Protein AF-A0A6J5AUD6-F1 (afdb_monomer)

InterPro domains:
  IPR003615 HNH nuclease [PF13391] (37-82)
  IPR003615 HNH nuclease [cd00085] (8-80)

Mean predicted aligned error: 17.61 Å

pLDDT: mean 85.88, std 14.13, range [27.94, 98.44]

Organism: NCBI:txid1287735

Nearest PDB structures (foldseek):
  8fmh-assembly2_E  TM=7.220E-01  e=5.000E-07  Pseudomonas syringae
  6kcn-assembly1_A  TM=3.190E-01  e=1.446E+00  Plasmodium falciparum NF54
  6m0t-assembly1_A  TM=2.653E-01  e=9.084E-01  Plasmodium falciparum 3D7
  5zh3-assembly1_A  TM=2.683E-01  e=1.533E+00  Plasmodium falciparum NF54
  5yzx-assembly1_C  TM=2.526E-01  e=2.172E+00  Escherichia coli K-12

Foldseek 3Di:
DDQDPVLVVVQCQLLVCAALQPRDHQWDQDPVRDIDRQKDKDFLCDLDCPFQVVPDPDDNVRRSDNLRIHIHGPVVNVVCRVCSVVSHSVNVSVSRVVSSVVCVVLQAWFDWDADQFPFWFFAPPVLLQVQLVVVVHHAPCVQPDPLAFQQLSVPSNVNSRVSSVVSSNPRIDRAGELVSHDQHFVQAQGKYWYAFAKKFWPQDDLCCNDNPNSDPQDDPVDPNHFTWIWDDRVQAIEIEGGDRSRGNHNVSVCQNVPPVRMHTKTAMWGFHDGDPVRRYTYTYGRIIHHGDDPVNVVVVPPDPDDDDPPPPDPCDPLNVVCVVFFDVVVLVVPVDADPPADQAWPPPRDGCLPAQKWKFFDWPPDPDTTTHGSVCCVVTAPDAAAVGMWMFGQDPVHTGTGTRDDDDDPPPDD

Secondary structure (DSSP, 8-state):
-PPPHHHHHHHHHHTTTB-TTT--BSEEE-TTS-EEE-EEEEESS-SSTTSTT--SS--HHHHTSGGGEEEEEHHHHHHHHHTTTTS-HHHHHHHHHHHHHHHHHHS---EEE---EEEEEEE-HHHHHHHHHHTT-----TT--TTS-GGGGTTHHHHHHHHHHHHHHH--EEEEEGGG--S-GGGTT-EEEEEEEEEEEES--SGGGSTT--------S-TTTS-EEEEEETTEEEEEE--GGGB-SHHHHHHHS-TTSEEEEEEEEEEEEEETTTTEEEEEEEEEEEEPPHHHHHHHS---S-----------HHHHHHHTT--HHHHHHH--B-SSPPSB-TTT--BSTT-SEEEEEEBTT-S-EEEEEHHHHHHHB--SBTTTEEEEEE-SSSEEEEESPPPPPTT---

Sequence (414 aa):
MPISEKTYKIIWGQFAARCAHCREEVIHETAGGTTSLIGEVAHIVGERADAARGVSHLSIEERNDPDNLMLLCRKHHKIIDDAEHEYTIDLLHRKKQEHLDWIEKNLGRPQPWKSNLSQLTYINVPRLCEQAELHGFKVDLSRYKENKTLHSLGWDLNHLMNAFQSVLAHLELMTIPVSLLKMHEGHIGALLSFDRLRFRTKNVPMDAIGSDAYRQQVFSGDLRKDSHIYATLGDFKLVVFIDPQWITTSTAFTLFRPSSGQSTFSGVVRITNVDYESRIMTATGVVLGLPRSAWDDALNEPATSPRAVEEASVHSDADQTLDALVDMDEARSRLVYFLPPPDHCDLCRRLLYRDKYMIDGGVKSASYWACMCSKCFHTRGRGIGWGTGQLYLRDEQGWLQVAGFNPRFPGEDV

Radius of gyration: 30.67 Å; Cα contacts (8 Å, |Δi|>4): 712; chains: 1; bounding box: 60×72×97 Å

Solvent-accessible surface area (backbone atoms only — not comparable to full-atom values): 23370 Å² total; per-residue (Å²): 129,80,76,47,72,68,56,51,52,49,46,43,58,69,42,70,44,22,13,41,84,79,63,48,71,21,66,44,70,44,99,85,71,50,78,41,78,52,49,43,81,39,52,51,40,20,84,42,64,89,37,50,61,15,79,60,90,67,50,70,66,58,31,60,32,70,88,28,44,46,38,25,30,59,72,54,46,52,52,45,52,76,36,40,88,78,51,34,59,69,55,47,55,48,38,47,49,58,35,47,54,48,48,57,66,66,63,35,66,62,40,81,41,68,71,57,59,68,41,76,32,31,45,32,60,72,56,43,48,53,56,34,45,78,72,75,42,83,75,74,53,88,70,63,53,91,88,51,33,41,46,77,45,58,76,44,35,58,57,48,49,51,43,51,51,58,45,40,75,73,46,71,42,68,16,27,46,57,93,50,61,70,99,52,67,89,44,51,70,37,38,37,28,44,73,69,42,62,28,36,57,41,64,65,70,72,69,57,75,46,97,81,37,68,63,84,80,77,77,78,87,46,79,92,62,33,27,28,36,35,32,78,54,92,89,32,32,45,35,32,43,48,63,74,50,28,30,36,42,78,70,36,50,43,58,58,59,32,96,83,52,54,34,64,34,18,40,38,29,32,29,69,43,63,40,80,89,80,33,36,33,36,26,39,60,27,35,35,15,35,52,55,49,77,61,58,51,59,72,66,42,82,75,85,76,92,72,92,70,85,71,80,72,83,70,48,77,42,48,62,65,49,58,80,55,57,38,65,69,61,22,69,74,65,70,46,62,57,79,82,72,67,62,43,17,71,85,77,65,45,70,38,87,83,40,67,45,41,31,48,27,31,35,59,100,52,95,54,72,40,47,26,38,43,65,54,33,70,77,40,42,62,50,75,27,61,100,38,12,33,35,20,38,61,57,98,91,43,35,37,41,25,31,31,64,73,82,86,62,98,85,73,90,124

Structure (mmCIF, N/CA/C/O backbone):
data_AF-A0A6J5AUD6-F1
#
_entry.id   AF-A0A6J5AUD6-F1
#
loop_
_atom_site.group_PDB
_atom_site.id
_atom_site.type_symbol
_atom_site.label_atom_id
_atom_site.label_alt_id
_atom_site.label_comp_id
_atom_site.label_asym_id
_atom_site.label_entity_id
_atom_site.label_seq_id
_atom_site.pdbx_PDB_ins_code
_atom_site.Cartn_x
_atom_site.Cartn_y
_atom_site.Cartn_z
_atom_site.occupancy
_atom_site.B_iso_or_equiv
_atom_site.auth_seq_id
_atom_site.auth_comp_id
_atom_site.auth_asym_id
_atom_site.auth_atom_id
_atom_site.pdbx_PDB_model_num
ATOM 1 N N . MET A 1 1 ? -5.489 -5.559 39.516 1.00 59.28 1 MET A N 1
ATOM 2 C CA . MET A 1 1 ? -4.243 -4.930 39.025 1.00 59.28 1 MET A CA 1
ATOM 3 C C . MET A 1 1 ? -4.679 -4.061 37.862 1.00 59.28 1 MET A C 1
ATOM 5 O O . MET A 1 1 ? -5.376 -4.598 37.012 1.00 59.28 1 MET A O 1
ATOM 9 N N . PRO A 1 2 ? -4.369 -2.756 37.831 1.00 75.94 2 PRO A N 1
ATOM 10 C CA . PRO A 1 2 ? -4.903 -1.888 36.787 1.00 75.94 2 PRO A CA 1
ATOM 11 C C . PRO A 1 2 ? -4.483 -2.388 35.399 1.00 75.94 2 PRO A C 1
ATOM 13 O O . PRO A 1 2 ? -3.381 -2.921 35.241 1.00 75.94 2 PRO A O 1
ATOM 16 N N . ILE A 1 3 ? -5.358 -2.202 34.407 1.00 86.44 3 ILE A N 1
ATOM 17 C CA . ILE A 1 3 ? -5.069 -2.516 33.003 1.00 86.44 3 ILE A CA 1
ATOM 18 C C . ILE A 1 3 ? -3.745 -1.846 32.623 1.00 86.44 3 ILE A C 1
ATOM 20 O O . ILE A 1 3 ? -3.560 -0.647 32.837 1.00 86.44 3 ILE A O 1
ATOM 24 N N . SER A 1 4 ? -2.810 -2.625 32.077 1.00 87.88 4 SER A N 1
ATOM 25 C CA . SER A 1 4 ? -1.496 -2.098 31.712 1.00 87.88 4 SER A CA 1
ATOM 26 C C . SER A 1 4 ? -1.610 -1.028 30.620 1.00 87.88 4 SER A C 1
ATOM 28 O O . SER A 1 4 ? -2.481 -1.100 29.752 1.00 87.88 4 SER A O 1
ATOM 30 N N . GLU A 1 5 ? -0.682 -0.071 30.595 1.00 89.94 5 GLU A N 1
ATOM 31 C CA . GLU A 1 5 ? -0.641 0.958 29.545 1.00 89.94 5 GLU A CA 1
ATOM 32 C C . GLU A 1 5 ? -0.523 0.341 28.135 1.00 89.94 5 GLU A C 1
ATOM 34 O O . GLU A 1 5 ? -1.116 0.831 27.174 1.00 89.94 5 GLU A O 1
ATOM 39 N N . LYS A 1 6 ? 0.195 -0.786 28.016 1.00 83.81 6 LYS A N 1
ATOM 40 C CA . LYS A 1 6 ? 0.300 -1.561 26.772 1.00 83.81 6 LYS A CA 1
ATOM 41 C C . LYS A 1 6 ? -1.067 -2.093 26.334 1.00 83.81 6 LYS A C 1
ATOM 43 O O . LYS A 1 6 ? -1.451 -1.893 25.187 1.00 83.81 6 LYS A O 1
ATOM 48 N N . THR A 1 7 ? -1.800 -2.741 27.238 1.00 84.12 7 THR A N 1
ATOM 49 C CA . THR A 1 7 ? -3.150 -3.265 26.971 1.00 84.12 7 THR A CA 1
ATOM 50 C C . THR A 1 7 ? -4.112 -2.139 26.599 1.00 84.12 7 THR A C 1
ATOM 52 O O . THR A 1 7 ? -4.882 -2.271 25.652 1.00 84.12 7 THR A O 1
ATOM 55 N N . TYR A 1 8 ? -4.018 -0.999 27.286 1.00 91.31 8 TYR A N 1
ATOM 56 C CA . TYR A 1 8 ? -4.820 0.183 26.992 1.00 91.31 8 TYR A CA 1
ATOM 57 C C . TYR A 1 8 ? -4.605 0.666 25.549 1.00 91.31 8 TYR A C 1
ATOM 59 O O . TYR A 1 8 ? -5.567 0.813 24.798 1.00 91.31 8 TYR A O 1
ATOM 67 N N . LYS A 1 9 ? -3.344 0.826 25.123 1.00 85.00 9 LYS A N 1
ATOM 68 C CA . LYS A 1 9 ? -2.994 1.201 23.741 1.00 85.00 9 LYS A CA 1
ATOM 69 C C . LYS A 1 9 ? -3.517 0.192 22.715 1.00 85.00 9 LYS A C 1
ATOM 71 O O . LYS A 1 9 ? -4.089 0.605 21.710 1.00 85.00 9 LYS A O 1
ATOM 76 N N . ILE A 1 10 ? -3.385 -1.109 22.997 1.00 80.56 10 ILE A N 1
ATOM 77 C CA . ILE A 1 10 ? -3.896 -2.181 22.128 1.00 80.56 10 ILE A CA 1
ATOM 78 C C . ILE A 1 10 ? -5.404 -2.037 21.919 1.00 80.56 10 ILE A C 1
ATOM 80 O O . ILE A 1 10 ? -5.848 -2.009 20.776 1.00 80.56 10 ILE A O 1
ATOM 84 N N . ILE A 1 11 ? -6.190 -1.899 22.991 1.00 92.31 11 ILE A N 1
ATOM 85 C CA . ILE A 1 11 ? -7.651 -1.789 22.877 1.00 92.31 11 ILE A CA 1
ATOM 86 C C . ILE A 1 11 ? -8.055 -0.517 22.128 1.00 92.31 11 ILE A C 1
ATOM 88 O O . ILE A 1 11 ? -8.920 -0.562 21.255 1.00 92.31 11 ILE A O 1
ATOM 92 N N . TRP A 1 12 ? -7.410 0.616 22.402 1.00 93.69 12 TRP A N 1
ATOM 93 C CA . TRP A 1 12 ? -7.704 1.857 21.683 1.00 93.69 12 TRP A CA 1
ATOM 94 C C . TRP A 1 12 ? -7.424 1.757 20.179 1.00 93.69 12 TRP A C 1
ATOM 96 O O . TRP A 1 12 ? -8.261 2.185 19.378 1.00 93.69 12 TRP A O 1
ATOM 106 N N . GLY A 1 13 ? -6.296 1.150 19.799 1.00 82.12 13 GLY A N 1
ATOM 107 C CA . GLY A 1 13 ? -5.948 0.899 18.401 1.00 82.12 13 GLY A CA 1
ATOM 108 C C . GLY A 1 13 ? -6.884 -0.115 17.740 1.00 82.12 13 GLY A C 1
ATOM 109 O O . GLY A 1 13 ? -7.435 0.151 16.677 1.00 82.12 13 GLY A O 1
ATOM 110 N N . GLN A 1 14 ? -7.142 -1.248 18.396 1.00 84.19 14 GLN A N 1
ATOM 111 C CA . GLN A 1 14 ? -7.973 -2.333 17.867 1.00 84.19 14 GLN A CA 1
ATOM 112 C C . GLN A 1 14 ? -9.417 -1.887 17.590 1.00 84.19 14 GLN A C 1
ATOM 114 O O . GLN A 1 14 ? -10.036 -2.345 16.632 1.00 84.19 14 GLN A O 1
ATOM 119 N N . PHE A 1 15 ? -9.950 -0.969 18.400 1.00 92.31 15 PHE A N 1
ATOM 120 C CA . PHE A 1 15 ? -11.310 -0.448 18.258 1.00 92.31 15 PHE A CA 1
ATOM 121 C C . PHE A 1 15 ? -11.381 0.843 17.427 1.00 92.31 15 PHE A C 1
ATOM 123 O O . PHE A 1 15 ? -12.442 1.475 17.388 1.00 92.31 15 PHE A O 1
ATOM 130 N N . ALA A 1 16 ? -10.288 1.229 16.754 1.00 90.06 16 ALA A N 1
ATOM 131 C CA . ALA A 1 16 ? -10.190 2.420 15.909 1.00 90.06 16 ALA A CA 1
ATOM 132 C C . ALA A 1 16 ? -10.675 3.699 16.615 1.00 90.06 16 ALA A C 1
ATOM 134 O O . ALA A 1 16 ? -11.346 4.533 16.003 1.00 90.06 16 ALA A O 1
ATOM 135 N N . ALA A 1 17 ? -10.408 3.808 17.923 1.00 93.81 17 ALA A N 1
ATOM 136 C CA . ALA A 1 17 ? -10.899 4.881 18.784 1.00 93.81 17 ALA A CA 1
ATOM 137 C C . ALA A 1 17 ? -12.414 5.161 18.646 1.00 93.81 17 ALA A C 1
ATOM 139 O O . ALA A 1 17 ? -12.863 6.311 18.699 1.00 93.81 17 ALA A O 1
ATOM 140 N N . ARG A 1 18 ? -13.218 4.104 18.474 1.00 94.69 18 ARG A N 1
ATOM 141 C CA . ARG A 1 18 ? -14.681 4.165 18.381 1.00 94.69 18 ARG A CA 1
ATOM 142 C C . ARG A 1 18 ? -15.338 3.270 19.415 1.00 94.69 18 ARG A C 1
ATOM 144 O O . ARG A 1 18 ? -14.868 2.173 19.705 1.00 94.69 18 ARG A O 1
ATOM 151 N N . CYS A 1 19 ? -16.474 3.724 19.931 1.00 97.25 19 CYS A N 1
ATOM 152 C CA . CYS A 1 19 ? -17.293 2.934 20.841 1.00 97.25 19 CYS A CA 1
ATOM 153 C C . CYS A 1 19 ? -17.785 1.658 20.144 1.00 97.25 19 CYS A C 1
ATOM 155 O O . CYS A 1 19 ? -18.451 1.740 19.113 1.00 97.25 19 CYS A O 1
ATOM 157 N N . ALA A 1 20 ? -17.552 0.493 20.745 1.00 97.44 20 ALA A N 1
ATOM 158 C CA . ALA A 1 20 ? -17.989 -0.794 20.206 1.00 97.44 20 ALA A CA 1
ATOM 159 C C . ALA A 1 20 ? -19.518 -0.928 20.081 1.00 97.44 20 ALA A C 1
ATOM 161 O O . ALA A 1 20 ? -20.020 -1.776 19.350 1.00 97.44 20 ALA A O 1
ATOM 162 N N . HIS A 1 21 ? -20.272 -0.098 20.809 1.00 96.50 21 HIS A N 1
ATOM 163 C CA . HIS A 1 21 ? -21.730 -0.123 20.799 1.00 96.50 21 HIS A CA 1
ATOM 164 C C . HIS A 1 21 ? -22.341 0.809 19.741 1.00 96.50 21 HIS A C 1
ATOM 166 O O . HIS A 1 21 ? -23.170 0.371 18.946 1.00 96.50 21 HIS A O 1
ATOM 172 N N . CYS A 1 22 ? -21.963 2.095 19.729 1.00 95.94 22 CYS A N 1
ATOM 173 C CA . CYS A 1 22 ? -22.547 3.101 18.825 1.00 95.94 22 CYS A CA 1
ATOM 174 C C . CYS A 1 22 ? -21.655 3.511 17.652 1.00 95.94 22 CYS A C 1
ATOM 176 O O . CYS A 1 22 ? -22.120 4.238 16.780 1.00 95.94 22 CYS A O 1
ATOM 178 N N . ARG A 1 23 ? -20.394 3.063 17.610 1.00 94.81 23 ARG A N 1
ATOM 179 C CA . ARG A 1 23 ? -19.388 3.382 16.576 1.00 94.81 23 ARG A CA 1
ATOM 180 C C . ARG A 1 23 ? -18.994 4.861 16.469 1.00 94.81 23 ARG A C 1
ATOM 182 O O . ARG A 1 23 ? -18.214 5.227 15.585 1.00 94.81 23 ARG A O 1
ATOM 189 N N . GLU A 1 24 ? -19.490 5.704 17.369 1.00 93.62 24 GLU A N 1
ATOM 190 C CA . GLU A 1 24 ? -19.066 7.099 17.496 1.00 93.62 24 GLU A CA 1
ATOM 191 C C . GLU A 1 24 ? -17.603 7.179 17.938 1.00 93.62 24 GLU A C 1
ATOM 193 O O . GLU A 1 24 ? -17.115 6.313 18.672 1.00 93.62 24 GLU A O 1
ATOM 198 N N . GLU A 1 25 ? -16.911 8.216 17.469 1.00 91.44 25 GLU A N 1
ATOM 199 C CA . GLU A 1 25 ? -15.535 8.516 17.865 1.00 91.44 25 GLU A CA 1
ATOM 200 C C . GLU A 1 25 ? -15.478 8.856 19.349 1.00 91.44 25 GLU A C 1
ATOM 202 O O . GLU A 1 25 ? -16.330 9.570 19.879 1.00 91.44 25 GLU A O 1
ATOM 207 N N . VAL A 1 26 ? -14.458 8.331 20.021 1.00 95.88 26 VAL A N 1
ATOM 208 C CA . VAL A 1 26 ? -14.225 8.581 21.446 1.00 95.88 26 VAL A CA 1
ATOM 209 C C . VAL A 1 26 ? -12.981 9.432 21.711 1.00 95.88 26 VAL A C 1
ATOM 211 O O . VAL A 1 26 ? -12.562 9.592 22.859 1.00 95.88 26 VAL A O 1
ATOM 214 N N . ILE A 1 27 ? -12.426 10.018 20.650 1.00 91.88 27 ILE A N 1
ATOM 215 C CA . ILE A 1 27 ? -11.460 11.115 20.695 1.00 91.88 27 ILE A CA 1
ATOM 216 C C . ILE A 1 27 ? -12.186 12.346 20.170 1.00 91.88 27 ILE A C 1
ATOM 218 O O . ILE A 1 27 ? -12.688 12.336 19.051 1.00 91.88 27 ILE A O 1
ATOM 222 N N . HIS A 1 28 ? -12.257 13.393 20.982 1.00 86.00 28 HIS A N 1
ATOM 223 C CA . HIS A 1 28 ? -12.882 14.651 20.602 1.00 86.00 28 HIS A CA 1
ATOM 224 C C . HIS A 1 28 ? -11.867 15.785 20.696 1.00 86.00 28 HIS A C 1
ATOM 226 O O . HIS A 1 28 ? -11.266 15.993 21.748 1.00 86.00 28 HIS A O 1
ATOM 232 N N . GLU A 1 29 ? -11.693 16.535 19.614 1.00 83.31 29 GLU A N 1
ATOM 233 C CA . GLU A 1 29 ? -10.892 17.756 19.612 1.00 83.31 29 GLU A CA 1
ATOM 234 C C . GLU A 1 29 ? -11.819 18.952 19.851 1.00 83.31 29 GLU A C 1
ATOM 236 O O . GLU A 1 29 ? -12.782 19.170 19.113 1.00 83.31 29 GLU A O 1
ATOM 241 N N . THR A 1 30 ? -11.565 19.717 20.914 1.00 81.75 30 THR A N 1
ATOM 242 C CA . THR A 1 30 ? -12.345 20.928 21.185 1.00 81.75 30 THR A CA 1
ATOM 243 C C . THR A 1 30 ? -12.015 22.012 20.161 1.00 81.75 30 THR A C 1
ATOM 245 O O . THR A 1 30 ? -10.939 22.019 19.566 1.00 81.75 30 THR A O 1
ATOM 248 N N . ALA A 1 31 ? -12.891 23.009 20.012 1.00 78.44 31 ALA A N 1
ATOM 249 C CA . ALA A 1 31 ? -12.634 24.159 19.136 1.00 78.44 31 ALA A CA 1
ATOM 250 C C . ALA A 1 31 ? -11.332 24.923 19.476 1.00 78.44 31 ALA A C 1
ATOM 252 O O . ALA A 1 31 ? -10.797 25.631 18.629 1.00 78.44 31 ALA A O 1
ATOM 253 N N . GLY A 1 32 ? -10.819 24.777 20.704 1.00 79.94 32 GLY A N 1
ATOM 254 C CA . GLY A 1 32 ? -9.538 25.335 21.145 1.00 79.94 32 GLY A CA 1
ATOM 255 C C . GLY A 1 32 ? -8.325 24.423 20.919 1.00 79.94 32 GLY A C 1
ATOM 256 O O . GLY A 1 32 ? -7.260 24.724 21.448 1.00 79.94 32 GLY A O 1
ATOM 257 N N . GLY A 1 33 ? -8.473 23.301 20.206 1.00 78.25 33 GLY A N 1
ATOM 258 C CA . GLY A 1 33 ? -7.387 22.356 19.907 1.00 78.25 33 GLY A CA 1
ATOM 259 C C . GLY A 1 33 ? -7.004 21.427 21.064 1.00 78.25 33 GLY A C 1
ATOM 260 O O . GLY A 1 33 ? -5.957 20.787 21.029 1.00 78.25 33 GLY A O 1
ATOM 261 N N . THR A 1 34 ? -7.815 21.346 22.126 1.00 84.69 34 THR A N 1
ATOM 262 C CA . THR A 1 34 ? -7.565 20.394 23.221 1.00 84.69 34 THR A CA 1
ATOM 263 C C . THR A 1 34 ? -8.153 19.035 22.862 1.00 84.69 34 THR A C 1
ATOM 265 O O . THR A 1 34 ? -9.351 18.931 22.607 1.00 84.69 34 THR A O 1
ATOM 268 N N . THR A 1 35 ? -7.332 17.985 22.884 1.00 86.56 35 THR A N 1
ATOM 269 C CA . THR A 1 35 ? -7.796 16.607 22.674 1.00 86.56 35 THR A CA 1
ATOM 270 C C . THR A 1 35 ? -8.378 16.038 23.967 1.00 86.56 35 THR A C 1
ATOM 272 O O . THR A 1 35 ? -7.732 16.058 25.013 1.00 86.56 35 THR A O 1
ATOM 275 N N . SER A 1 36 ? -9.599 15.514 23.899 1.00 88.25 36 SER A N 1
ATOM 276 C CA . SER A 1 36 ? -10.302 14.864 25.002 1.00 88.25 36 SER A CA 1
ATOM 277 C C . SER A 1 36 ? -10.569 13.397 24.674 1.00 88.25 36 SER A C 1
ATOM 279 O O . SER A 1 36 ? -11.153 13.077 23.639 1.00 88.25 36 SER A O 1
ATOM 281 N N . LEU A 1 37 ? -10.160 12.506 25.578 1.00 92.25 37 LEU A N 1
ATOM 282 C CA . LEU A 1 37 ? -10.472 11.081 25.513 1.00 92.25 37 LEU A CA 1
ATOM 283 C C . LEU A 1 37 ? -11.767 10.829 26.294 1.00 92.25 37 LEU A C 1
ATOM 285 O O . LEU A 1 37 ? -11.802 10.899 27.525 1.00 92.25 37 LEU A O 1
ATOM 289 N N . ILE A 1 38 ? -12.849 10.558 25.567 1.00 93.94 38 ILE A N 1
ATOM 290 C CA . ILE A 1 38 ? -14.189 10.296 26.123 1.00 93.94 38 ILE A CA 1
ATOM 291 C C . ILE A 1 38 ? -14.568 8.807 26.053 1.00 93.94 38 ILE A C 1
ATOM 293 O O . ILE A 1 38 ? -15.730 8.439 26.248 1.00 93.94 38 ILE A O 1
ATOM 297 N N . GLY A 1 39 ? -13.581 7.963 25.755 1.00 95.19 39 GLY A N 1
ATOM 298 C CA . GLY A 1 39 ? -13.678 6.509 25.737 1.00 95.19 39 GLY A CA 1
ATOM 299 C C . GLY A 1 39 ? -13.122 5.889 27.010 1.00 95.19 39 GLY A C 1
ATOM 300 O O . GLY A 1 39 ? -12.226 6.447 27.639 1.00 95.19 39 GLY A O 1
ATOM 301 N N . GLU A 1 40 ? -13.647 4.725 27.360 1.00 95.69 40 GLU A N 1
ATOM 302 C CA . GLU A 1 40 ? -13.270 3.936 28.526 1.00 95.69 40 GLU A CA 1
ATOM 303 C C . GLU A 1 40 ? -13.060 2.484 28.090 1.00 95.69 40 GLU A C 1
ATOM 305 O O . GLU A 1 40 ? -13.838 1.934 27.301 1.00 95.69 40 GLU A O 1
ATOM 310 N N . VAL A 1 41 ? -11.974 1.880 28.575 1.00 96.44 41 VAL A N 1
ATOM 311 C CA . VAL A 1 41 ? -11.724 0.448 28.401 1.00 96.44 41 VAL A CA 1
ATOM 312 C C . VAL A 1 41 ? -12.524 -0.279 29.471 1.00 96.44 41 VAL A C 1
ATOM 314 O O . VAL A 1 41 ? -12.234 -0.138 30.656 1.00 96.44 41 VAL A O 1
ATOM 317 N N . ALA A 1 42 ? -13.531 -1.024 29.033 1.00 95.44 42 ALA A N 1
ATOM 318 C CA . ALA A 1 42 ? -14.450 -1.752 29.888 1.00 95.44 42 ALA A CA 1
ATOM 319 C C . ALA A 1 42 ? -14.101 -3.237 29.922 1.00 95.44 42 ALA A C 1
ATOM 321 O O . ALA A 1 42 ? -13.746 -3.828 28.896 1.00 95.44 42 ALA A O 1
ATOM 322 N N . HIS A 1 43 ? -14.286 -3.845 31.088 1.00 96.00 43 HIS A N 1
ATOM 323 C CA . HIS A 1 43 ? -14.269 -5.290 31.256 1.00 96.00 43 HIS A CA 1
ATOM 324 C C . HIS A 1 43 ? -15.597 -5.909 30.809 1.00 96.00 43 HIS A C 1
ATOM 326 O O . HIS A 1 43 ? -16.670 -5.448 31.196 1.00 96.00 43 HIS A O 1
ATOM 332 N N . ILE A 1 44 ? -15.531 -6.993 30.036 1.00 95.75 44 ILE A N 1
ATOM 333 C CA . ILE A 1 44 ? -16.691 -7.837 29.731 1.00 95.75 44 ILE A CA 1
ATOM 334 C C . ILE A 1 44 ? -17.076 -8.616 30.997 1.00 95.75 44 ILE A C 1
ATOM 336 O O . ILE A 1 44 ? -18.204 -8.501 31.474 1.00 95.75 44 ILE A O 1
ATOM 340 N N . VAL A 1 45 ? -16.118 -9.336 31.585 1.00 95.69 45 VAL A N 1
ATOM 341 C CA . VAL A 1 45 ? -16.183 -9.904 32.941 1.00 95.69 45 VAL A CA 1
ATOM 342 C C . VAL A 1 45 ? -15.455 -8.964 33.898 1.00 95.69 45 VAL A C 1
ATOM 344 O O . VAL A 1 45 ? -14.234 -8.828 33.791 1.00 95.69 45 VAL A O 1
ATOM 347 N N . GLY A 1 46 ? -16.182 -8.325 34.819 1.00 93.25 46 GLY A N 1
ATOM 348 C CA . GLY A 1 46 ? -15.651 -7.296 35.718 1.00 93.25 46 GLY A CA 1
ATOM 349 C C . GLY A 1 46 ? -14.404 -7.720 36.502 1.00 93.25 46 GLY A C 1
ATOM 350 O O . GLY A 1 46 ? -14.262 -8.877 36.895 1.00 93.25 46 GLY A O 1
ATOM 351 N N . GLU A 1 47 ? -13.493 -6.777 36.766 1.00 91.62 47 GLU A N 1
ATOM 352 C CA . GLU A 1 47 ? -12.207 -7.054 37.433 1.00 91.62 47 GLU A CA 1
ATOM 353 C C . GLU A 1 47 ? -12.379 -7.692 38.826 1.00 91.62 47 GLU A C 1
ATOM 355 O O . GLU A 1 47 ? -11.612 -8.573 39.214 1.00 91.62 47 GLU A O 1
ATOM 360 N N . ARG A 1 48 ? -13.403 -7.269 39.575 1.00 90.44 48 ARG A N 1
ATOM 361 C CA . ARG A 1 48 ? -13.681 -7.713 40.948 1.00 90.44 48 ARG A CA 1
ATOM 362 C C . ARG A 1 48 ? -14.950 -8.554 41.018 1.00 90.44 48 ARG A C 1
ATOM 364 O O . ARG A 1 48 ? -15.820 -8.425 40.168 1.00 90.44 48 ARG A O 1
ATOM 371 N N . ALA A 1 49 ? -15.085 -9.374 42.059 1.00 88.19 49 ALA A N 1
ATOM 372 C CA . ALA A 1 49 ? -16.273 -10.208 42.268 1.00 88.19 49 ALA A CA 1
ATOM 373 C C . ALA A 1 49 ? -17.568 -9.402 42.498 1.00 88.19 49 ALA A C 1
ATOM 375 O O . ALA A 1 49 ? -18.645 -9.895 42.188 1.00 88.19 49 ALA A O 1
ATOM 376 N N . ASP A 1 50 ? -17.451 -8.180 43.026 1.00 90.56 50 ASP A N 1
ATOM 377 C CA . ASP A 1 50 ? -18.547 -7.237 43.282 1.00 90.56 50 ASP A CA 1
ATOM 378 C C . ASP A 1 50 ? -18.813 -6.266 42.115 1.00 90.56 50 ASP A C 1
ATOM 380 O O . ASP A 1 50 ? -19.689 -5.411 42.220 1.00 90.56 50 ASP A O 1
ATOM 384 N N . ALA A 1 51 ? -18.064 -6.380 41.013 1.00 91.00 51 ALA A N 1
ATOM 385 C CA . ALA A 1 51 ? -18.296 -5.614 39.791 1.00 91.00 51 ALA A CA 1
ATOM 386 C C . ALA A 1 51 ? -19.309 -6.317 38.868 1.00 91.00 51 ALA A C 1
ATOM 388 O O . ALA A 1 51 ? -19.585 -7.508 39.026 1.00 91.00 51 ALA A O 1
ATOM 389 N N . ALA A 1 52 ? -19.810 -5.597 37.859 1.00 89.81 52 ALA A N 1
ATOM 390 C CA . ALA A 1 52 ? -20.720 -6.152 36.859 1.00 89.81 52 ALA A CA 1
ATOM 391 C C . ALA A 1 52 ? -20.094 -7.374 36.160 1.00 89.81 52 ALA A C 1
ATOM 393 O O . ALA A 1 52 ? -18.968 -7.310 35.655 1.00 89.81 52 ALA A O 1
ATOM 394 N N . ARG A 1 53 ? -20.815 -8.500 36.142 1.00 94.00 53 ARG A N 1
ATOM 395 C CA . ARG A 1 53 ? -20.369 -9.811 35.631 1.00 94.00 53 ARG A CA 1
ATOM 396 C C . ARG A 1 53 ? -19.117 -10.331 36.342 1.00 94.00 53 ARG A C 1
ATOM 398 O O . ARG A 1 53 ? -18.358 -11.109 35.776 1.00 94.00 53 ARG A O 1
ATOM 405 N N . GLY A 1 54 ? -18.873 -9.895 37.576 1.00 90.62 54 GLY A N 1
ATOM 406 C CA . GLY A 1 54 ? -17.656 -10.179 38.335 1.00 90.62 54 GLY A CA 1
ATOM 407 C C . GLY A 1 54 ? -17.558 -11.597 38.905 1.00 90.62 54 GLY A C 1
ATOM 408 O O . GLY A 1 54 ? -16.454 -12.069 39.207 1.00 90.62 54 GLY A O 1
ATOM 409 N N . VAL A 1 55 ? -18.688 -12.294 39.052 1.00 90.94 55 VAL A N 1
ATOM 410 C CA . VAL A 1 55 ? -18.746 -13.686 39.524 1.00 90.94 55 VAL A CA 1
ATOM 411 C C . VAL A 1 55 ? -18.358 -14.618 38.375 1.00 90.94 55 VAL A C 1
ATOM 413 O O . VAL A 1 55 ? -19.180 -14.985 37.541 1.00 90.94 55 VAL A O 1
ATOM 416 N N . SER A 1 56 ? -17.076 -14.975 38.313 1.00 90.88 56 SER A N 1
ATOM 417 C CA . SER A 1 56 ? -16.489 -15.760 37.224 1.00 90.88 56 SER A CA 1
ATOM 418 C C . SER A 1 56 ? -15.251 -16.523 37.694 1.00 90.88 56 SER A C 1
ATOM 420 O O . SER A 1 56 ? -14.545 -16.070 38.598 1.00 90.88 56 SER A O 1
ATOM 422 N N . HIS A 1 57 ? -14.973 -17.657 37.048 1.00 91.31 57 HIS A N 1
ATOM 423 C CA . HIS A 1 57 ? -13.775 -18.468 37.278 1.00 91.31 57 HIS A CA 1
ATOM 424 C C . HIS A 1 57 ? -12.492 -17.843 36.714 1.00 91.31 57 HIS A C 1
ATOM 426 O O . HIS A 1 57 ? -11.411 -18.327 37.039 1.00 91.31 57 HIS A O 1
ATOM 432 N N . LEU A 1 58 ? -12.604 -16.785 35.900 1.00 90.69 58 LEU A N 1
ATOM 433 C CA . LEU A 1 58 ? -11.447 -16.104 35.324 1.00 90.69 58 LEU A CA 1
ATOM 434 C C . LEU A 1 58 ? -10.559 -15.506 36.420 1.00 90.69 58 LEU A C 1
ATOM 436 O O . LEU A 1 58 ? -11.040 -14.797 37.316 1.00 90.69 58 LEU A O 1
ATOM 440 N N . SER A 1 59 ? -9.261 -15.760 36.294 1.00 91.25 59 SER A N 1
ATOM 441 C CA . SER A 1 59 ? -8.187 -15.133 37.063 1.00 91.25 59 SER A CA 1
ATOM 442 C C . SER A 1 59 ? -8.111 -13.623 36.809 1.00 91.25 59 SER A C 1
ATOM 444 O O . SER A 1 59 ? -8.723 -13.087 35.882 1.00 91.25 59 SER A O 1
ATOM 446 N N . ILE A 1 60 ? -7.352 -12.903 37.638 1.00 89.25 60 ILE A N 1
ATOM 447 C CA . ILE A 1 60 ? -7.175 -11.455 37.460 1.00 89.25 60 ILE A CA 1
ATOM 448 C C . ILE A 1 60 ? -6.393 -11.136 36.179 1.00 89.25 60 ILE A C 1
ATOM 450 O O . ILE A 1 60 ? -6.626 -10.102 35.553 1.00 89.25 60 ILE A O 1
ATOM 454 N N . GLU A 1 61 ? -5.491 -12.029 35.776 1.00 85.75 61 GLU A N 1
ATOM 455 C CA . GLU A 1 61 ? -4.749 -11.954 34.524 1.00 85.75 61 GLU A CA 1
ATOM 456 C C . GLU A 1 61 ? -5.693 -12.112 33.329 1.00 85.75 61 GLU A C 1
ATOM 458 O O . GLU A 1 61 ? -5.694 -11.256 32.451 1.00 85.75 61 GLU A O 1
ATOM 463 N N . GLU A 1 62 ? -6.559 -13.130 33.338 1.00 87.81 62 GLU A N 1
ATOM 464 C CA . GLU A 1 62 ? -7.543 -13.366 32.270 1.00 87.81 62 GLU A CA 1
ATOM 465 C C . GLU A 1 62 ? -8.592 -12.251 32.184 1.00 87.81 62 GLU A C 1
ATOM 467 O O . GLU A 1 62 ? -9.013 -11.870 31.095 1.00 87.81 62 GLU A O 1
ATOM 472 N N . ARG A 1 63 ? -8.993 -11.666 33.320 1.00 91.12 63 ARG A N 1
ATOM 473 C CA . ARG A 1 63 ? -9.899 -10.508 33.320 1.00 91.12 63 ARG A CA 1
ATOM 474 C C . ARG A 1 63 ? -9.252 -9.281 32.678 1.00 91.12 63 ARG A C 1
ATOM 476 O O . ARG A 1 63 ? -9.947 -8.499 32.040 1.00 91.12 63 ARG A O 1
ATOM 483 N N . ASN A 1 64 ? -7.943 -9.107 32.825 1.00 88.38 64 ASN A N 1
ATOM 484 C CA . ASN A 1 64 ? -7.204 -7.989 32.235 1.00 88.38 64 ASN A CA 1
ATOM 485 C C . ASN A 1 64 ? -6.649 -8.283 30.834 1.00 88.38 64 ASN A C 1
ATOM 487 O O . ASN A 1 64 ? -5.975 -7.425 30.252 1.00 88.38 64 ASN A O 1
ATOM 491 N N . ASP A 1 65 ? -6.923 -9.469 30.294 1.00 87.31 65 ASP A N 1
ATOM 492 C CA . ASP A 1 65 ? -6.537 -9.838 28.943 1.00 87.31 65 ASP A CA 1
ATOM 493 C C . ASP A 1 65 ? -7.335 -9.022 27.907 1.00 87.31 65 ASP A C 1
ATOM 495 O O . ASP A 1 65 ? -8.538 -8.804 28.099 1.00 87.31 65 ASP A O 1
ATOM 499 N N . PRO A 1 66 ? -6.711 -8.562 26.802 1.00 85.44 66 PRO A N 1
ATOM 500 C CA . PRO A 1 66 ? -7.415 -7.897 25.712 1.00 85.44 66 PRO A CA 1
ATOM 501 C C . PRO A 1 66 ? -8.692 -8.604 25.252 1.00 85.44 66 PRO A C 1
ATOM 503 O O . PRO A 1 66 ? -9.637 -7.916 24.865 1.00 85.44 66 PRO A O 1
ATOM 506 N N . ASP A 1 67 ? -8.771 -9.935 25.314 1.00 88.38 67 ASP A N 1
ATOM 507 C CA . ASP A 1 67 ? -9.944 -10.715 24.912 1.00 88.38 67 ASP A CA 1
ATOM 508 C C . ASP A 1 67 ? -11.172 -10.439 25.791 1.00 88.38 67 ASP A C 1
ATOM 510 O O . ASP A 1 67 ? -12.291 -10.378 25.266 1.00 88.38 67 ASP A O 1
ATOM 514 N N . ASN A 1 68 ? -10.969 -10.125 27.072 1.00 94.62 68 ASN A N 1
ATOM 515 C CA . ASN A 1 68 ? -12.019 -9.733 28.015 1.00 94.62 68 ASN A CA 1
ATOM 516 C C . ASN A 1 68 ? -12.291 -8.214 28.041 1.00 94.62 68 ASN A C 1
ATOM 518 O O . ASN A 1 68 ? -13.132 -7.748 28.808 1.00 94.62 68 ASN A O 1
ATOM 522 N N . LEU A 1 69 ? -11.607 -7.416 27.218 1.00 96.00 69 LEU A N 1
ATOM 523 C CA . LEU A 1 69 ? -11.744 -5.957 27.211 1.00 96.00 69 LEU A CA 1
ATOM 524 C C . LEU A 1 69 ? -12.419 -5.436 25.938 1.00 96.00 69 LEU A C 1
ATOM 526 O O . LEU A 1 69 ? -12.320 -6.030 24.859 1.00 96.00 69 LEU A O 1
ATOM 530 N N . MET A 1 70 ? -13.090 -4.290 26.047 1.00 97.56 70 MET A N 1
ATOM 531 C CA . MET A 1 70 ? -13.669 -3.570 24.910 1.00 97.56 70 MET A CA 1
ATOM 532 C C . MET A 1 70 ? -13.652 -2.052 25.116 1.00 97.56 70 MET A C 1
ATOM 534 O O . MET A 1 70 ? -13.645 -1.575 26.247 1.00 97.56 70 MET A O 1
ATOM 538 N N . LEU A 1 71 ? -13.668 -1.281 24.025 1.00 98.19 71 LEU A N 1
ATOM 539 C CA . LEU A 1 71 ? -13.723 0.182 24.089 1.00 98.19 71 LEU A CA 1
ATOM 540 C C . LEU A 1 71 ? -15.168 0.688 23.997 1.00 98.19 71 LEU A C 1
ATOM 542 O O . LEU A 1 71 ? -15.882 0.385 23.038 1.00 98.19 71 LEU A O 1
ATOM 546 N N . LEU A 1 72 ? -15.595 1.506 24.956 1.00 98.12 72 LEU A N 1
ATOM 547 C CA . LEU A 1 72 ? -16.930 2.108 24.999 1.00 98.12 72 LEU A CA 1
ATOM 548 C C . LEU A 1 72 ? -16.840 3.617 25.232 1.00 98.12 72 LEU A C 1
ATOM 550 O O . LEU A 1 72 ? -15.893 4.102 25.835 1.00 98.12 72 LEU A O 1
ATOM 554 N N . CYS A 1 73 ? -17.830 4.386 24.775 1.00 97.62 73 CYS A N 1
ATOM 555 C CA . CYS A 1 73 ? -17.984 5.763 25.251 1.00 97.62 73 CYS A CA 1
ATOM 556 C C . CYS A 1 73 ? -18.585 5.760 26.664 1.00 97.62 73 CYS A C 1
ATOM 558 O O . CYS A 1 73 ? -19.346 4.848 26.999 1.00 97.62 73 CYS A O 1
ATOM 560 N N . ARG A 1 74 ? -18.338 6.816 27.451 1.00 95.38 74 ARG A N 1
ATOM 561 C CA . ARG A 1 74 ? -18.849 6.951 28.836 1.00 95.38 74 ARG A CA 1
ATOM 562 C C . ARG A 1 74 ? -20.336 6.618 28.990 1.00 95.38 74 ARG A C 1
ATOM 564 O O . ARG A 1 74 ? -20.747 5.960 29.940 1.00 95.38 74 ARG A O 1
ATOM 571 N N . LYS A 1 75 ? -21.159 7.050 28.023 1.00 97.06 75 LYS A N 1
ATOM 572 C CA . LYS A 1 75 ? -22.602 6.765 28.002 1.00 97.06 75 LYS A CA 1
ATOM 573 C C . LYS A 1 75 ? -22.879 5.260 27.978 1.00 97.06 75 LYS A C 1
ATOM 575 O O . LYS A 1 75 ? -23.667 4.778 28.782 1.00 97.06 75 LYS A O 1
ATOM 580 N N . HIS A 1 76 ? -22.267 4.531 27.046 1.00 97.88 76 HIS A N 1
ATOM 581 C CA . HIS A 1 76 ? -22.524 3.098 26.897 1.00 97.88 76 HIS A CA 1
ATOM 582 C C . HIS A 1 76 ? -21.814 2.267 27.960 1.00 97.88 76 HIS A C 1
ATOM 584 O O . HIS A 1 76 ? -22.384 1.266 28.369 1.00 97.88 76 HIS A O 1
ATOM 590 N N . HIS A 1 77 ? -20.646 2.699 28.446 1.00 97.00 77 HIS A N 1
ATOM 591 C CA . HIS A 1 77 ? -19.998 2.080 29.604 1.00 97.00 77 HIS A CA 1
ATOM 592 C C . HIS A 1 77 ? -20.954 2.055 30.801 1.00 97.00 77 HIS A C 1
ATOM 594 O O . HIS A 1 77 ? -21.267 0.991 31.325 1.00 97.00 77 HIS A O 1
ATOM 600 N N . LYS A 1 78 ? -21.523 3.216 31.156 1.00 96.00 78 LYS A N 1
ATOM 601 C CA . LYS A 1 78 ? -22.482 3.316 32.259 1.00 96.00 78 LYS A CA 1
ATOM 602 C C . LYS A 1 78 ? -23.747 2.476 32.043 1.00 96.00 78 LYS A C 1
ATOM 604 O O . LYS A 1 78 ? -24.172 1.788 32.960 1.00 96.00 78 LYS A O 1
ATOM 609 N N . ILE A 1 79 ? -24.339 2.520 30.846 1.00 97.19 79 ILE A N 1
ATOM 610 C CA . ILE A 1 79 ? -25.545 1.729 30.532 1.00 97.19 79 ILE A CA 1
ATOM 611 C C . ILE A 1 79 ? -25.275 0.225 30.689 1.00 97.19 79 ILE A C 1
ATOM 613 O O . ILE A 1 79 ? -26.106 -0.488 31.239 1.00 97.19 79 ILE A O 1
ATOM 617 N N . ILE A 1 80 ? -24.125 -0.253 30.209 1.00 96.88 80 ILE A N 1
ATOM 618 C CA . ILE A 1 80 ? -23.761 -1.677 30.221 1.00 96.88 80 ILE A CA 1
ATOM 619 C C . ILE A 1 80 ? -23.464 -2.186 31.637 1.00 96.88 80 ILE A C 1
ATOM 621 O O . ILE A 1 80 ? -23.782 -3.337 31.953 1.00 96.88 80 ILE A O 1
ATOM 625 N N . ASP A 1 81 ? -22.866 -1.349 32.482 1.00 93.19 81 ASP A N 1
ATOM 626 C CA . ASP A 1 81 ? -22.619 -1.680 33.887 1.00 93.19 81 ASP A CA 1
ATOM 627 C C . ASP A 1 81 ? -23.906 -1.683 34.713 1.00 93.19 81 ASP A C 1
ATOM 629 O O . ASP A 1 81 ? -24.123 -2.606 35.493 1.00 93.19 81 ASP A O 1
ATOM 633 N N . ASP A 1 82 ? -24.787 -0.696 34.511 1.00 95.19 82 ASP A N 1
ATOM 634 C CA . ASP A 1 82 ? -26.046 -0.588 35.260 1.00 95.19 82 ASP A CA 1
ATOM 635 C C . ASP A 1 82 ? -27.063 -1.685 34.855 1.00 95.19 82 ASP A C 1
ATOM 637 O O . ASP A 1 82 ? -27.938 -2.039 35.646 1.00 95.19 82 ASP A O 1
ATOM 641 N N . ALA A 1 83 ? -26.961 -2.238 33.638 1.00 94.50 83 ALA A N 1
ATOM 642 C CA . ALA A 1 83 ? -27.884 -3.236 33.083 1.00 94.50 83 ALA A CA 1
ATOM 643 C C . ALA A 1 83 ? -27.228 -4.619 32.882 1.00 94.50 83 ALA A C 1
ATOM 645 O O . ALA A 1 83 ? -27.311 -5.223 31.809 1.00 94.50 83 ALA A O 1
ATOM 646 N N . GLU A 1 84 ? -26.587 -5.144 33.931 1.00 92.38 84 GLU A N 1
ATOM 647 C CA . GLU A 1 84 ? -25.819 -6.399 33.901 1.00 92.38 84 GLU A CA 1
ATOM 648 C C . GLU A 1 84 ? -26.579 -7.596 33.301 1.00 92.38 84 GLU A C 1
ATOM 650 O O . GLU A 1 84 ? -26.025 -8.365 32.516 1.00 92.38 84 GLU A O 1
ATOM 655 N N . HIS A 1 85 ? -27.862 -7.740 33.641 1.00 92.06 85 HIS A N 1
ATOM 656 C CA . HIS A 1 85 ? -28.697 -8.852 33.179 1.00 92.06 85 HIS A CA 1
ATOM 657 C C . HIS A 1 85 ? -29.084 -8.756 31.696 1.00 92.06 85 HIS A C 1
ATOM 659 O O . HIS A 1 85 ? -29.344 -9.781 31.067 1.00 92.06 85 HIS A O 1
ATOM 665 N N . GLU A 1 86 ? -29.119 -7.548 31.130 1.00 96.00 86 GLU A N 1
ATOM 666 C CA . GLU A 1 86 ? -29.383 -7.334 29.702 1.00 96.00 86 GLU A CA 1
ATOM 667 C C . GLU A 1 86 ? -28.101 -7.498 28.882 1.00 96.00 86 GLU A C 1
ATOM 669 O O . GLU A 1 86 ? -28.095 -8.126 27.820 1.00 96.00 86 GLU A O 1
ATOM 674 N N . TYR A 1 87 ? -26.992 -6.970 29.401 1.00 96.44 87 TYR A N 1
ATOM 675 C CA . TYR A 1 87 ? -25.674 -7.046 28.785 1.00 96.44 87 TYR A CA 1
ATOM 676 C C . TYR A 1 87 ? -24.875 -8.215 29.338 1.00 96.44 87 TYR A C 1
ATOM 678 O O . TYR A 1 87 ? -23.896 -8.033 30.059 1.00 96.44 87 TYR A O 1
ATOM 686 N N . THR A 1 88 ? -25.301 -9.419 28.962 1.00 96.56 88 THR A N 1
ATOM 687 C CA . THR A 1 88 ? -24.614 -10.672 29.290 1.00 96.56 88 THR A CA 1
ATOM 688 C C . THR A 1 88 ? -23.212 -10.740 28.675 1.00 96.56 88 THR A C 1
ATOM 690 O O . THR A 1 88 ? -22.918 -10.077 27.676 1.00 96.56 88 THR A O 1
ATOM 693 N N . ILE A 1 89 ? -22.349 -11.586 29.248 1.00 95.75 89 ILE A N 1
ATOM 694 C CA . ILE A 1 89 ? -20.984 -11.844 28.755 1.00 95.75 89 ILE A CA 1
ATOM 695 C C . ILE A 1 89 ? -21.004 -12.201 27.257 1.00 95.75 89 ILE A C 1
ATOM 697 O O . ILE A 1 89 ? -20.312 -11.568 26.459 1.00 95.75 89 ILE A O 1
ATOM 701 N N . ASP A 1 90 ? -21.875 -13.130 26.855 1.00 96.12 90 ASP A N 1
ATOM 702 C CA . ASP A 1 90 ? -22.016 -13.561 25.458 1.00 96.12 90 ASP A CA 1
ATOM 703 C C . ASP A 1 90 ? -22.431 -12.415 24.525 1.00 96.12 90 ASP A C 1
ATOM 705 O O . ASP A 1 90 ? -21.910 -12.277 23.414 1.00 96.12 90 ASP A O 1
ATOM 709 N N . LEU A 1 91 ? -23.356 -11.553 24.970 1.00 96.94 91 LEU A N 1
ATOM 710 C CA . LEU A 1 91 ? -23.784 -10.397 24.185 1.00 96.94 91 LEU A CA 1
ATOM 711 C C . LEU A 1 91 ? -22.638 -9.402 23.979 1.00 96.94 91 LEU A C 1
ATOM 713 O O . LEU A 1 91 ? -22.496 -8.855 22.883 1.00 96.94 91 LEU A O 1
ATOM 717 N N . LEU A 1 92 ? -21.834 -9.154 25.011 1.00 97.56 92 LEU A N 1
ATOM 718 C CA . LEU A 1 92 ? -20.707 -8.228 24.937 1.00 97.56 92 LEU A CA 1
ATOM 719 C C . LEU A 1 92 ? -19.584 -8.768 24.048 1.00 97.56 92 LEU A C 1
ATOM 721 O O . LEU A 1 92 ? -19.081 -8.018 23.209 1.00 97.56 92 LEU A O 1
ATOM 725 N N . HIS A 1 93 ? -19.268 -10.065 24.127 1.00 94.94 93 HIS A N 1
ATOM 726 C CA . HIS A 1 93 ? -18.352 -10.704 23.177 1.00 94.94 93 HIS A CA 1
ATOM 727 C C . HIS A 1 93 ? -18.859 -10.592 21.739 1.00 94.94 93 HIS A C 1
ATOM 729 O O . HIS A 1 93 ? -18.101 -10.218 20.842 1.00 94.94 93 HIS A O 1
ATOM 735 N N . ARG A 1 94 ? -20.158 -10.823 21.512 1.00 96.38 94 ARG A N 1
ATOM 736 C CA . ARG A 1 94 ? -20.759 -10.654 20.186 1.00 96.38 94 ARG A CA 1
ATOM 737 C C . ARG A 1 94 ? -20.672 -9.210 19.691 1.00 96.38 94 ARG A C 1
ATOM 739 O O . ARG A 1 94 ? -20.259 -8.993 18.558 1.00 96.38 94 ARG A O 1
ATOM 746 N N . LYS A 1 95 ? -21.000 -8.216 20.523 1.00 96.69 95 LYS A N 1
ATOM 747 C CA . LYS A 1 95 ? -20.886 -6.789 20.160 1.00 96.69 95 LYS A CA 1
ATOM 748 C C . LYS A 1 95 ? -19.449 -6.384 19.849 1.00 96.69 95 LYS A C 1
ATOM 750 O O . LYS A 1 95 ? -19.221 -5.647 18.892 1.00 96.69 95 LYS A O 1
ATOM 755 N N . LYS A 1 96 ? -18.487 -6.877 20.631 1.00 96.19 96 LYS A N 1
ATOM 756 C CA . LYS A 1 96 ? -17.060 -6.711 20.351 1.00 96.19 96 LYS A CA 1
ATOM 757 C C . LYS A 1 96 ? -16.725 -7.261 18.967 1.00 96.19 96 LYS A C 1
ATOM 759 O O . LYS A 1 96 ? -16.208 -6.509 18.149 1.00 96.19 96 LYS A O 1
ATOM 764 N N . GLN A 1 97 ? -17.087 -8.509 18.673 1.00 93.19 97 GLN A N 1
ATOM 765 C CA . GLN A 1 97 ? -16.796 -9.116 17.373 1.00 93.19 97 GLN A CA 1
ATOM 766 C C . GLN A 1 97 ? -17.477 -8.372 16.214 1.00 93.19 97 GLN A C 1
ATOM 768 O O . GLN A 1 97 ? -16.823 -8.035 15.234 1.00 93.19 97 GLN A O 1
ATOM 773 N N . GLU A 1 98 ? -18.761 -8.024 16.345 1.00 95.44 98 GLU A N 1
ATOM 774 C CA . GLU A 1 98 ? -19.506 -7.252 15.340 1.00 95.44 98 GLU A CA 1
ATOM 775 C C . GLU A 1 98 ? -18.850 -5.890 15.040 1.00 95.44 98 GLU A C 1
ATOM 777 O O . GLU A 1 98 ? -18.893 -5.411 13.902 1.00 95.44 98 GLU A O 1
ATOM 782 N N . HIS A 1 99 ? -18.252 -5.247 16.048 1.00 94.88 99 HIS A N 1
ATOM 783 C CA . HIS A 1 99 ? -17.509 -3.998 15.877 1.00 94.88 99 HIS A CA 1
ATOM 784 C C . HIS A 1 99 ? -16.170 -4.210 15.176 1.00 94.88 99 HIS A C 1
ATOM 786 O O . HIS A 1 99 ? -15.854 -3.460 14.256 1.00 94.88 99 HIS A O 1
ATOM 792 N N . LEU A 1 100 ? -15.409 -5.234 15.565 1.00 88.06 100 LEU A N 1
ATOM 793 C CA . LEU A 1 100 ? -14.125 -5.555 14.935 1.00 88.06 100 LEU A CA 1
ATOM 794 C C . LEU A 1 100 ? -14.304 -5.950 13.463 1.00 88.06 100 LEU A C 1
ATOM 796 O O . LEU A 1 100 ? -13.612 -5.411 12.601 1.00 88.06 100 LEU A O 1
ATOM 800 N N . ASP A 1 101 ? -15.310 -6.769 13.151 1.00 85.88 101 ASP A N 1
ATOM 801 C CA . ASP A 1 101 ? -15.676 -7.115 11.773 1.00 85.88 101 ASP A CA 1
ATOM 802 C C . ASP A 1 101 ? -16.105 -5.877 10.975 1.00 85.88 101 ASP A C 1
ATOM 804 O O . ASP A 1 101 ? -15.841 -5.752 9.774 1.00 85.88 101 ASP A O 1
ATOM 808 N N . TRP A 1 102 ? -16.821 -4.950 11.619 1.00 89.56 102 TRP A N 1
ATOM 809 C CA . TRP A 1 102 ? -17.196 -3.686 10.997 1.00 89.56 102 TRP A CA 1
ATOM 810 C C . TRP A 1 102 ? -15.962 -2.826 10.720 1.00 89.56 102 TRP A C 1
ATOM 812 O O . TRP A 1 102 ? -15.865 -2.285 9.620 1.00 89.56 102 TRP A O 1
ATOM 822 N N . ILE A 1 103 ? -15.011 -2.729 11.653 1.00 85.31 103 ILE A N 1
ATOM 823 C CA . ILE A 1 103 ? -13.735 -2.040 11.434 1.00 85.31 103 ILE A CA 1
ATOM 824 C C . ILE A 1 103 ? -13.024 -2.661 10.236 1.00 85.31 103 ILE A C 1
ATOM 826 O O . ILE A 1 103 ? -12.739 -1.949 9.279 1.00 85.31 103 ILE A O 1
ATOM 830 N N . GLU A 1 104 ? -12.825 -3.977 10.228 1.00 76.94 104 GLU A N 1
ATOM 831 C CA . GLU A 1 104 ? -12.133 -4.680 9.146 1.00 76.94 104 GLU A CA 1
ATOM 832 C C . GLU A 1 104 ? -12.792 -4.425 7.781 1.00 76.94 104 GLU A C 1
ATOM 834 O O . GLU A 1 104 ? -12.123 -4.079 6.806 1.00 76.94 104 GLU A O 1
ATOM 839 N N . LYS A 1 105 ? -14.129 -4.488 7.708 1.00 72.62 105 LYS A N 1
ATOM 840 C CA . LYS A 1 105 ? -14.881 -4.154 6.485 1.00 72.62 105 LYS A CA 1
ATOM 841 C C . LYS A 1 105 ? -14.687 -2.701 6.044 1.00 72.62 105 LYS A C 1
ATOM 843 O O . LYS A 1 105 ? -14.733 -2.425 4.847 1.00 72.62 105 LYS A O 1
ATOM 848 N N . ASN A 1 106 ? -14.501 -1.778 6.985 1.00 71.88 106 ASN A N 1
ATOM 849 C CA . ASN A 1 106 ? -14.402 -0.338 6.732 1.00 71.88 106 ASN A CA 1
ATOM 850 C C . ASN A 1 106 ? -12.966 0.192 6.627 1.00 71.88 106 ASN A C 1
ATOM 852 O O . ASN A 1 106 ? -12.795 1.355 6.244 1.00 71.88 106 ASN A O 1
ATOM 856 N N . LEU A 1 107 ? -11.965 -0.641 6.916 1.00 69.56 107 LEU A N 1
ATOM 857 C CA . LEU A 1 107 ? -10.537 -0.384 6.733 1.00 69.56 107 LEU A CA 1
ATOM 858 C C . LEU A 1 107 ? -10.079 -0.621 5.280 1.00 69.56 107 LEU A C 1
ATOM 860 O O . LEU A 1 107 ? -8.924 -0.923 5.040 1.00 69.56 107 LEU A O 1
ATOM 864 N N . GLY A 1 108 ? -10.953 -0.460 4.282 1.00 61.75 108 GLY A N 1
ATOM 865 C CA . GLY A 1 108 ? -10.581 -0.606 2.871 1.00 61.75 108 GLY A CA 1
ATOM 866 C C . GLY A 1 108 ? -10.060 -2.011 2.550 1.00 61.75 108 GLY A C 1
ATOM 867 O O . GLY A 1 108 ? -8.875 -2.303 2.684 1.00 61.75 108 GLY A O 1
ATOM 868 N N . ARG A 1 109 ? -10.941 -2.902 2.082 1.00 68.38 109 ARG A N 1
ATOM 869 C CA . ARG A 1 109 ? -10.503 -4.237 1.651 1.00 68.38 109 ARG A CA 1
ATOM 870 C C . ARG A 1 109 ? -9.435 -4.111 0.564 1.00 68.38 109 ARG A C 1
ATOM 872 O O . ARG A 1 109 ? -9.674 -3.365 -0.391 1.00 68.38 109 ARG A O 1
ATOM 879 N N . PRO A 1 110 ? -8.313 -4.847 0.668 1.00 79.25 110 PRO A N 1
ATOM 880 C CA . PRO A 1 110 ? -7.376 -4.948 -0.431 1.00 79.25 110 PRO A CA 1
ATOM 881 C C . PRO A 1 110 ? -8.117 -5.353 -1.707 1.00 79.25 110 PRO A C 1
ATOM 883 O O . PRO A 1 110 ? -8.916 -6.290 -1.708 1.00 79.25 110 PRO A O 1
ATOM 886 N N . GLN A 1 111 ? -7.873 -4.616 -2.777 1.00 81.62 111 GLN A N 1
ATOM 887 C CA . GLN A 1 111 ? -8.376 -4.863 -4.114 1.00 81.62 111 GLN A CA 1
ATOM 888 C C . GLN A 1 111 ? -7.215 -5.282 -5.016 1.00 81.62 111 GLN A C 1
ATOM 890 O O . GLN A 1 111 ? -6.085 -4.816 -4.813 1.00 81.62 111 GLN A O 1
ATOM 895 N N . PRO A 1 112 ? -7.476 -6.133 -6.017 1.00 85.25 112 PRO A N 1
ATOM 896 C CA . PRO A 1 112 ? -6.489 -6.446 -7.033 1.00 85.25 112 PRO A CA 1
ATOM 897 C C . PRO A 1 112 ? -6.002 -5.179 -7.742 1.00 85.25 112 PRO A C 1
ATOM 899 O O . PRO A 1 112 ? -6.791 -4.407 -8.285 1.00 85.25 112 PRO A O 1
ATOM 902 N N . TRP A 1 113 ? -4.692 -4.976 -7.752 1.00 92.12 113 TRP A N 1
ATOM 903 C CA . TRP A 1 113 ? -4.013 -3.949 -8.522 1.00 92.12 113 TRP A CA 1
ATOM 904 C C . TRP A 1 113 ? -3.298 -4.594 -9.698 1.00 92.12 113 TRP A C 1
ATOM 906 O O . TRP A 1 113 ? -2.523 -5.540 -9.531 1.00 92.12 113 TRP A O 1
ATOM 916 N N . LYS A 1 114 ? -3.540 -4.028 -10.879 1.00 85.62 114 LYS A N 1
ATOM 917 C CA . LYS A 1 114 ? -2.810 -4.320 -12.109 1.00 85.62 114 LYS A CA 1
ATOM 918 C C . LYS A 1 114 ? -2.001 -3.098 -12.493 1.00 85.62 114 LYS A C 1
ATOM 920 O O . LYS A 1 114 ? -2.484 -1.970 -12.381 1.00 85.62 114 LYS A O 1
ATOM 925 N N . SER A 1 115 ? -0.781 -3.328 -12.964 1.00 84.50 115 SER A N 1
ATOM 926 C CA . SER A 1 115 ? 0.091 -2.236 -13.375 1.00 84.50 115 SER A CA 1
ATOM 927 C C . SER A 1 115 ? -0.524 -1.436 -14.521 1.00 84.50 115 SER A C 1
ATOM 929 O O . SER A 1 115 ? -0.850 -1.975 -15.577 1.00 84.50 115 SER A O 1
ATOM 931 N N . ASN A 1 116 ? -0.626 -0.126 -14.321 1.00 83.94 116 ASN A N 1
ATOM 932 C CA . ASN A 1 116 ? -1.008 0.856 -15.332 1.00 83.94 116 ASN A CA 1
ATOM 933 C C . ASN A 1 116 ? 0.148 1.823 -15.642 1.00 83.94 116 ASN A C 1
ATOM 935 O O . ASN A 1 116 ? -0.071 2.957 -16.070 1.00 83.94 116 ASN A O 1
ATOM 939 N N . LEU A 1 117 ? 1.383 1.387 -15.386 1.00 89.81 117 LEU A N 1
ATOM 940 C CA . LEU A 1 117 ? 2.582 2.198 -15.553 1.00 89.81 117 LEU A CA 1
ATOM 941 C C . LEU A 1 117 ? 3.049 2.126 -17.011 1.00 89.81 117 LEU A C 1
ATOM 943 O O . LEU A 1 117 ? 3.325 1.038 -17.515 1.00 89.81 117 LEU A O 1
ATOM 947 N N . SER A 1 118 ? 3.133 3.271 -17.689 1.00 85.50 118 SER A N 1
ATOM 948 C CA . SER A 1 118 ? 3.719 3.377 -19.037 1.00 85.50 118 SER A CA 1
ATOM 949 C C . SER A 1 118 ? 5.240 3.445 -18.972 1.00 85.50 118 SER A C 1
ATOM 951 O O . SER A 1 118 ? 5.940 2.809 -19.756 1.00 85.50 118 SER A O 1
ATOM 953 N N . GLN A 1 119 ? 5.757 4.168 -17.981 1.00 89.50 119 GLN A N 1
ATOM 954 C CA . GLN A 1 119 ? 7.182 4.302 -17.728 1.00 89.50 119 GLN A CA 1
ATOM 955 C C . GLN A 1 119 ? 7.472 4.021 -16.262 1.00 89.50 119 GLN A C 1
ATOM 957 O O . GLN A 1 119 ? 6.913 4.656 -15.374 1.00 89.50 119 GLN A O 1
ATOM 962 N N . LEU A 1 120 ? 8.398 3.106 -16.009 1.00 94.31 120 LEU A N 1
ATOM 963 C CA . LEU A 1 120 ? 8.884 2.802 -14.670 1.00 94.31 120 LEU A CA 1
ATOM 964 C C . LEU A 1 120 ? 10.000 3.781 -14.293 1.00 94.31 120 LEU A C 1
ATOM 966 O O . LEU A 1 120 ? 11.025 3.876 -14.972 1.00 94.31 120 LEU A O 1
ATOM 970 N N . THR A 1 121 ? 9.792 4.526 -13.212 1.00 95.44 121 THR A N 1
ATOM 971 C CA . THR A 1 121 ? 10.680 5.619 -12.781 1.00 95.44 121 THR A CA 1
ATOM 972 C C . THR A 1 121 ? 11.426 5.277 -11.494 1.00 95.44 121 THR A C 1
ATOM 974 O O . THR A 1 121 ? 12.495 5.829 -11.237 1.00 95.44 121 THR A O 1
ATOM 977 N N . TYR A 1 122 ? 10.884 4.352 -10.699 1.00 96.88 122 TYR A N 1
ATOM 978 C CA . TYR A 1 122 ? 11.483 3.846 -9.470 1.00 96.88 122 TYR A CA 1
ATOM 979 C C . TYR A 1 122 ? 11.126 2.374 -9.265 1.00 96.88 122 TYR A C 1
ATOM 981 O O . TYR A 1 122 ? 9.952 2.005 -9.347 1.00 96.88 122 TYR A O 1
ATOM 989 N N . ILE A 1 123 ? 12.125 1.542 -8.969 1.00 96.38 123 ILE A N 1
ATOM 990 C CA . ILE A 1 123 ? 11.958 0.101 -8.749 1.00 96.38 123 ILE A CA 1
ATOM 991 C C . ILE A 1 123 ? 12.823 -0.325 -7.580 1.00 96.38 123 ILE A C 1
ATOM 993 O O . ILE A 1 123 ? 14.040 -0.460 -7.704 1.00 96.38 123 ILE A O 1
ATOM 997 N N . ASN A 1 124 ? 12.187 -0.588 -6.447 1.00 95.38 124 ASN A N 1
ATOM 998 C CA . ASN A 1 124 ? 12.873 -1.202 -5.327 1.00 95.38 124 ASN A CA 1
ATOM 999 C C . ASN A 1 124 ? 13.056 -2.692 -5.633 1.00 95.38 124 ASN A C 1
ATOM 1001 O O . ASN A 1 124 ? 12.159 -3.493 -5.372 1.00 95.38 124 ASN A O 1
ATOM 1005 N N . VAL A 1 125 ? 14.194 -3.039 -6.243 1.00 93.69 125 VAL A N 1
ATOM 1006 C CA . VAL A 1 125 ? 14.472 -4.382 -6.778 1.00 93.69 125 VAL A CA 1
ATOM 1007 C C . VAL A 1 125 ? 14.219 -5.474 -5.731 1.00 93.69 125 VAL A C 1
ATOM 1009 O O . VAL A 1 125 ? 13.411 -6.353 -6.025 1.00 93.69 125 VAL A O 1
ATOM 1012 N N . PRO A 1 126 ? 14.770 -5.412 -4.498 1.00 92.75 126 PRO A N 1
ATOM 1013 C CA . PRO A 1 126 ? 14.487 -6.422 -3.479 1.00 92.75 126 PRO A CA 1
ATOM 1014 C C . PRO A 1 126 ? 12.995 -6.574 -3.168 1.00 92.75 126 PRO A C 1
ATOM 1016 O O . PRO A 1 126 ? 12.489 -7.689 -3.076 1.00 92.75 126 PRO A O 1
ATOM 1019 N N . ARG A 1 127 ? 12.265 -5.458 -3.037 1.00 93.44 127 ARG A N 1
ATOM 1020 C CA . ARG A 1 127 ? 10.839 -5.481 -2.676 1.00 93.44 127 ARG A CA 1
ATOM 1021 C C . ARG A 1 127 ? 9.956 -5.980 -3.807 1.00 93.44 127 ARG A C 1
ATOM 1023 O O . ARG A 1 127 ? 8.994 -6.697 -3.549 1.00 93.44 127 ARG A O 1
ATOM 1030 N N . LEU A 1 128 ? 10.249 -5.602 -5.048 1.00 94.00 128 LEU A N 1
ATOM 1031 C CA . LEU A 1 128 ? 9.466 -6.067 -6.185 1.00 94.00 128 LEU A CA 1
ATOM 1032 C C . LEU A 1 128 ? 9.770 -7.534 -6.509 1.00 94.00 128 LEU A C 1
ATOM 1034 O O . LEU A 1 128 ? 8.843 -8.264 -6.841 1.00 94.00 128 LEU A O 1
ATOM 1038 N N . CYS A 1 129 ? 11.016 -7.989 -6.342 1.00 93.19 129 CYS A N 1
ATOM 1039 C CA . CYS A 1 129 ? 11.358 -9.410 -6.432 1.00 93.19 129 CYS A CA 1
ATOM 1040 C C . CYS A 1 129 ? 10.648 -10.233 -5.354 1.00 93.19 129 CYS A C 1
ATOM 1042 O O . CYS A 1 129 ? 10.042 -11.242 -5.690 1.00 93.19 129 CYS A O 1
ATOM 1044 N N . GLU A 1 130 ? 10.621 -9.762 -4.101 1.00 91.50 130 GLU A N 1
ATOM 1045 C CA . GLU A 1 130 ? 9.835 -10.388 -3.025 1.00 91.50 130 GLU A CA 1
ATOM 1046 C C . GLU A 1 130 ? 8.364 -10.565 -3.447 1.00 91.50 130 GLU A C 1
ATOM 1048 O O . GLU A 1 130 ? 7.803 -11.649 -3.304 1.00 91.50 130 GLU A O 1
ATOM 1053 N N . GLN A 1 131 ? 7.738 -9.528 -4.020 1.00 89.00 131 GLN A N 1
ATOM 1054 C CA . GLN A 1 131 ? 6.358 -9.642 -4.510 1.00 89.00 131 GLN A CA 1
ATOM 1055 C C . GLN A 1 131 ? 6.227 -10.586 -5.712 1.00 89.00 131 GLN A C 1
ATOM 1057 O O . GLN A 1 131 ? 5.266 -11.341 -5.793 1.00 89.00 131 GLN A O 1
ATOM 1062 N N . ALA A 1 132 ? 7.173 -10.564 -6.646 1.00 86.38 132 ALA A N 1
ATOM 1063 C CA . ALA A 1 132 ? 7.158 -11.443 -7.808 1.00 86.38 132 ALA A CA 1
ATOM 1064 C C . ALA A 1 132 ? 7.229 -12.922 -7.388 1.00 86.38 132 ALA A C 1
ATOM 1066 O O . ALA A 1 132 ? 6.410 -13.732 -7.824 1.00 86.38 132 ALA A O 1
ATOM 1067 N N . GLU A 1 133 ? 8.160 -13.258 -6.495 1.00 87.00 133 GLU A N 1
ATOM 1068 C CA . GLU A 1 133 ? 8.416 -14.628 -6.047 1.00 87.00 133 GLU A CA 1
ATOM 1069 C C . GLU A 1 133 ? 7.260 -15.208 -5.233 1.00 87.00 133 GLU A C 1
ATOM 1071 O O . GLU A 1 133 ? 6.870 -16.353 -5.469 1.00 87.00 133 GLU A O 1
ATOM 1076 N N . LEU A 1 134 ? 6.646 -14.410 -4.348 1.00 79.94 134 LEU A N 1
ATOM 1077 C CA . LEU A 1 134 ? 5.435 -14.809 -3.615 1.00 79.94 134 LEU A CA 1
ATOM 1078 C C . LEU A 1 134 ? 4.277 -15.188 -4.550 1.00 79.94 134 LEU A C 1
ATOM 1080 O O . LEU A 1 134 ? 3.429 -16.000 -4.188 1.00 79.94 134 LEU A O 1
ATOM 1084 N N . HIS A 1 135 ? 4.262 -14.631 -5.760 1.00 81.88 135 HIS A N 1
ATOM 1085 C CA . HIS A 1 135 ? 3.268 -14.902 -6.795 1.00 81.88 135 HIS A CA 1
ATOM 1086 C C . HIS A 1 135 ? 3.774 -15.876 -7.877 1.00 81.88 135 HIS A C 1
ATOM 1088 O O . HIS A 1 135 ? 3.147 -16.027 -8.924 1.00 81.88 135 HIS A O 1
ATOM 1094 N N . GLY A 1 136 ? 4.896 -16.565 -7.635 1.00 80.06 136 GLY A N 1
ATOM 1095 C CA . GLY A 1 136 ? 5.431 -17.603 -8.519 1.00 80.06 136 GLY A CA 1
ATOM 1096 C C . GLY A 1 136 ? 6.179 -17.086 -9.752 1.00 80.06 136 GLY A C 1
ATOM 1097 O O . GLY A 1 136 ? 6.509 -17.875 -10.641 1.00 80.06 136 GLY A O 1
ATOM 1098 N N . PHE A 1 137 ? 6.476 -15.788 -9.819 1.00 82.19 137 PHE A N 1
ATOM 1099 C CA . PHE A 1 137 ? 7.293 -15.197 -10.873 1.00 82.19 137 PHE A CA 1
ATOM 1100 C C . PHE A 1 137 ? 8.767 -15.183 -10.464 1.00 82.19 137 PHE A C 1
ATOM 1102 O O . PHE A 1 137 ? 9.112 -14.875 -9.328 1.00 82.19 137 PHE A O 1
ATOM 1109 N N . LYS A 1 138 ? 9.655 -15.478 -11.415 1.00 83.81 138 LYS A N 1
ATOM 1110 C CA . LYS A 1 138 ? 11.103 -15.307 -11.248 1.00 83.81 138 LYS A CA 1
ATOM 1111 C C . LYS A 1 138 ? 11.565 -14.116 -12.069 1.00 83.81 138 LYS A C 1
ATOM 1113 O O . LYS A 1 138 ? 11.233 -14.026 -13.250 1.00 83.81 138 LYS A O 1
ATOM 1118 N N . VAL A 1 139 ? 12.343 -13.237 -11.451 1.00 86.81 139 VAL A N 1
ATOM 1119 C CA . VAL A 1 139 ? 12.988 -12.111 -12.131 1.00 86.81 139 VAL A CA 1
ATOM 1120 C C . VAL A 1 139 ? 14.427 -12.505 -12.448 1.00 86.81 139 VAL A C 1
ATOM 1122 O O . VAL A 1 139 ? 15.164 -12.924 -11.559 1.00 86.81 139 VAL A O 1
ATOM 1125 N N . ASP A 1 140 ? 14.835 -12.390 -13.712 1.00 83.75 140 ASP A N 1
ATOM 1126 C CA . ASP A 1 140 ? 16.241 -12.569 -14.081 1.00 83.75 140 ASP A CA 1
ATOM 1127 C C . ASP A 1 140 ? 17.046 -11.333 -13.658 1.00 83.75 140 ASP A C 1
ATOM 1129 O O . ASP A 1 140 ? 16.948 -10.264 -14.261 1.00 83.75 140 ASP A O 1
ATOM 1133 N N . LEU A 1 141 ? 17.840 -11.495 -12.600 1.00 87.38 141 LEU A N 1
ATOM 1134 C CA . LEU A 1 141 ? 18.729 -10.466 -12.063 1.00 87.38 141 LEU A CA 1
ATOM 1135 C C . LEU A 1 141 ? 20.190 -10.654 -12.497 1.00 87.38 141 LEU A C 1
ATOM 1137 O O . LEU A 1 141 ? 21.062 -9.976 -11.967 1.00 87.38 141 LEU A O 1
ATOM 1141 N N . SER A 1 142 ? 20.493 -11.525 -13.468 1.00 84.88 142 SER A N 1
ATOM 1142 C CA . SER A 1 142 ? 21.875 -11.811 -13.906 1.00 84.88 142 SER A CA 1
ATOM 1143 C C . SER A 1 142 ? 22.656 -10.577 -14.379 1.00 84.88 142 SER A C 1
ATOM 1145 O O . SER A 1 142 ? 23.888 -10.556 -14.344 1.00 84.88 142 SER A O 1
ATOM 1147 N N . ARG A 1 143 ? 21.942 -9.534 -14.818 1.00 80.62 143 ARG A N 1
ATOM 1148 C CA . ARG A 1 143 ? 22.497 -8.243 -15.258 1.00 80.62 143 ARG A CA 1
ATOM 1149 C C . ARG A 1 143 ? 22.498 -7.173 -14.165 1.00 80.62 143 ARG A C 1
ATOM 1151 O O . ARG A 1 143 ? 23.141 -6.137 -14.332 1.00 80.62 143 ARG A O 1
ATOM 1158 N N . TYR A 1 144 ? 21.800 -7.405 -13.054 1.00 85.56 144 TYR A N 1
ATOM 1159 C CA . TYR A 1 144 ? 21.798 -6.501 -11.913 1.00 85.56 144 TYR A CA 1
ATOM 1160 C C . TYR A 1 144 ? 23.089 -6.665 -11.100 1.00 85.56 144 TYR A C 1
ATOM 1162 O O . TYR A 1 144 ? 23.604 -7.766 -10.921 1.00 85.56 144 TYR A O 1
ATOM 1170 N N . LYS A 1 145 ? 23.631 -5.545 -10.618 1.00 80.94 145 LYS A N 1
ATOM 1171 C CA . LYS A 1 145 ? 24.852 -5.496 -9.808 1.00 80.94 145 LYS A CA 1
ATOM 1172 C C . LYS A 1 145 ? 24.526 -4.742 -8.529 1.00 80.94 145 LYS A C 1
ATOM 1174 O O . LYS A 1 145 ? 24.238 -3.552 -8.594 1.00 80.94 145 LYS A O 1
ATOM 1179 N N . GLU A 1 146 ? 24.574 -5.424 -7.387 1.00 74.31 146 GLU A N 1
ATOM 1180 C CA . GLU A 1 146 ? 24.158 -4.867 -6.087 1.00 74.31 146 GLU A CA 1
ATOM 1181 C C . GLU A 1 146 ? 24.924 -3.599 -5.690 1.00 74.31 146 GLU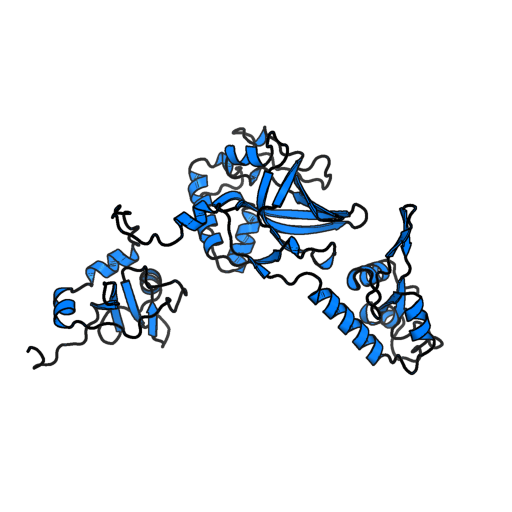 A C 1
ATOM 1183 O O . GLU A 1 146 ? 24.384 -2.723 -5.030 1.00 74.31 146 GLU A O 1
ATOM 1188 N N . ASN A 1 147 ? 26.172 -3.459 -6.136 1.00 77.62 147 ASN A N 1
ATOM 1189 C CA . ASN A 1 147 ? 27.016 -2.295 -5.866 1.00 77.62 147 ASN A CA 1
ATOM 1190 C C . ASN A 1 147 ? 26.824 -1.138 -6.863 1.00 77.62 147 ASN A C 1
ATOM 1192 O O . ASN A 1 147 ? 27.701 -0.282 -6.993 1.00 77.62 147 ASN A O 1
ATOM 1196 N N . LYS A 1 148 ? 25.718 -1.130 -7.610 1.00 81.12 148 LYS A N 1
ATOM 1197 C CA . LYS A 1 148 ? 25.388 -0.094 -8.588 1.00 81.12 148 LYS A CA 1
ATOM 1198 C C . LYS A 1 148 ? 23.973 0.425 -8.380 1.00 81.12 148 LYS A C 1
ATOM 1200 O O . LYS A 1 148 ? 23.042 -0.326 -8.105 1.00 81.12 148 LYS A O 1
ATOM 1205 N N . THR A 1 149 ? 23.806 1.726 -8.597 1.00 86.38 149 THR A N 1
ATOM 1206 C CA . THR A 1 149 ? 22.484 2.345 -8.753 1.00 86.38 149 THR A CA 1
ATOM 1207 C C . THR A 1 149 ? 21.864 1.900 -10.081 1.00 86.38 149 THR A C 1
ATOM 1209 O O . THR A 1 149 ? 22.595 1.645 -11.043 1.00 86.38 149 THR A O 1
ATOM 1212 N N . LEU A 1 150 ? 20.532 1.856 -10.181 1.00 89.38 150 LEU A N 1
ATOM 1213 C CA . LEU A 1 150 ? 19.854 1.415 -11.407 1.00 89.38 150 LEU A CA 1
ATOM 1214 C C . LEU A 1 150 ? 20.245 2.252 -12.631 1.00 89.38 150 LEU A C 1
ATOM 1216 O O . LEU A 1 150 ? 20.616 1.695 -13.662 1.00 89.38 150 LEU A O 1
ATOM 1220 N N . HIS A 1 151 ? 20.261 3.579 -12.508 1.00 87.12 151 HIS A N 1
ATOM 1221 C CA . HIS A 1 151 ? 20.640 4.459 -13.619 1.00 87.12 151 HIS A CA 1
ATOM 1222 C C . HIS A 1 151 ? 22.096 4.299 -14.082 1.00 87.12 151 HIS A C 1
ATOM 1224 O O . HIS A 1 151 ? 22.400 4.613 -15.232 1.00 87.12 151 HIS A O 1
ATOM 1230 N N . SER A 1 152 ? 22.994 3.789 -13.230 1.00 86.25 152 SER A N 1
ATOM 1231 C CA . SER A 1 152 ? 24.403 3.544 -13.583 1.00 86.25 152 SER A CA 1
ATOM 1232 C C . SER A 1 152 ? 24.641 2.214 -14.316 1.00 86.25 152 SER A C 1
ATOM 1234 O O . SER A 1 152 ? 25.772 1.914 -14.715 1.00 86.25 152 SER A O 1
ATOM 1236 N N . LEU A 1 153 ? 23.595 1.399 -14.510 1.00 86.12 153 LEU A N 1
ATOM 1237 C CA . LEU A 1 153 ? 23.686 0.123 -15.228 1.00 86.12 153 LEU A CA 1
ATOM 1238 C C . LEU A 1 153 ? 23.836 0.301 -16.750 1.00 86.12 153 LEU A C 1
ATOM 1240 O O . LEU A 1 153 ? 24.231 -0.639 -17.436 1.00 86.12 153 LEU A O 1
ATOM 1244 N N . GLY A 1 154 ? 23.574 1.492 -17.298 1.00 84.56 154 GLY A N 1
ATOM 1245 C CA . GLY A 1 154 ? 23.688 1.743 -18.738 1.00 84.56 154 GLY A CA 1
ATOM 1246 C C . GLY A 1 154 ? 22.763 0.823 -19.541 1.00 84.56 154 GLY A C 1
ATOM 1247 O O . GLY A 1 154 ? 21.576 0.737 -19.244 1.00 84.56 154 GLY A O 1
ATOM 1248 N N . TRP A 1 155 ? 23.295 0.105 -20.534 1.00 84.62 155 TRP A N 1
ATOM 1249 C CA . TRP A 1 155 ? 22.508 -0.825 -21.360 1.00 84.62 155 TRP A CA 1
ATOM 1250 C C . TRP A 1 155 ? 21.916 -2.002 -20.572 1.00 84.62 155 TRP A C 1
ATOM 1252 O O . TRP A 1 155 ? 20.829 -2.467 -20.912 1.00 84.62 155 TRP A O 1
ATOM 1262 N N . ASP A 1 156 ? 22.578 -2.442 -19.493 1.00 87.00 156 ASP A N 1
ATOM 1263 C CA . ASP A 1 156 ? 22.077 -3.524 -18.632 1.00 87.00 156 ASP A CA 1
ATOM 1264 C C . ASP A 1 156 ? 20.751 -3.134 -17.947 1.00 87.00 156 ASP A C 1
ATOM 1266 O O . ASP A 1 156 ? 19.927 -4.004 -17.650 1.00 87.00 156 ASP A O 1
ATOM 1270 N N . LEU A 1 157 ? 20.493 -1.829 -17.765 1.00 88.75 157 LEU A N 1
ATOM 1271 C CA . LEU A 1 157 ? 19.223 -1.333 -17.236 1.00 88.75 157 LEU A CA 1
ATOM 1272 C C . LEU A 1 157 ? 18.047 -1.767 -18.112 1.00 88.75 157 LEU A C 1
ATOM 1274 O O . LEU A 1 157 ? 17.019 -2.156 -17.574 1.00 88.75 157 LEU A O 1
ATOM 1278 N N . ASN A 1 158 ? 18.185 -1.748 -19.441 1.00 86.25 158 ASN A N 1
ATOM 1279 C CA . ASN A 1 158 ? 17.089 -2.093 -20.354 1.00 86.25 158 ASN A CA 1
ATOM 1280 C C . ASN A 1 158 ? 16.624 -3.543 -20.164 1.00 86.25 158 ASN A C 1
ATOM 1282 O O . ASN A 1 158 ? 15.426 -3.820 -20.206 1.00 86.25 158 ASN A O 1
ATOM 1286 N N . HIS A 1 159 ? 17.558 -4.462 -19.906 1.00 86.62 159 HIS A N 1
ATOM 1287 C CA . HIS A 1 159 ? 17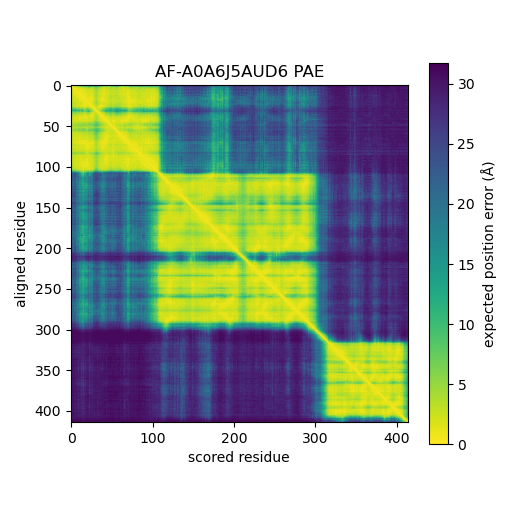.240 -5.865 -19.640 1.00 86.62 159 HIS A CA 1
ATOM 1288 C C . HIS A 1 159 ? 16.484 -6.031 -18.324 1.00 86.62 159 HIS A C 1
ATOM 1290 O O . HIS A 1 159 ? 15.431 -6.669 -18.296 1.00 86.62 159 HIS A O 1
ATOM 1296 N N . LEU A 1 160 ? 16.983 -5.402 -17.255 1.00 88.56 160 LEU A N 1
ATOM 1297 C CA . LEU A 1 160 ? 16.310 -5.393 -15.958 1.00 88.56 160 LEU A CA 1
ATOM 1298 C C . LEU A 1 160 ? 14.915 -4.764 -16.069 1.00 88.56 160 LEU A C 1
ATOM 1300 O O . LEU A 1 160 ? 13.945 -5.249 -15.489 1.00 88.56 160 LEU A O 1
ATOM 1304 N N . MET A 1 161 ? 14.813 -3.700 -16.863 1.00 88.81 161 MET A N 1
ATOM 1305 C CA . MET A 1 161 ? 13.575 -2.976 -17.068 1.00 88.81 161 MET A CA 1
ATOM 1306 C C . MET A 1 161 ? 12.517 -3.817 -17.764 1.00 88.81 161 MET A C 1
ATOM 1308 O O . MET A 1 161 ? 11.388 -3.902 -17.280 1.00 88.81 161 MET A O 1
ATOM 1312 N N . ASN A 1 162 ? 12.906 -4.495 -18.840 1.00 84.00 162 ASN A N 1
ATOM 1313 C CA . ASN A 1 162 ? 12.046 -5.424 -19.556 1.00 84.00 162 ASN A CA 1
ATOM 1314 C C . ASN A 1 162 ? 11.611 -6.604 -18.662 1.00 84.00 162 ASN A C 1
ATOM 1316 O O . ASN A 1 162 ? 10.440 -6.982 -18.657 1.00 84.00 162 ASN A O 1
ATOM 1320 N N . ALA A 1 163 ? 12.520 -7.146 -17.842 1.00 86.56 163 ALA A N 1
ATOM 1321 C CA . ALA A 1 163 ? 12.194 -8.223 -16.906 1.00 86.56 163 ALA A CA 1
ATOM 1322 C C . ALA A 1 163 ? 11.089 -7.808 -15.918 1.00 86.56 163 ALA A C 1
ATOM 1324 O O . ALA A 1 163 ? 10.098 -8.524 -15.759 1.00 86.56 163 ALA A O 1
ATOM 1325 N N . PHE A 1 164 ? 11.202 -6.623 -15.309 1.00 90.56 164 PHE A N 1
ATOM 1326 C CA . PHE A 1 164 ? 10.172 -6.119 -14.399 1.00 90.56 164 PHE A CA 1
ATOM 1327 C C . PHE A 1 164 ? 8.878 -5.712 -15.102 1.00 90.56 164 PHE A C 1
ATOM 1329 O O . PHE A 1 164 ? 7.807 -5.951 -14.549 1.00 90.56 164 PHE A O 1
ATOM 1336 N N . GLN A 1 165 ? 8.934 -5.148 -16.311 1.00 86.31 165 GLN A N 1
ATOM 1337 C CA . GLN A 1 165 ? 7.725 -4.876 -17.099 1.00 86.31 165 GLN A CA 1
ATOM 1338 C C . GLN A 1 165 ? 6.962 -6.166 -17.415 1.00 86.31 165 GLN A C 1
ATOM 1340 O O . GLN A 1 165 ? 5.745 -6.213 -17.245 1.00 86.31 165 GLN A O 1
ATOM 1345 N N . SER A 1 166 ? 7.675 -7.227 -17.799 1.00 83.50 166 SER A N 1
ATOM 1346 C CA . SER A 1 166 ? 7.093 -8.547 -18.055 1.00 83.50 166 SER A CA 1
ATOM 1347 C C . SER A 1 166 ? 6.424 -9.132 -16.809 1.00 83.50 166 SER A C 1
ATOM 1349 O O . SER A 1 166 ? 5.296 -9.620 -16.882 1.00 83.50 166 SER A O 1
ATOM 1351 N N . VAL A 1 167 ? 7.069 -9.022 -15.644 1.00 85.06 167 VAL A N 1
ATOM 1352 C CA . VAL A 1 167 ? 6.478 -9.447 -14.365 1.00 85.06 167 VAL A CA 1
ATOM 1353 C C . VAL A 1 167 ? 5.231 -8.624 -14.049 1.00 85.06 167 VAL A C 1
ATOM 1355 O O . VAL A 1 167 ? 4.169 -9.192 -13.823 1.00 85.06 167 VAL A O 1
ATOM 1358 N N . LEU A 1 168 ? 5.316 -7.293 -14.098 1.00 87.00 168 LEU A N 1
ATOM 1359 C CA . LEU A 1 168 ? 4.206 -6.390 -13.775 1.00 87.00 168 LEU A CA 1
ATOM 1360 C C . LEU A 1 168 ? 3.008 -6.513 -14.725 1.00 87.00 168 LEU A C 1
ATOM 1362 O O . LEU A 1 168 ? 1.897 -6.165 -14.333 1.00 87.00 168 LEU A O 1
ATOM 1366 N N . ALA A 1 169 ? 3.209 -7.007 -15.949 1.00 79.25 169 ALA A N 1
ATOM 1367 C CA . ALA A 1 169 ? 2.122 -7.295 -16.884 1.00 79.25 169 ALA A CA 1
ATOM 1368 C C . ALA A 1 169 ? 1.244 -8.481 -16.441 1.00 79.25 169 ALA A C 1
ATOM 1370 O O . ALA A 1 169 ? 0.090 -8.573 -16.857 1.00 79.25 169 ALA A O 1
ATOM 1371 N N . HIS A 1 170 ? 1.776 -9.374 -15.602 1.00 78.12 170 HIS A N 1
ATOM 1372 C CA . HIS A 1 170 ? 1.093 -10.589 -15.143 1.00 78.12 170 HIS A CA 1
ATOM 1373 C C . HIS A 1 170 ? 0.871 -10.623 -13.625 1.00 78.12 170 HIS A C 1
ATOM 1375 O O . HIS A 1 170 ? 0.083 -11.431 -13.137 1.00 78.12 170 HIS A O 1
ATOM 1381 N N . LEU A 1 171 ? 1.571 -9.769 -12.879 1.00 81.00 171 LEU A N 1
ATOM 1382 C CA . LEU A 1 171 ? 1.478 -9.681 -11.433 1.00 81.00 171 LEU A CA 1
ATOM 1383 C C . LEU A 1 171 ? 0.201 -8.936 -11.029 1.00 81.00 171 LEU A C 1
ATOM 1385 O O . LEU A 1 171 ? -0.011 -7.786 -11.411 1.00 81.00 171 LEU A O 1
ATOM 1389 N N . GLU A 1 172 ? -0.618 -9.589 -10.211 1.00 85.12 172 GLU A N 1
ATOM 1390 C CA . GLU A 1 172 ? -1.801 -8.999 -9.592 1.00 85.12 172 GLU A CA 1
ATOM 1391 C C . GLU A 1 172 ? -1.573 -8.910 -8.081 1.00 85.12 172 GLU A C 1
ATOM 1393 O O . GLU A 1 172 ? -1.446 -9.928 -7.399 1.00 85.12 172 GLU A O 1
ATOM 1398 N N . LEU A 1 173 ? -1.466 -7.683 -7.563 1.00 87.62 173 LEU A N 1
ATOM 1399 C CA . LEU A 1 173 ? -1.168 -7.430 -6.152 1.00 87.62 173 LEU A CA 1
ATOM 1400 C C . LEU A 1 173 ? -2.432 -7.049 -5.396 1.00 87.62 173 LEU A C 1
ATOM 1402 O O . LEU A 1 173 ? -3.172 -6.175 -5.830 1.00 87.62 173 LEU A O 1
ATOM 1406 N N . MET A 1 174 ? -2.647 -7.630 -4.220 1.00 88.06 174 MET A N 1
ATOM 1407 C CA . MET A 1 174 ? -3.715 -7.177 -3.330 1.00 88.06 174 MET A CA 1
ATOM 1408 C C . MET A 1 174 ? -3.270 -5.897 -2.621 1.00 88.06 174 MET A C 1
ATOM 1410 O O . MET A 1 174 ? -2.339 -5.915 -1.818 1.00 88.06 174 MET A O 1
ATOM 1414 N N . THR A 1 175 ? -3.925 -4.777 -2.925 1.00 94.19 175 THR A N 1
ATOM 1415 C CA . THR A 1 175 ? -3.543 -3.448 -2.425 1.00 94.19 175 THR A CA 1
ATOM 1416 C C . THR A 1 175 ? -4.744 -2.681 -1.899 1.00 94.19 175 THR A C 1
ATOM 1418 O O . THR A 1 175 ? -5.850 -2.836 -2.397 1.00 94.19 175 THR A O 1
ATOM 1421 N N . ILE A 1 176 ? -4.540 -1.797 -0.936 1.00 93.62 176 ILE A N 1
ATOM 1422 C CA . ILE A 1 176 ? -5.540 -0.807 -0.549 1.00 93.62 176 ILE A CA 1
ATOM 1423 C C . ILE A 1 176 ? -5.426 0.353 -1.548 1.00 93.62 176 ILE A C 1
ATOM 1425 O O . ILE A 1 176 ? -4.341 0.920 -1.668 1.00 93.62 176 ILE A O 1
ATOM 1429 N N . PRO A 1 177 ? -6.478 0.729 -2.292 1.00 93.81 177 PRO A N 1
ATOM 1430 C CA . PRO A 1 177 ? -6.444 1.944 -3.097 1.00 93.81 177 PRO A CA 1
ATOM 1431 C C . PRO A 1 177 ? -6.355 3.174 -2.193 1.00 93.81 177 PRO A C 1
ATOM 1433 O O . PRO A 1 177 ? -7.069 3.264 -1.195 1.00 93.81 177 PRO A O 1
ATOM 1436 N N . VAL A 1 178 ? -5.540 4.163 -2.561 1.00 94.44 178 VAL A N 1
ATOM 1437 C CA . VAL A 1 178 ? -5.370 5.394 -1.770 1.00 94.44 178 VAL A CA 1
ATOM 1438 C C . VAL A 1 178 ? -6.681 6.149 -1.536 1.00 94.44 178 VAL A C 1
ATOM 1440 O O . VAL A 1 178 ? -6.834 6.805 -0.514 1.00 94.44 178 VAL A O 1
ATOM 1443 N N . SER A 1 179 ? -7.656 6.014 -2.439 1.00 90.00 179 SER A N 1
ATOM 1444 C CA . SER A 1 179 ? -9.001 6.583 -2.293 1.00 90.00 179 SER A CA 1
ATOM 1445 C C . SER A 1 179 ? -9.826 5.948 -1.168 1.00 90.00 179 SER A C 1
ATOM 1447 O O . SER A 1 179 ? -10.785 6.558 -0.702 1.00 90.00 179 SER A O 1
ATOM 1449 N N . LEU A 1 180 ? -9.470 4.735 -0.736 1.00 88.75 180 LEU A N 1
ATOM 1450 C CA . LEU A 1 180 ? -10.115 3.997 0.353 1.00 88.75 180 LEU A CA 1
ATOM 1451 C C . LEU A 1 180 ? -9.274 3.982 1.636 1.00 88.75 180 LEU A C 1
ATOM 1453 O O . LEU A 1 180 ? -9.724 3.448 2.651 1.00 88.75 180 LEU A O 1
ATOM 1457 N N . LEU A 1 181 ? -8.061 4.538 1.592 1.00 90.75 181 LEU A N 1
ATOM 1458 C CA . LEU A 1 181 ? -7.141 4.550 2.718 1.00 90.75 181 LEU A CA 1
ATOM 1459 C C . LEU A 1 181 ? -7.663 5.466 3.831 1.00 90.75 181 LEU A C 1
ATOM 1461 O O . LEU A 1 181 ? -8.026 6.617 3.591 1.00 90.75 181 LEU A O 1
ATOM 1465 N N . LYS A 1 182 ? -7.631 4.963 5.065 1.00 88.12 182 LYS A N 1
ATOM 1466 C CA . LYS A 1 182 ? -7.882 5.741 6.281 1.00 88.12 182 LYS A CA 1
ATOM 1467 C C . LYS A 1 182 ? -6.636 5.730 7.153 1.00 88.12 182 LYS A C 1
ATOM 1469 O O . LYS A 1 182 ? -5.775 4.867 7.013 1.00 88.12 182 LYS A O 1
ATOM 1474 N N . MET A 1 183 ? -6.520 6.688 8.062 1.00 85.69 183 MET A N 1
ATOM 1475 C CA . MET A 1 183 ? -5.411 6.695 9.004 1.00 85.69 183 MET A CA 1
ATOM 1476 C C . MET A 1 183 ? -5.663 5.669 10.116 1.00 85.69 183 MET A C 1
ATOM 1478 O O . MET A 1 183 ? -6.442 5.924 11.030 1.00 85.69 183 MET A O 1
ATOM 1482 N N . HIS A 1 184 ? -5.044 4.491 10.008 1.00 84.69 184 HIS A N 1
ATOM 1483 C CA . HIS A 1 184 ? -5.210 3.413 10.981 1.00 84.69 184 HIS A CA 1
ATOM 1484 C C . HIS A 1 184 ? -4.001 2.465 11.017 1.00 84.69 184 HIS A C 1
ATOM 1486 O O . HIS A 1 184 ? -3.525 2.022 9.971 1.00 84.69 184 HIS A O 1
ATOM 1492 N N . GLU A 1 185 ? -3.540 2.095 12.214 1.00 81.69 185 GLU A N 1
ATOM 1493 C CA . GLU A 1 185 ? -2.399 1.182 12.437 1.00 81.69 185 GLU A CA 1
ATOM 1494 C C . GLU A 1 185 ? -2.591 -0.204 11.810 1.00 81.69 185 GLU A C 1
ATOM 1496 O O . GLU A 1 185 ? -1.625 -0.835 11.394 1.00 81.69 185 GLU A O 1
ATOM 1501 N N . GLY A 1 186 ? -3.838 -0.653 11.654 1.00 80.50 186 GLY A N 1
ATOM 1502 C CA . GLY A 1 186 ? -4.164 -1.908 10.965 1.00 80.50 186 GLY A CA 1
ATOM 1503 C C . GLY A 1 186 ? -3.720 -1.970 9.494 1.00 80.50 186 GLY A C 1
ATOM 1504 O O . GLY A 1 186 ? -3.753 -3.041 8.901 1.00 80.50 186 GLY A O 1
ATOM 1505 N N . HIS A 1 187 ? -3.294 -0.852 8.895 1.00 87.81 187 HIS A N 1
ATOM 1506 C CA . HIS A 1 187 ? -2.699 -0.844 7.557 1.00 87.81 187 HIS A CA 1
ATOM 1507 C C . HIS A 1 187 ? -1.183 -1.071 7.547 1.00 87.81 187 HIS A C 1
ATOM 1509 O O . HIS A 1 187 ? -0.610 -1.203 6.466 1.00 87.81 187 HIS A O 1
ATOM 1515 N N . ILE A 1 188 ? -0.506 -1.098 8.699 1.00 90.56 188 ILE A N 1
ATOM 1516 C CA . ILE A 1 188 ? 0.941 -1.337 8.753 1.00 90.56 188 ILE A CA 1
ATOM 1517 C C . ILE A 1 188 ? 1.252 -2.698 8.121 1.00 90.56 188 ILE A C 1
ATOM 1519 O O . ILE A 1 188 ? 0.643 -3.714 8.440 1.00 90.56 188 ILE A O 1
ATOM 1523 N N . GLY A 1 189 ? 2.195 -2.707 7.178 1.00 91.44 189 GLY A N 1
ATOM 1524 C CA . GLY A 1 189 ? 2.547 -3.878 6.381 1.00 91.44 189 GLY A CA 1
ATOM 1525 C C . GLY A 1 189 ? 1.701 -4.068 5.121 1.00 91.44 189 GLY A C 1
ATOM 1526 O O . GLY A 1 189 ? 2.141 -4.794 4.230 1.00 91.44 189 GLY A O 1
ATOM 1527 N N . ALA A 1 190 ? 0.554 -3.399 4.975 1.00 93.06 190 ALA A N 1
ATOM 1528 C CA . ALA A 1 190 ? -0.273 -3.499 3.776 1.00 93.06 190 ALA A CA 1
ATOM 1529 C C . ALA A 1 190 ? 0.385 -2.823 2.561 1.00 93.06 190 ALA A C 1
ATOM 1531 O O . ALA A 1 190 ? 1.143 -1.853 2.684 1.00 93.06 190 ALA A O 1
ATOM 1532 N N . LEU A 1 191 ? 0.069 -3.331 1.367 1.00 96.50 191 LEU A N 1
ATOM 1533 C CA . LEU A 1 191 ? 0.366 -2.635 0.120 1.00 96.50 191 LEU A CA 1
ATOM 1534 C C . LEU A 1 191 ? -0.701 -1.573 -0.138 1.00 96.50 191 LEU A C 1
ATOM 1536 O O . LEU A 1 191 ? -1.895 -1.848 -0.047 1.00 96.50 191 LEU A O 1
ATOM 1540 N N . LEU A 1 192 ? -0.262 -0.379 -0.507 1.00 97.06 192 LEU A N 1
ATOM 1541 C CA . LEU A 1 192 ? -1.090 0.747 -0.912 1.00 97.06 192 LEU A CA 1
ATOM 1542 C C . LEU A 1 192 ? -0.848 1.012 -2.397 1.00 97.06 192 LEU A C 1
ATOM 1544 O O . LEU A 1 192 ? 0.305 1.165 -2.804 1.00 97.06 192 LEU A O 1
ATOM 1548 N N . SER A 1 193 ? -1.913 1.104 -3.188 1.00 97.38 193 SER A N 1
ATOM 1549 C CA . SER A 1 193 ? -1.842 1.539 -4.582 1.00 97.38 193 SER A CA 1
ATOM 1550 C C . SER A 1 193 ? -2.382 2.951 -4.751 1.00 97.38 193 SER A C 1
ATOM 1552 O O . SER A 1 193 ? -3.293 3.394 -4.050 1.00 97.38 193 SER A O 1
ATOM 1554 N N . PHE A 1 194 ? -1.822 3.678 -5.706 1.00 96.62 194 PHE A N 1
ATOM 1555 C CA . PHE A 1 194 ? -2.339 4.972 -6.125 1.00 96.62 194 PHE A CA 1
ATOM 1556 C C . PHE A 1 194 ? -2.222 5.122 -7.634 1.00 96.62 194 PHE A C 1
ATOM 1558 O O . PHE A 1 194 ? -1.266 4.644 -8.250 1.00 96.62 194 PHE A O 1
ATOM 1565 N N . ASP A 1 195 ? -3.191 5.826 -8.210 1.00 94.88 195 ASP A N 1
ATOM 1566 C CA . ASP A 1 195 ? -3.179 6.216 -9.610 1.00 94.88 195 ASP A CA 1
ATOM 1567 C C . ASP A 1 195 ? -3.226 7.739 -9.730 1.00 94.88 195 ASP A C 1
ATOM 1569 O O . ASP A 1 195 ? -4.068 8.396 -9.118 1.00 94.88 195 ASP A O 1
ATOM 1573 N N . ARG A 1 196 ? -2.293 8.297 -10.503 1.00 94.38 196 ARG A N 1
ATOM 1574 C CA . ARG A 1 196 ? -2.150 9.732 -10.777 1.00 94.38 196 ARG A CA 1
ATOM 1575 C C . ARG A 1 196 ? -2.149 10.603 -9.521 1.00 94.38 196 ARG A C 1
ATOM 1577 O O . ARG A 1 196 ? -2.714 11.699 -9.506 1.00 94.38 196 ARG A O 1
ATOM 1584 N N . LEU A 1 197 ? -1.473 10.149 -8.472 1.00 96.44 197 LEU A N 1
ATOM 1585 C CA . LEU A 1 197 ? -1.350 10.907 -7.236 1.00 96.44 197 LEU A CA 1
ATOM 1586 C C . LEU A 1 197 ? -0.191 11.903 -7.341 1.00 96.44 197 LEU A C 1
ATOM 1588 O O . LEU A 1 197 ? 0.915 11.564 -7.768 1.00 96.44 197 LEU A O 1
ATOM 1592 N N . ARG A 1 198 ? -0.451 13.156 -6.956 1.00 96.81 198 ARG A N 1
ATOM 1593 C CA . ARG A 1 198 ? 0.571 14.207 -6.924 1.00 96.81 198 ARG A CA 1
ATOM 1594 C C . ARG A 1 198 ? 1.370 14.136 -5.638 1.00 96.81 198 ARG A C 1
ATOM 1596 O O . ARG A 1 198 ? 0.808 14.201 -4.547 1.00 96.81 198 ARG A O 1
ATOM 1603 N N . PHE A 1 199 ? 2.684 14.124 -5.788 1.00 97.88 199 PHE A N 1
ATOM 1604 C CA . PHE A 1 199 ? 3.632 14.157 -4.692 1.00 97.88 199 PHE A CA 1
ATOM 1605 C C . PHE A 1 199 ? 4.530 15.389 -4.771 1.00 97.88 199 PHE A C 1
ATOM 1607 O O . PHE A 1 199 ? 4.916 15.838 -5.851 1.00 97.88 199 PHE A O 1
ATOM 1614 N N . ARG A 1 200 ? 4.898 15.911 -3.602 1.00 96.88 200 ARG A N 1
ATOM 1615 C CA . ARG A 1 200 ? 6.057 16.791 -3.420 1.00 96.88 200 ARG A CA 1
ATOM 1616 C C . ARG A 1 200 ? 7.266 15.943 -3.050 1.00 96.88 200 ARG A C 1
ATOM 1618 O O . ARG A 1 200 ? 7.101 14.918 -2.396 1.00 96.88 200 ARG A O 1
ATOM 1625 N N . THR A 1 201 ? 8.466 16.401 -3.386 1.00 94.31 201 THR A N 1
ATOM 1626 C CA . THR A 1 201 ? 9.704 15.684 -3.048 1.00 94.31 201 THR A CA 1
ATOM 1627 C C . THR A 1 201 ? 10.578 16.478 -2.089 1.00 94.31 201 THR A C 1
ATOM 1629 O O . THR A 1 201 ? 10.647 17.706 -2.170 1.00 94.31 201 THR A O 1
ATOM 1632 N N . LYS A 1 202 ? 11.280 15.774 -1.200 1.00 93.12 202 LYS A N 1
ATOM 1633 C CA . LYS A 1 202 ? 12.282 16.333 -0.293 1.00 93.12 202 LYS A CA 1
ATOM 1634 C C . LYS A 1 202 ? 13.532 15.464 -0.230 1.00 93.12 202 LYS A C 1
ATOM 1636 O O . LYS A 1 202 ? 13.471 14.243 -0.323 1.00 93.12 202 LYS A O 1
ATOM 1641 N N . ASN A 1 203 ? 14.660 16.145 -0.042 1.00 90.88 203 ASN A N 1
ATOM 1642 C CA . ASN A 1 203 ? 15.979 15.591 0.267 1.00 90.88 203 ASN A CA 1
ATOM 1643 C C . ASN A 1 203 ? 16.564 14.582 -0.736 1.00 90.88 203 ASN A C 1
ATOM 1645 O O . ASN A 1 203 ? 17.598 14.006 -0.433 1.00 90.88 203 ASN A O 1
ATOM 1649 N N . VAL A 1 204 ? 15.972 14.402 -1.924 1.00 88.81 204 VAL A N 1
ATOM 1650 C CA . VAL A 1 204 ? 16.547 13.538 -2.968 1.00 88.81 204 VAL A CA 1
ATOM 1651 C C . VAL A 1 204 ? 17.837 14.179 -3.519 1.00 88.81 204 VAL A C 1
ATOM 1653 O O . VAL A 1 204 ? 17.772 15.280 -4.081 1.00 88.81 204 VAL A O 1
ATOM 1656 N N . PRO A 1 205 ? 19.013 13.543 -3.359 1.00 82.06 205 PRO A N 1
ATOM 1657 C CA . PRO A 1 205 ? 20.292 14.054 -3.851 1.00 82.06 205 PRO A CA 1
ATOM 1658 C C . PRO A 1 205 ? 20.388 13.994 -5.384 1.00 82.06 205 PRO A C 1
ATOM 1660 O O . PRO A 1 205 ? 19.990 13.008 -5.995 1.00 82.06 205 PRO A O 1
ATOM 1663 N N . MET A 1 206 ? 20.945 15.039 -6.016 1.00 72.12 206 MET A N 1
ATOM 1664 C CA . MET A 1 206 ? 21.249 15.039 -7.467 1.00 72.12 206 MET A CA 1
ATOM 1665 C C . MET A 1 206 ? 22.682 14.612 -7.773 1.00 72.12 206 MET A C 1
ATOM 1667 O O . MET A 1 206 ? 22.963 14.161 -8.878 1.00 72.12 206 MET A O 1
ATOM 1671 N N . ASP A 1 207 ? 23.586 14.715 -6.799 1.00 64.06 207 ASP A N 1
ATOM 1672 C CA . ASP A 1 207 ? 24.937 14.160 -6.904 1.00 64.06 207 ASP A CA 1
ATOM 1673 C C . ASP A 1 207 ? 24.924 12.623 -6.966 1.00 64.06 207 ASP A C 1
ATOM 1675 O O . ASP A 1 207 ? 25.908 12.027 -7.387 1.00 64.06 207 ASP A O 1
ATOM 1679 N N . ALA A 1 208 ? 23.778 11.996 -6.670 1.00 58.31 208 ALA A N 1
ATOM 1680 C CA . ALA A 1 208 ? 23.502 10.582 -6.913 1.00 58.31 208 ALA A CA 1
ATOM 1681 C C . ALA A 1 208 ? 23.563 10.159 -8.395 1.00 58.31 208 ALA A C 1
ATOM 1683 O O . ALA A 1 208 ? 23.546 8.965 -8.651 1.00 58.31 208 ALA A O 1
ATOM 1684 N N . ILE A 1 209 ? 23.631 11.095 -9.354 1.00 61.97 209 ILE A N 1
ATOM 1685 C CA . ILE A 1 209 ? 23.714 10.815 -10.804 1.00 61.97 209 ILE A CA 1
ATOM 1686 C C . ILE A 1 209 ? 25.169 10.556 -11.265 1.00 61.97 209 ILE A C 1
ATOM 1688 O O . ILE A 1 209 ? 25.399 10.058 -12.367 1.00 61.97 209 ILE A O 1
ATOM 1692 N N . GLY A 1 210 ? 26.170 10.904 -10.447 1.00 60.56 210 GLY A N 1
ATOM 1693 C CA . GLY A 1 210 ? 27.586 10.726 -10.791 1.00 60.56 210 GLY A CA 1
ATOM 1694 C C . GLY A 1 210 ? 28.016 9.254 -10.848 1.00 60.56 210 GLY A C 1
ATOM 1695 O O . GLY A 1 210 ? 27.513 8.423 -10.098 1.00 60.56 210 GLY A O 1
ATOM 1696 N N . SER A 1 211 ? 28.996 8.929 -11.698 1.00 51.31 211 SER A N 1
ATOM 1697 C CA . SER A 1 211 ? 29.514 7.560 -11.897 1.00 51.31 211 SER A CA 1
ATOM 1698 C C . SER A 1 211 ? 30.067 6.890 -10.631 1.00 51.31 211 SER A C 1
ATOM 1700 O O . SER A 1 211 ? 30.070 5.664 -10.559 1.00 51.31 211 SER A O 1
ATOM 1702 N N . ASP A 1 212 ? 30.476 7.680 -9.634 1.00 51.75 212 ASP A N 1
ATOM 1703 C CA . ASP A 1 212 ? 31.021 7.213 -8.348 1.00 51.75 212 ASP A CA 1
ATOM 1704 C C . ASP A 1 212 ? 29.998 7.287 -7.197 1.00 51.75 212 ASP A C 1
ATOM 1706 O O . ASP A 1 212 ? 30.327 7.070 -6.031 1.00 51.75 212 ASP A O 1
ATOM 1710 N N . ALA A 1 213 ? 28.737 7.611 -7.496 1.00 56.19 213 ALA A N 1
ATOM 1711 C CA . ALA A 1 213 ? 27.720 7.938 -6.503 1.00 56.19 213 ALA A CA 1
ATOM 1712 C C . ALA A 1 213 ? 26.938 6.722 -5.979 1.00 56.19 213 ALA A C 1
ATOM 1714 O O . ALA A 1 213 ? 25.752 6.834 -5.658 1.00 56.19 213 ALA A O 1
ATOM 1715 N N . TYR A 1 214 ? 27.592 5.564 -5.831 1.00 54.88 214 TYR A N 1
ATOM 1716 C CA . TYR A 1 214 ? 27.061 4.505 -4.969 1.00 54.88 214 TYR A CA 1
ATOM 1717 C C . TYR A 1 214 ? 27.196 4.958 -3.509 1.00 54.88 214 TYR A C 1
ATOM 1719 O O . TYR A 1 214 ? 28.102 4.568 -2.776 1.00 54.88 214 TYR A O 1
ATOM 1727 N N . ARG A 1 215 ? 26.306 5.858 -3.087 1.00 59.88 215 ARG A N 1
ATOM 1728 C CA . ARG A 1 215 ? 26.061 6.105 -1.672 1.00 59.88 215 ARG A CA 1
ATOM 1729 C C . ARG A 1 215 ? 24.990 5.130 -1.230 1.00 59.88 215 ARG A C 1
ATOM 1731 O O . ARG A 1 215 ? 23.869 5.189 -1.725 1.00 59.88 215 ARG A O 1
ATOM 1738 N N . GLN A 1 216 ? 25.315 4.291 -0.254 1.00 62.69 216 GLN A N 1
ATOM 1739 C CA . GLN A 1 216 ? 24.280 3.663 0.554 1.00 62.69 216 GLN A CA 1
ATOM 1740 C C . GLN A 1 216 ? 23.533 4.790 1.269 1.00 62.69 216 GLN A C 1
ATOM 1742 O O . GLN A 1 216 ? 24.060 5.405 2.197 1.00 62.69 216 GLN A O 1
ATOM 1747 N N . GLN A 1 217 ? 22.339 5.127 0.780 1.00 71.38 217 GLN A N 1
ATOM 1748 C CA . GLN A 1 217 ? 21.461 6.058 1.470 1.00 71.38 217 GLN A CA 1
ATOM 1749 C C . GLN A 1 217 ? 21.163 5.467 2.849 1.00 71.38 217 GLN A C 1
ATOM 1751 O O . GLN A 1 217 ? 20.558 4.404 2.968 1.00 71.38 217 GLN A O 1
ATOM 1756 N N . VAL A 1 218 ? 21.583 6.164 3.902 1.00 78.56 218 VAL A N 1
ATOM 1757 C CA . VAL A 1 218 ? 21.244 5.779 5.271 1.00 78.56 218 VAL A CA 1
ATOM 1758 C C . VAL A 1 218 ? 19.973 6.522 5.647 1.00 78.56 218 VAL A C 1
ATOM 1760 O O . VAL A 1 218 ? 19.974 7.749 5.760 1.00 78.56 218 VAL A O 1
ATOM 1763 N N . PHE A 1 219 ? 18.876 5.785 5.790 1.00 84.94 219 PHE A N 1
ATOM 1764 C CA . PHE A 1 219 ? 17.642 6.318 6.358 1.00 84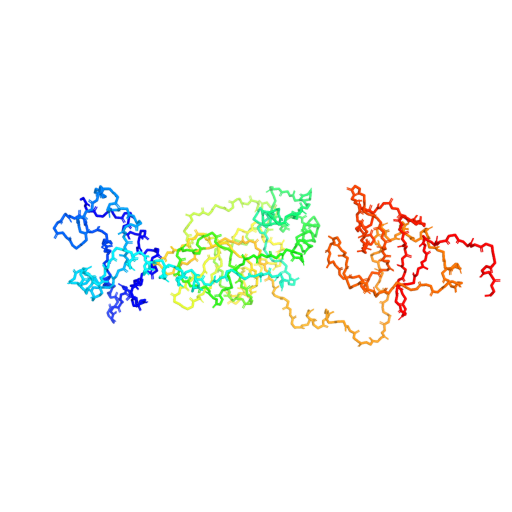.94 219 PHE A CA 1
ATOM 1765 C C . PHE A 1 219 ? 17.780 6.407 7.874 1.00 84.94 219 PHE A C 1
ATOM 1767 O O . PHE A 1 219 ? 18.193 5.450 8.527 1.00 84.94 219 PHE A O 1
ATOM 1774 N N . SER A 1 220 ? 17.446 7.568 8.423 1.00 87.00 220 SER A N 1
ATOM 1775 C CA . SER A 1 220 ? 17.525 7.857 9.857 1.00 87.00 220 SER A CA 1
ATOM 1776 C C . SER A 1 220 ? 16.156 7.894 10.539 1.00 87.00 220 SER A C 1
ATOM 1778 O O . SER A 1 220 ? 16.085 7.934 11.764 1.00 87.00 220 SER A O 1
ATOM 1780 N N . GLY A 1 221 ? 15.075 7.921 9.756 1.00 83.50 221 GLY A N 1
ATOM 1781 C CA . GLY A 1 221 ? 13.719 8.231 10.205 1.00 83.50 221 GLY A CA 1
ATOM 1782 C C . GLY A 1 221 ? 13.444 9.736 10.326 1.00 83.50 221 GLY A C 1
ATOM 1783 O O . GLY A 1 221 ? 12.296 10.131 10.519 1.00 83.50 221 GLY A O 1
ATOM 1784 N N . ASP A 1 222 ? 14.456 10.602 10.187 1.00 89.12 222 ASP A N 1
ATOM 1785 C CA . ASP A 1 222 ? 14.299 12.056 10.267 1.00 89.12 222 ASP A CA 1
ATOM 1786 C C . ASP A 1 222 ? 13.884 12.634 8.906 1.00 89.12 222 ASP A C 1
ATOM 1788 O O . ASP A 1 222 ? 14.698 12.776 7.989 1.00 89.12 222 ASP A O 1
ATOM 1792 N N . LEU A 1 223 ? 12.622 13.058 8.784 1.00 92.69 223 LEU A N 1
ATOM 1793 C CA . LEU A 1 223 ? 12.071 13.661 7.56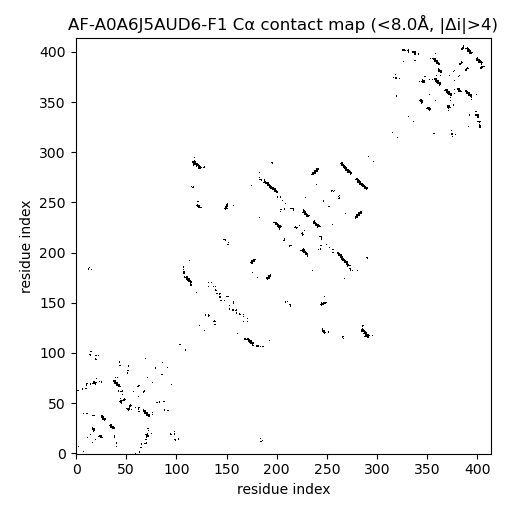0 1.00 92.69 223 LEU A CA 1
ATOM 1794 C C . LEU A 1 223 ? 12.782 14.954 7.124 1.00 92.69 223 LEU A C 1
ATOM 1796 O O . LEU A 1 223 ? 12.606 15.413 5.995 1.00 92.69 223 LEU A O 1
ATOM 1800 N N . ARG A 1 224 ? 13.599 15.574 7.981 1.00 91.75 224 ARG A N 1
ATOM 1801 C CA . ARG A 1 224 ? 14.429 16.725 7.584 1.00 91.75 224 ARG A CA 1
ATOM 1802 C C . ARG A 1 224 ? 15.648 16.308 6.764 1.00 91.75 224 ARG A C 1
ATOM 1804 O O . ARG A 1 224 ? 16.208 17.157 6.080 1.00 91.75 224 ARG A O 1
ATOM 1811 N N . LYS A 1 225 ? 16.046 15.036 6.830 1.00 90.50 225 LYS A N 1
ATOM 1812 C CA . LYS A 1 225 ? 17.262 14.494 6.207 1.00 90.50 225 LYS A CA 1
ATOM 1813 C C . LYS A 1 225 ? 16.955 13.451 5.141 1.00 90.50 225 LYS A C 1
ATOM 1815 O O . LYS A 1 225 ? 17.576 13.452 4.085 1.00 90.50 225 LYS A O 1
ATOM 1820 N N . ASP A 1 226 ? 15.997 12.577 5.413 1.00 92.62 226 ASP A N 1
ATOM 1821 C CA . ASP A 1 226 ? 15.758 11.387 4.605 1.00 92.62 226 ASP A CA 1
ATOM 1822 C C . ASP A 1 226 ? 15.094 11.725 3.265 1.00 92.62 226 ASP A C 1
ATOM 1824 O O . ASP A 1 226 ? 14.206 12.581 3.198 1.00 92.62 226 ASP A O 1
ATOM 1828 N N . SER A 1 227 ? 15.509 11.034 2.199 1.00 93.19 227 SER A N 1
ATOM 1829 C CA . SER A 1 227 ? 14.932 11.164 0.855 1.00 93.19 227 SER A CA 1
ATOM 1830 C C . SER A 1 227 ? 13.511 10.603 0.816 1.00 93.19 227 SER A C 1
ATOM 1832 O O . SER A 1 227 ? 13.288 9.420 1.075 1.00 93.19 227 SER A O 1
ATOM 1834 N N . HIS A 1 228 ? 12.528 11.438 0.490 1.00 96.00 228 HIS A N 1
ATOM 1835 C CA . HIS A 1 228 ? 11.134 11.006 0.447 1.00 96.00 228 HIS A CA 1
ATOM 1836 C C . HIS A 1 228 ? 10.290 11.861 -0.491 1.00 96.00 228 HIS A C 1
ATOM 1838 O O . HIS A 1 228 ? 10.585 13.029 -0.762 1.00 96.00 228 HIS A O 1
ATOM 1844 N N . ILE A 1 229 ? 9.186 11.277 -0.933 1.00 97.44 229 ILE A N 1
ATOM 1845 C CA . ILE A 1 229 ? 8.072 11.994 -1.542 1.00 97.44 229 ILE A CA 1
ATOM 1846 C C . ILE A 1 229 ? 6.888 12.003 -0.577 1.00 97.44 229 ILE A C 1
ATOM 1848 O O . ILE A 1 229 ? 6.763 11.114 0.262 1.00 97.44 229 ILE A O 1
ATOM 1852 N N . TYR A 1 230 ? 6.012 13.000 -0.662 1.00 98.00 230 TYR A N 1
ATOM 1853 C CA . TYR A 1 230 ? 4.820 13.049 0.180 1.00 98.00 230 TYR A CA 1
ATOM 1854 C C . TYR A 1 230 ? 3.603 13.658 -0.515 1.00 98.00 230 TYR A C 1
ATOM 1856 O O . TYR A 1 230 ? 3.728 14.552 -1.356 1.00 98.00 230 TYR A O 1
ATOM 1864 N N . ALA A 1 231 ? 2.425 13.179 -0.125 1.00 98.25 231 ALA A N 1
ATOM 1865 C CA . ALA A 1 231 ? 1.122 13.669 -0.558 1.00 98.25 231 ALA A CA 1
ATOM 1866 C C . ALA A 1 231 ? 0.233 13.914 0.671 1.00 98.25 231 ALA A C 1
ATOM 1868 O O . ALA A 1 231 ? 0.259 13.141 1.627 1.00 98.25 231 ALA A O 1
ATOM 1869 N N . THR A 1 232 ? -0.546 14.996 0.659 1.00 97.62 232 THR A N 1
ATOM 1870 C CA . THR A 1 232 ? -1.571 15.243 1.684 1.00 97.62 232 THR A CA 1
ATOM 1871 C C . THR A 1 232 ? -2.850 14.515 1.278 1.00 97.62 232 THR A C 1
ATOM 1873 O O . THR A 1 232 ? -3.355 14.752 0.181 1.00 97.62 232 THR A O 1
ATOM 1876 N N . LEU A 1 233 ? -3.360 13.647 2.150 1.00 95.44 233 LEU A N 1
ATOM 1877 C CA . LEU A 1 233 ? -4.566 12.845 1.960 1.00 95.44 233 LEU A CA 1
ATOM 1878 C C . LEU A 1 233 ? -5.582 13.237 3.035 1.00 95.44 233 LEU A C 1
ATOM 1880 O O . LEU A 1 233 ? -5.493 12.780 4.170 1.00 95.44 233 LE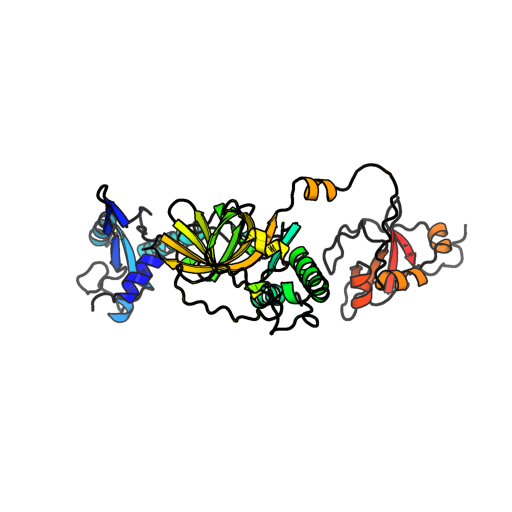U A O 1
ATOM 1884 N N . GLY A 1 234 ? -6.519 14.122 2.691 1.00 91.25 234 GLY A N 1
ATOM 1885 C CA . GLY A 1 234 ? -7.480 14.645 3.663 1.00 91.25 234 GLY A CA 1
ATOM 1886 C C . GLY A 1 234 ? -6.777 15.330 4.840 1.00 91.25 234 GLY A C 1
ATOM 1887 O O . GLY A 1 234 ? -6.159 16.381 4.669 1.00 91.25 234 GLY A O 1
ATOM 1888 N N . ASP A 1 235 ? -6.882 14.724 6.018 1.00 87.94 235 ASP A N 1
ATOM 1889 C CA . ASP A 1 235 ? -6.376 15.203 7.304 1.00 87.94 235 ASP A CA 1
ATOM 1890 C C . ASP A 1 235 ? -4.975 14.684 7.684 1.00 87.94 235 ASP A C 1
ATOM 1892 O O . ASP A 1 235 ? -4.398 15.177 8.656 1.00 87.94 235 ASP A O 1
ATOM 1896 N N . PHE A 1 236 ? -4.391 13.758 6.913 1.00 94.56 236 PHE A N 1
ATOM 1897 C CA . PHE A 1 236 ? -3.054 13.205 7.164 1.00 94.56 236 PHE A CA 1
ATOM 1898 C C . PHE A 1 236 ? -2.134 13.288 5.936 1.00 94.56 236 PHE A C 1
ATOM 1900 O O . PHE A 1 236 ? -2.540 13.646 4.828 1.00 94.56 236 PHE A O 1
ATOM 1907 N N . LYS A 1 237 ? -0.842 12.999 6.116 1.00 98.19 237 LYS A N 1
ATOM 1908 C CA . LYS A 1 237 ? 0.142 12.927 5.021 1.00 98.19 237 LYS A CA 1
ATOM 1909 C C . LYS A 1 237 ? 0.611 11.499 4.807 1.00 98.19 237 LYS A C 1
ATOM 1911 O O . LYS A 1 237 ? 1.037 10.846 5.753 1.00 98.19 237 LYS A O 1
ATOM 1916 N N . LEU A 1 238 ? 0.632 11.062 3.553 1.00 98.44 238 LEU A N 1
ATOM 1917 C CA . LEU A 1 238 ? 1.379 9.884 3.131 1.00 98.44 238 LEU A CA 1
ATOM 1918 C C . LEU A 1 238 ? 2.809 10.306 2.793 1.00 98.44 238 LEU A C 1
ATOM 1920 O O . LEU A 1 238 ? 3.016 11.108 1.881 1.00 98.44 238 LEU A O 1
ATOM 1924 N N . VAL A 1 239 ? 3.787 9.755 3.504 1.00 98.44 239 VAL A N 1
ATOM 1925 C CA . VAL A 1 239 ? 5.219 9.951 3.265 1.00 98.44 239 VAL A CA 1
ATOM 1926 C C . VAL A 1 239 ? 5.815 8.646 2.759 1.00 98.44 239 VAL A C 1
ATOM 1928 O O . VAL A 1 239 ? 5.774 7.636 3.449 1.00 98.44 239 VAL A O 1
ATOM 1931 N N . VAL A 1 240 ? 6.394 8.661 1.564 1.00 98.25 240 VAL A N 1
ATOM 1932 C CA . VAL A 1 240 ? 7.024 7.491 0.949 1.00 98.25 240 VAL A CA 1
ATOM 1933 C C . VAL A 1 240 ? 8.529 7.713 0.901 1.00 98.25 240 VAL A C 1
ATOM 1935 O O . VAL A 1 240 ? 9.002 8.608 0.199 1.00 98.25 240 VAL A O 1
ATOM 1938 N N . PHE A 1 241 ? 9.287 6.901 1.632 1.00 96.75 241 PHE A N 1
ATOM 1939 C CA . PHE A 1 241 ? 10.744 6.902 1.555 1.00 96.75 241 PHE A CA 1
ATOM 1940 C C . PHE A 1 241 ? 11.206 6.382 0.192 1.00 96.75 241 PHE A C 1
ATOM 1942 O O . PHE A 1 241 ? 10.752 5.332 -0.275 1.00 96.75 241 PHE A O 1
ATOM 1949 N N . ILE A 1 242 ? 12.114 7.135 -0.431 1.00 94.06 242 ILE A N 1
ATOM 1950 C CA . ILE A 1 242 ? 12.654 6.881 -1.768 1.00 94.06 242 ILE A CA 1
ATOM 1951 C C . ILE A 1 242 ? 14.166 6.805 -1.651 1.00 94.06 242 ILE A C 1
ATOM 1953 O O . ILE A 1 242 ? 14.826 7.800 -1.372 1.00 94.06 242 ILE A O 1
ATOM 1957 N N . ASP A 1 243 ? 14.711 5.618 -1.877 1.00 92.44 243 ASP A N 1
ATOM 1958 C CA . ASP A 1 243 ? 16.151 5.430 -2.013 1.00 92.44 243 ASP A CA 1
ATOM 1959 C C . ASP A 1 243 ? 16.593 5.767 -3.450 1.00 92.44 243 ASP A C 1
ATOM 1961 O O . ASP A 1 243 ? 16.162 5.088 -4.389 1.00 92.44 243 ASP A O 1
ATOM 1965 N N . PRO A 1 244 ? 17.436 6.793 -3.657 1.00 90.44 244 PRO A N 1
ATOM 1966 C CA . PRO A 1 244 ? 17.870 7.212 -4.988 1.00 90.44 244 PRO A CA 1
ATOM 1967 C C . PRO A 1 244 ? 18.531 6.108 -5.821 1.00 90.44 244 PRO A C 1
ATOM 1969 O O . PRO A 1 244 ? 18.516 6.196 -7.050 1.00 90.44 244 PRO A O 1
ATOM 1972 N N . GLN A 1 245 ? 19.074 5.056 -5.193 1.00 89.44 245 GLN A N 1
ATOM 1973 C CA . GLN A 1 245 ? 19.687 3.944 -5.925 1.00 89.44 245 GLN A CA 1
ATOM 1974 C C . GLN A 1 245 ? 18.688 3.193 -6.818 1.00 89.44 245 GLN A C 1
ATOM 1976 O O . GLN A 1 245 ? 19.081 2.614 -7.829 1.00 89.44 245 GLN A O 1
ATOM 1981 N N . TRP A 1 246 ? 17.400 3.245 -6.469 1.00 92.94 246 TRP A N 1
ATOM 1982 C CA . TRP A 1 246 ? 16.301 2.563 -7.154 1.00 92.94 246 TRP A CA 1
ATOM 1983 C C . TRP A 1 246 ? 15.608 3.426 -8.218 1.00 92.94 246 TRP A C 1
ATOM 1985 O O . TRP A 1 246 ? 14.626 2.990 -8.818 1.00 92.94 246 TRP A O 1
ATOM 1995 N N . ILE A 1 247 ? 16.093 4.645 -8.475 1.00 93.62 247 ILE A N 1
ATOM 1996 C CA . ILE A 1 247 ? 15.597 5.497 -9.564 1.00 93.62 247 ILE A CA 1
ATOM 1997 C C . ILE A 1 247 ? 16.204 5.012 -10.887 1.00 93.62 247 ILE A C 1
ATOM 1999 O O . ILE A 1 247 ? 17.419 4.834 -10.991 1.00 93.62 247 ILE A O 1
ATOM 2003 N N . THR A 1 248 ? 15.354 4.792 -11.894 1.00 92.50 248 THR A N 1
ATOM 2004 C CA . THR A 1 248 ? 15.714 4.028 -13.099 1.00 92.50 248 THR A CA 1
ATOM 2005 C C . THR A 1 248 ? 16.652 4.777 -14.037 1.00 92.50 248 THR A C 1
ATOM 2007 O O . THR A 1 248 ? 17.738 4.286 -14.296 1.00 92.50 248 THR A O 1
ATOM 2010 N N . THR A 1 249 ? 16.281 5.951 -14.551 1.00 88.69 249 THR A N 1
ATOM 2011 C CA . THR A 1 249 ? 17.093 6.721 -15.513 1.00 88.69 249 THR A CA 1
ATOM 2012 C C . THR A 1 249 ? 17.498 8.083 -14.957 1.00 88.69 249 THR A C 1
ATOM 2014 O O . THR A 1 249 ? 16.848 8.624 -14.063 1.00 88.69 249 THR A O 1
ATOM 2017 N N . SER A 1 250 ? 18.531 8.702 -15.537 1.00 84.19 250 SER A N 1
ATOM 2018 C CA . SER A 1 250 ? 18.900 10.094 -15.227 1.00 84.19 250 SER A CA 1
ATOM 2019 C C . SER A 1 250 ? 17.741 11.071 -15.463 1.00 84.19 250 SER A C 1
ATOM 2021 O O . SER A 1 250 ? 17.559 12.020 -14.705 1.00 84.19 250 SER A O 1
ATOM 2023 N N . THR A 1 251 ? 16.897 10.816 -16.466 1.00 86.31 251 THR A N 1
ATOM 2024 C CA . THR A 1 251 ? 15.684 11.603 -16.714 1.00 86.31 251 THR A CA 1
ATOM 2025 C C . THR A 1 251 ? 14.600 11.351 -15.666 1.00 86.31 251 THR A C 1
ATOM 2027 O O . THR A 1 251 ? 13.896 12.290 -15.301 1.00 86.31 251 THR A O 1
ATOM 2030 N N . ALA A 1 252 ? 14.501 10.147 -15.092 1.00 91.31 252 ALA A N 1
ATOM 2031 C CA . ALA A 1 252 ? 13.571 9.858 -14.000 1.00 91.31 252 ALA A CA 1
ATOM 2032 C C . ALA A 1 252 ? 13.892 10.666 -12.729 1.00 91.31 252 ALA A C 1
ATOM 2034 O O . ALA A 1 252 ? 12.966 11.076 -12.030 1.00 91.31 252 ALA A O 1
ATOM 2035 N N . PHE A 1 253 ? 15.163 11.005 -12.465 1.00 89.94 253 PHE A N 1
ATOM 2036 C CA . PHE A 1 253 ? 15.526 11.911 -11.360 1.00 89.94 253 PHE A CA 1
ATOM 2037 C C . PHE A 1 253 ? 14.828 13.271 -11.455 1.00 89.94 253 PHE A C 1
ATOM 2039 O O . PHE A 1 253 ? 14.488 13.856 -10.426 1.00 89.94 253 PHE A O 1
ATOM 2046 N N . THR A 1 254 ? 14.545 13.760 -12.667 1.00 89.19 254 THR A N 1
ATOM 2047 C CA . THR A 1 254 ? 13.838 15.039 -12.852 1.00 89.19 254 THR A CA 1
ATOM 2048 C C . THR A 1 254 ? 12.400 14.986 -12.333 1.00 89.19 254 THR A C 1
ATOM 2050 O O . THR A 1 254 ? 11.878 16.002 -11.884 1.00 89.19 254 THR A O 1
ATOM 2053 N N . LEU A 1 255 ? 11.782 13.800 -12.281 1.00 92.38 255 LEU A N 1
ATOM 2054 C CA . LEU A 1 255 ? 10.463 13.600 -11.678 1.00 92.38 255 LEU A CA 1
ATOM 2055 C C . LEU A 1 255 ? 10.531 13.607 -10.149 1.00 92.38 255 LEU A C 1
ATOM 2057 O O . LEU A 1 255 ? 9.566 13.981 -9.491 1.00 92.38 255 LEU A O 1
ATOM 2061 N N . PHE A 1 256 ? 11.669 13.246 -9.563 1.00 91.88 256 PHE A N 1
ATOM 2062 C CA . PHE A 1 256 ? 11.885 13.353 -8.122 1.00 91.88 256 PHE A CA 1
ATOM 2063 C C . PHE A 1 256 ? 12.443 14.725 -7.716 1.00 91.88 256 PHE A C 1
ATOM 2065 O O . PHE A 1 256 ? 12.457 15.046 -6.535 1.00 91.88 256 PHE A O 1
ATOM 2072 N N . ARG A 1 257 ? 12.823 15.599 -8.653 1.00 85.56 257 ARG A N 1
ATOM 2073 C CA . ARG A 1 257 ? 13.136 17.015 -8.381 1.00 85.56 257 ARG A CA 1
ATOM 2074 C C . ARG A 1 257 ? 12.633 17.932 -9.500 1.00 85.56 257 ARG A C 1
ATOM 2076 O O . ARG A 1 257 ? 13.437 18.587 -10.166 1.00 85.56 257 ARG A O 1
ATOM 2083 N N . PRO A 1 258 ? 11.314 17.996 -9.720 1.00 84.12 258 PRO A N 1
ATOM 2084 C CA . PRO A 1 258 ? 10.763 18.827 -10.776 1.00 84.12 258 PRO A CA 1
ATOM 2085 C C . PRO A 1 258 ? 10.920 20.306 -10.406 1.00 84.12 258 PRO A C 1
ATOM 2087 O O . PRO A 1 258 ? 10.822 20.676 -9.233 1.00 84.12 258 PRO A O 1
ATOM 2090 N N . SER A 1 259 ? 11.099 21.176 -11.401 1.00 82.50 259 SER A N 1
ATOM 2091 C CA . SER A 1 259 ? 11.153 22.633 -11.191 1.00 82.50 259 SER A CA 1
ATOM 2092 C C . SER A 1 259 ? 9.864 23.189 -10.570 1.00 82.50 259 SER A C 1
ATOM 2094 O O . SER A 1 259 ? 9.908 24.147 -9.805 1.00 82.50 259 SER A O 1
ATOM 2096 N N . SER A 1 260 ? 8.723 22.544 -10.833 1.00 83.56 260 SER A N 1
ATOM 2097 C CA . SER A 1 260 ? 7.417 22.837 -10.224 1.00 83.56 260 SER A CA 1
ATOM 2098 C C . SER A 1 260 ? 7.319 22.445 -8.741 1.00 83.56 260 SER A C 1
ATOM 2100 O O . SER A 1 260 ? 6.357 22.810 -8.063 1.00 83.56 260 SER A O 1
ATOM 2102 N N . GLY A 1 261 ? 8.266 21.649 -8.231 1.00 82.69 261 GLY A N 1
ATOM 2103 C CA . GLY A 1 261 ? 8.233 21.066 -6.889 1.00 82.69 261 GLY A CA 1
ATOM 2104 C C . GLY A 1 261 ? 7.200 19.947 -6.694 1.00 82.69 261 GLY A C 1
ATOM 2105 O O . GLY A 1 261 ? 7.035 19.480 -5.564 1.00 82.69 261 GLY A O 1
ATOM 2106 N N . GLN A 1 262 ? 6.497 19.526 -7.754 1.00 92.88 262 GLN A N 1
ATOM 2107 C CA . GLN A 1 262 ? 5.499 18.455 -7.719 1.00 92.88 262 GLN A CA 1
ATOM 2108 C C . GLN A 1 262 ? 5.542 17.573 -8.967 1.00 92.88 262 GLN A C 1
ATOM 2110 O O . GLN A 1 262 ? 5.612 18.085 -10.084 1.00 92.88 262 GLN A O 1
ATOM 2115 N N . SER A 1 263 ? 5.398 16.266 -8.766 1.00 95.12 263 SER A N 1
ATOM 2116 C CA . SER A 1 263 ? 5.269 15.273 -9.836 1.00 95.12 263 SER A CA 1
ATOM 2117 C C . SER A 1 263 ? 4.083 14.359 -9.586 1.00 95.12 263 SER A C 1
ATOM 2119 O O . SER A 1 263 ? 3.673 14.146 -8.446 1.00 95.12 263 SER A O 1
ATOM 2121 N N . THR A 1 264 ? 3.523 13.828 -10.668 1.00 94.81 264 THR A N 1
ATOM 2122 C CA . THR A 1 264 ? 2.417 12.871 -10.610 1.00 94.81 264 THR A CA 1
ATOM 2123 C C . THR A 1 264 ? 2.961 11.471 -10.831 1.00 94.81 264 THR A C 1
ATOM 2125 O O . THR A 1 264 ? 3.679 11.249 -11.803 1.00 94.81 264 THR A O 1
ATOM 2128 N N . PHE A 1 265 ? 2.596 10.543 -9.954 1.00 96.94 265 PHE A N 1
ATOM 2129 C CA . PHE A 1 265 ? 3.001 9.146 -10.042 1.00 9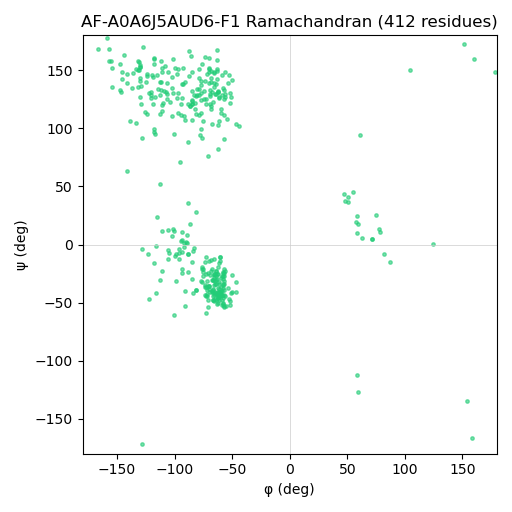6.94 265 PHE A CA 1
ATOM 2130 C C . PHE A 1 265 ? 1.796 8.218 -9.911 1.00 96.94 265 PHE A C 1
ATOM 2132 O O . PHE A 1 265 ? 0.805 8.547 -9.256 1.00 96.94 265 PHE A O 1
ATOM 2139 N N . SER A 1 266 ? 1.938 7.033 -10.488 1.00 97.19 266 SER A N 1
ATOM 2140 C CA . SER A 1 266 ? 1.144 5.852 -10.159 1.00 97.19 266 SER A CA 1
ATOM 2141 C C . SER A 1 266 ? 2.080 4.775 -9.628 1.00 97.19 266 SER A C 1
ATOM 2143 O O . SER A 1 266 ? 3.280 4.787 -9.923 1.00 97.19 266 SER A O 1
ATOM 2145 N N . GLY A 1 267 ? 1.567 3.852 -8.823 1.00 97.19 267 GLY A N 1
ATOM 2146 C CA . GLY A 1 267 ? 2.395 2.770 -8.310 1.00 97.19 267 GLY A CA 1
ATOM 2147 C C . GLY A 1 267 ? 1.868 2.115 -7.050 1.00 97.19 267 GLY A C 1
ATOM 2148 O O . GLY A 1 267 ? 0.716 2.300 -6.655 1.00 97.19 267 GLY A O 1
ATOM 2149 N N . VAL A 1 268 ? 2.759 1.338 -6.437 1.00 98.00 268 VAL A N 1
ATOM 2150 C CA . VAL A 1 268 ? 2.512 0.571 -5.219 1.00 98.00 268 VAL A CA 1
ATOM 2151 C C . VAL A 1 268 ? 3.616 0.853 -4.206 1.00 98.00 268 VAL A C 1
ATOM 2153 O O . VAL A 1 268 ? 4.809 0.886 -4.530 1.00 98.00 268 VAL A O 1
ATOM 2156 N N . VAL A 1 269 ? 3.211 1.046 -2.956 1.00 98.44 269 VAL A N 1
ATOM 2157 C CA . VAL A 1 269 ? 4.093 1.262 -1.804 1.00 98.44 269 VAL A CA 1
ATOM 2158 C C . VAL A 1 269 ? 3.668 0.345 -0.662 1.00 98.44 269 VAL A C 1
ATOM 2160 O O . VAL A 1 269 ? 2.527 -0.108 -0.623 1.00 98.44 269 VAL A O 1
ATOM 2163 N N . ARG A 1 270 ? 4.568 0.060 0.280 1.00 97.69 270 ARG A N 1
ATOM 2164 C CA . ARG A 1 270 ? 4.242 -0.708 1.490 1.00 97.69 270 ARG A CA 1
ATOM 2165 C C . ARG A 1 270 ? 4.197 0.222 2.689 1.00 97.69 270 ARG A C 1
ATOM 2167 O O . ARG A 1 270 ? 5.181 0.912 2.941 1.00 97.69 270 ARG A O 1
ATOM 2174 N N . ILE A 1 271 ? 3.091 0.224 3.425 1.00 97.38 271 ILE A N 1
ATOM 2175 C CA . ILE A 1 271 ? 2.935 1.037 4.635 1.00 97.38 271 ILE A CA 1
ATOM 2176 C C . ILE A 1 271 ? 3.854 0.480 5.725 1.00 97.38 271 ILE A C 1
ATOM 2178 O O . ILE A 1 271 ? 3.866 -0.722 5.988 1.00 97.38 271 ILE A O 1
ATOM 2182 N N . THR A 1 272 ? 4.640 1.355 6.344 1.00 95.81 272 THR A N 1
ATOM 2183 C CA . THR A 1 272 ? 5.652 1.001 7.347 1.00 95.81 272 THR A CA 1
ATOM 2184 C C . THR A 1 272 ? 5.310 1.501 8.741 1.00 95.81 272 THR A C 1
ATOM 2186 O O . THR A 1 272 ? 5.697 0.854 9.706 1.00 95.81 272 THR A O 1
ATOM 2189 N N . ASN A 1 273 ? 4.606 2.630 8.866 1.00 94.69 273 ASN A N 1
ATOM 2190 C CA . ASN A 1 273 ? 4.195 3.162 10.163 1.00 94.69 273 ASN A CA 1
ATOM 2191 C C . ASN A 1 273 ? 2.976 4.086 10.043 1.00 94.69 273 ASN A C 1
ATOM 2193 O O . ASN A 1 273 ? 2.738 4.679 8.987 1.00 94.69 273 ASN A O 1
ATOM 2197 N N . VAL A 1 274 ? 2.258 4.261 11.151 1.00 90.81 274 VAL A N 1
ATOM 2198 C CA . VAL A 1 274 ? 1.187 5.250 11.316 1.00 90.81 274 VAL A CA 1
ATOM 2199 C C . VAL A 1 274 ? 1.464 6.036 12.592 1.00 90.81 274 VAL A C 1
ATOM 2201 O O . VAL A 1 274 ? 1.566 5.456 13.664 1.00 90.81 274 VAL A O 1
ATOM 2204 N N . ASP A 1 275 ? 1.607 7.351 12.471 1.00 87.75 275 ASP A N 1
ATOM 2205 C CA . ASP A 1 275 ? 1.865 8.268 13.580 1.00 87.75 275 ASP A CA 1
ATOM 2206 C C . ASP A 1 275 ? 0.706 9.261 13.700 1.00 87.75 275 ASP A C 1
ATOM 2208 O O . ASP A 1 275 ? 0.628 10.242 12.953 1.00 87.75 275 ASP A O 1
ATOM 2212 N N . TYR A 1 276 ? -0.201 8.982 14.641 1.00 76.31 276 TYR A N 1
ATOM 2213 C CA . TYR A 1 276 ? -1.388 9.797 14.915 1.00 76.31 276 TYR A CA 1
ATOM 2214 C C . TYR A 1 276 ? -1.072 11.193 15.453 1.00 76.31 276 TYR A C 1
ATOM 2216 O O . TYR A 1 276 ? -1.855 12.109 15.208 1.00 76.31 276 TYR A O 1
ATOM 2224 N N . GLU A 1 277 ? 0.055 11.381 16.145 1.00 78.25 277 GLU A N 1
ATOM 2225 C CA . GLU A 1 277 ? 0.420 12.675 16.726 1.00 78.25 277 GLU A CA 1
ATOM 2226 C C . GLU A 1 277 ? 0.811 13.659 15.622 1.00 78.25 277 GLU A C 1
ATOM 2228 O O . GLU A 1 277 ? 0.293 14.775 15.552 1.00 78.25 277 GLU A O 1
ATOM 2233 N N . SER A 1 278 ? 1.672 13.223 14.699 1.00 86.56 278 SER A N 1
ATOM 2234 C CA . SER A 1 278 ? 2.101 14.063 13.577 1.00 86.56 278 SER A CA 1
ATOM 2235 C C . SER A 1 278 ? 1.142 14.044 12.379 1.00 86.56 278 SER A C 1
ATOM 2237 O O . SER A 1 278 ? 1.333 14.812 11.429 1.00 86.56 278 SER A O 1
ATOM 2239 N N . ARG A 1 279 ? 0.100 13.199 12.418 1.00 90.75 279 ARG A N 1
ATOM 2240 C CA . ARG A 1 279 ? -0.817 12.916 11.298 1.00 90.75 279 ARG A CA 1
ATOM 2241 C C . ARG A 1 279 ? -0.059 12.454 10.047 1.00 90.75 279 ARG A C 1
ATOM 2243 O O . ARG A 1 279 ? -0.297 12.940 8.936 1.00 90.75 279 ARG A O 1
ATOM 2250 N N . ILE A 1 280 ? 0.895 11.536 10.224 1.00 96.31 280 ILE A N 1
ATOM 2251 C CA . ILE A 1 280 ? 1.745 11.003 9.148 1.00 96.31 280 ILE A CA 1
ATOM 2252 C C . ILE A 1 280 ? 1.613 9.484 9.063 1.00 96.31 280 ILE A C 1
ATOM 2254 O O . ILE A 1 280 ? 1.798 8.760 10.034 1.00 96.31 280 ILE A O 1
ATOM 2258 N N . MET A 1 281 ? 1.370 8.989 7.854 1.00 97.19 281 MET A N 1
ATOM 2259 C CA . MET A 1 281 ? 1.544 7.588 7.495 1.00 97.19 281 MET A CA 1
ATOM 2260 C C . MET A 1 281 ? 2.821 7.456 6.672 1.00 97.19 281 MET A C 1
ATOM 2262 O O . MET A 1 281 ? 2.953 8.103 5.630 1.00 97.19 281 MET A O 1
ATOM 2266 N N . THR A 1 282 ? 3.765 6.632 7.123 1.00 97.94 282 THR A N 1
ATOM 2267 C CA . THR A 1 282 ? 4.994 6.368 6.369 1.00 97.94 282 THR A CA 1
ATOM 2268 C C . THR A 1 282 ? 4.881 5.075 5.577 1.00 97.94 282 THR A C 1
ATOM 2270 O O . THR A 1 282 ? 4.231 4.115 5.993 1.00 97.94 282 THR A O 1
ATOM 2273 N N . ALA A 1 283 ? 5.530 5.055 4.421 1.00 98.06 283 ALA A N 1
ATOM 2274 C CA . ALA A 1 283 ? 5.606 3.917 3.529 1.00 98.06 283 ALA A CA 1
ATOM 2275 C C . ALA A 1 283 ? 6.982 3.843 2.855 1.00 98.06 283 ALA A C 1
ATOM 2277 O O . ALA A 1 283 ? 7.728 4.821 2.799 1.00 98.06 283 ALA A O 1
ATOM 2278 N N . THR A 1 284 ? 7.305 2.685 2.290 1.00 96.44 284 THR A N 1
ATOM 2279 C CA . THR A 1 284 ? 8.474 2.483 1.427 1.00 96.44 284 THR A CA 1
ATOM 2280 C C . THR A 1 284 ? 8.034 2.197 -0.006 1.00 96.44 284 THR A C 1
ATOM 2282 O O . THR A 1 284 ? 7.047 1.490 -0.234 1.00 96.44 284 THR A O 1
ATOM 2285 N N . GLY A 1 285 ? 8.750 2.762 -0.981 1.00 96.62 285 GLY A N 1
ATOM 2286 C CA . GLY A 1 285 ? 8.492 2.511 -2.396 1.00 96.62 285 GLY A CA 1
ATOM 2287 C C . GLY A 1 285 ? 8.697 1.042 -2.771 1.00 96.62 285 GLY A C 1
ATOM 2288 O O . GLY A 1 285 ? 9.738 0.472 -2.446 1.00 96.62 285 GLY A O 1
ATOM 2289 N N . VAL A 1 286 ? 7.735 0.443 -3.486 1.00 97.19 286 VAL A N 1
ATOM 2290 C CA . VAL A 1 286 ? 7.913 -0.863 -4.150 1.00 97.19 286 VAL A CA 1
ATOM 2291 C C . VAL A 1 286 ? 8.176 -0.627 -5.634 1.00 97.19 286 VAL A C 1
ATOM 2293 O O . VAL A 1 286 ? 9.256 -0.930 -6.135 1.00 97.19 286 VAL A O 1
ATOM 2296 N N . VAL A 1 287 ? 7.217 -0.004 -6.320 1.00 97.69 287 VAL A N 1
ATOM 2297 C CA . VAL A 1 287 ? 7.340 0.390 -7.725 1.00 97.69 287 VAL A CA 1
ATOM 2298 C C . VAL A 1 287 ? 6.550 1.668 -7.973 1.00 97.69 287 VAL A C 1
ATOM 2300 O O . VAL A 1 287 ? 5.406 1.787 -7.537 1.00 97.69 287 VAL A O 1
ATOM 2303 N N . LEU A 1 288 ? 7.166 2.635 -8.651 1.00 97.94 288 LEU A N 1
ATOM 2304 C CA . LEU A 1 288 ? 6.507 3.863 -9.083 1.00 97.94 288 LEU A CA 1
ATOM 2305 C C . LEU A 1 288 ? 6.817 4.123 -10.555 1.00 97.94 288 LEU A C 1
ATOM 2307 O O . LEU A 1 288 ? 7.884 3.774 -11.071 1.00 97.94 288 LEU A O 1
ATOM 2311 N N . GLY A 1 289 ? 5.874 4.770 -11.220 1.00 96.06 289 GLY A N 1
ATOM 2312 C CA . GLY A 1 289 ? 5.999 5.121 -12.617 1.00 96.06 289 GLY A CA 1
ATOM 2313 C C . GLY A 1 289 ? 5.087 6.263 -13.020 1.00 96.06 289 GLY A C 1
ATOM 2314 O O . GLY A 1 289 ? 4.286 6.771 -12.229 1.00 96.06 289 GLY A O 1
ATOM 2315 N N . LEU A 1 290 ? 5.213 6.651 -14.282 1.00 93.38 290 LEU A N 1
ATOM 2316 C CA . LEU A 1 290 ? 4.220 7.492 -14.920 1.00 93.38 290 LEU A CA 1
ATOM 2317 C C . LEU A 1 290 ? 3.003 6.636 -15.294 1.00 93.38 290 LEU A C 1
ATOM 2319 O O . LEU A 1 290 ? 3.172 5.515 -15.784 1.00 93.38 290 LEU A O 1
ATOM 2323 N N . PRO A 1 291 ? 1.784 7.144 -15.061 1.00 88.38 291 PRO A N 1
ATOM 2324 C CA . PRO A 1 291 ? 0.574 6.486 -15.526 1.00 88.38 291 PRO A CA 1
ATOM 2325 C C . PRO A 1 291 ? 0.555 6.425 -17.054 1.00 88.38 291 PRO A C 1
ATOM 2327 O O . PRO A 1 291 ? 1.009 7.359 -17.722 1.00 88.38 291 PRO A O 1
ATOM 2330 N N . ARG A 1 292 ? -0.077 5.389 -17.606 1.00 82.94 292 ARG A N 1
ATOM 2331 C CA . ARG A 1 292 ? -0.515 5.384 -19.008 1.00 82.94 292 ARG A CA 1
ATOM 2332 C C . ARG A 1 292 ? -1.300 6.651 -19.330 1.00 82.94 292 ARG A C 1
ATOM 2334 O O . ARG A 1 292 ? -2.029 7.180 -18.497 1.00 82.94 292 ARG A O 1
ATOM 2341 N N . SER A 1 293 ? -1.111 7.203 -20.509 1.00 76.56 293 SER A N 1
ATOM 2342 C CA . SER A 1 293 ? -1.917 8.287 -21.053 1.00 76.56 293 SER A CA 1
ATOM 2343 C C . SER A 1 293 ? -3.158 7.718 -21.745 1.00 76.56 293 SER A C 1
ATOM 2345 O O . SER A 1 293 ? -3.180 6.550 -22.114 1.00 76.56 293 SER A O 1
ATOM 2347 N N . ALA A 1 294 ? -4.170 8.556 -21.983 1.00 68.25 294 ALA A N 1
ATOM 2348 C CA . ALA A 1 294 ? -5.310 8.161 -22.817 1.00 68.25 294 ALA A CA 1
ATOM 2349 C C . ALA A 1 294 ? -4.872 7.729 -24.234 1.00 68.25 294 ALA A C 1
ATOM 2351 O O . ALA A 1 294 ? -5.550 6.939 -24.881 1.00 68.25 294 ALA A O 1
ATOM 2352 N N . TRP A 1 295 ? -3.715 8.216 -24.698 1.00 64.88 295 TRP A N 1
ATOM 2353 C CA . TRP A 1 295 ? -3.100 7.799 -25.956 1.00 64.88 295 TRP A CA 1
ATOM 2354 C C . TRP A 1 295 ? -2.477 6.410 -25.870 1.00 64.88 295 TRP A C 1
ATOM 2356 O O . TRP A 1 295 ? -2.577 5.661 -26.829 1.00 64.88 295 TRP A O 1
ATOM 2366 N N . ASP A 1 296 ? -1.878 6.045 -24.735 1.00 63.16 296 ASP A N 1
ATOM 2367 C CA . ASP A 1 296 ? -1.354 4.689 -24.531 1.00 63.16 296 ASP A CA 1
ATOM 2368 C C . ASP A 1 296 ? -2.487 3.661 -24.550 1.00 63.16 296 ASP A C 1
ATOM 2370 O O . ASP A 1 296 ? -2.295 2.548 -25.030 1.00 63.16 296 ASP A O 1
ATOM 2374 N N . ASP A 1 297 ? -3.672 4.032 -24.064 1.00 56.94 297 ASP A N 1
ATOM 2375 C CA . ASP A 1 297 ? -4.856 3.179 -24.134 1.00 56.94 297 ASP A CA 1
ATOM 2376 C C . ASP A 1 297 ? -5.417 3.129 -25.567 1.00 56.94 297 ASP A C 1
ATOM 2378 O O . ASP A 1 297 ? -5.659 2.038 -26.066 1.00 56.94 297 ASP A O 1
ATOM 2382 N N . ALA A 1 298 ? -5.503 4.261 -26.282 1.00 51.88 298 ALA A N 1
ATOM 2383 C CA . ALA A 1 298 ? -5.955 4.320 -27.682 1.00 51.88 298 ALA A CA 1
ATOM 2384 C C . ALA A 1 298 ? -5.002 3.640 -28.689 1.00 51.88 298 ALA A C 1
ATOM 2386 O O . ALA A 1 298 ? -5.446 3.119 -29.707 1.00 51.88 298 ALA A O 1
ATOM 2387 N N . LEU A 1 299 ? -3.693 3.627 -28.418 1.00 51.09 299 LEU A N 1
ATOM 2388 C CA . LEU A 1 299 ? -2.691 2.888 -29.200 1.00 51.09 299 LEU A CA 1
ATOM 2389 C C . LEU A 1 299 ? -2.712 1.380 -28.897 1.00 51.09 299 LEU A C 1
ATOM 2391 O O . LEU A 1 299 ? -2.225 0.591 -29.702 1.00 51.09 299 LEU A O 1
ATOM 2395 N N . ASN A 1 300 ? -3.256 0.985 -27.740 1.00 47.44 300 ASN A N 1
ATOM 2396 C CA . ASN A 1 300 ? -3.462 -0.410 -27.348 1.00 47.44 300 ASN A CA 1
ATOM 2397 C C . ASN A 1 300 ? -4.903 -0.901 -27.593 1.00 47.44 300 ASN A C 1
ATOM 2399 O O . ASN A 1 300 ? -5.161 -2.103 -27.460 1.00 47.44 300 ASN A O 1
ATOM 2403 N N . GLU A 1 301 ? -5.837 -0.016 -27.961 1.00 36.19 301 GLU A N 1
ATOM 2404 C CA . GLU A 1 301 ? -7.097 -0.409 -28.584 1.00 36.19 301 GLU A CA 1
ATOM 2405 C C . GLU A 1 301 ? -6.762 -1.086 -29.919 1.00 36.19 301 GLU A C 1
ATOM 2407 O O . GLU A 1 301 ? -5.948 -0.566 -30.685 1.00 36.19 301 GLU A O 1
ATOM 2412 N N . PRO A 1 302 ? -7.327 -2.270 -30.216 1.00 34.97 302 PRO A N 1
ATOM 2413 C CA . PRO A 1 302 ? -7.080 -2.918 -31.492 1.00 34.97 302 PRO A CA 1
ATOM 2414 C C . PRO A 1 302 ? -7.592 -1.990 -32.592 1.00 34.97 302 PRO A C 1
ATOM 2416 O O . PRO A 1 302 ? -8.800 -1.838 -32.765 1.00 34.97 302 PRO A O 1
ATOM 2419 N N . ALA A 1 303 ? -6.667 -1.349 -33.308 1.00 34.25 303 ALA A N 1
ATOM 2420 C CA . ALA A 1 303 ? -6.988 -0.481 -34.422 1.00 34.25 303 ALA A CA 1
ATOM 2421 C C . ALA A 1 303 ? -7.845 -1.264 -35.423 1.00 34.25 303 ALA A C 1
ATOM 2423 O O . ALA A 1 303 ? -7.378 -2.165 -36.120 1.00 34.25 303 ALA A O 1
ATOM 2424 N N . THR A 1 304 ? -9.128 -0.929 -35.491 1.00 33.38 304 THR A N 1
ATOM 2425 C CA . THR A 1 304 ? -9.958 -1.299 -36.626 1.00 33.38 304 THR A CA 1
ATOM 2426 C C . THR A 1 304 ? -9.470 -0.489 -37.827 1.00 33.38 304 THR A C 1
ATOM 2428 O O . THR A 1 304 ? -9.544 0.740 -37.786 1.00 33.38 304 THR A O 1
ATOM 2431 N N . SER A 1 305 ? -9.051 -1.183 -38.894 1.00 29.88 305 SER A N 1
ATOM 2432 C CA . SER A 1 305 ? -8.798 -0.705 -40.276 1.00 29.88 305 SER A CA 1
ATOM 2433 C C . SER A 1 305 ? -7.318 -0.531 -40.706 1.00 29.88 305 SER A C 1
ATOM 2435 O O . SER A 1 305 ? -6.440 -0.311 -39.877 1.00 29.88 305 SER A O 1
ATOM 2437 N N . PRO A 1 306 ? -6.988 -0.694 -42.009 1.00 40.06 306 PRO A N 1
ATOM 2438 C CA . PRO A 1 306 ? -6.161 -1.793 -42.487 1.00 40.06 306 PRO A CA 1
ATOM 2439 C C . PRO A 1 306 ? -5.024 -1.227 -43.339 1.00 40.06 306 PRO A C 1
ATOM 2441 O O . PRO A 1 306 ? -5.159 -1.023 -44.546 1.00 40.06 306 PRO A O 1
ATOM 2444 N N . ARG A 1 307 ? -3.886 -0.938 -42.723 1.00 27.94 307 ARG A N 1
ATOM 2445 C CA . ARG A 1 307 ? -2.649 -0.761 -43.478 1.00 27.94 307 ARG A CA 1
ATOM 2446 C C . ARG A 1 307 ? -1.567 -1.541 -42.778 1.00 27.94 307 ARG A C 1
ATOM 2448 O O . ARG A 1 307 ? -1.090 -1.141 -41.725 1.00 27.94 307 ARG A O 1
ATOM 2455 N N . ALA A 1 308 ? -1.256 -2.673 -43.401 1.00 37.84 308 ALA A N 1
ATOM 2456 C CA . ALA A 1 308 ? -0.082 -3.476 -43.155 1.00 37.84 308 ALA A CA 1
ATOM 2457 C C . ALA A 1 308 ? 1.139 -2.558 -43.035 1.00 37.84 308 ALA A C 1
ATOM 2459 O O . ALA A 1 308 ? 1.658 -2.041 -44.022 1.00 37.84 308 ALA A O 1
ATOM 2460 N N . VAL A 1 309 ? 1.554 -2.331 -41.799 1.00 32.62 309 VAL A N 1
ATOM 2461 C CA . VAL A 1 309 ? 2.960 -2.177 -41.484 1.00 32.62 309 VAL A CA 1
ATOM 2462 C C . VAL A 1 309 ? 3.311 -3.522 -40.882 1.00 32.62 309 VAL A C 1
ATOM 2464 O O . VAL A 1 309 ? 2.765 -3.902 -39.850 1.00 32.62 309 VAL A O 1
ATOM 2467 N N . GLU A 1 310 ? 4.109 -4.283 -41.622 1.00 37.56 310 GLU A N 1
ATOM 2468 C CA . GLU A 1 310 ? 4.680 -5.552 -41.197 1.00 37.56 310 GLU A CA 1
ATOM 2469 C C . GLU A 1 310 ? 5.474 -5.319 -39.905 1.00 37.56 310 GLU A C 1
ATOM 2471 O O . GLU A 1 310 ? 6.654 -4.972 -39.921 1.00 37.56 310 GLU A O 1
ATOM 2476 N N . GLU A 1 311 ? 4.811 -5.468 -38.758 1.00 32.66 311 GLU A N 1
ATOM 2477 C CA . GLU A 1 311 ? 5.495 -5.716 -37.501 1.00 32.66 311 GLU A CA 1
ATOM 2478 C C . GLU A 1 311 ? 6.101 -7.105 -37.621 1.00 32.66 311 GLU A C 1
ATOM 2480 O O . GLU A 1 311 ? 5.400 -8.117 -37.576 1.00 32.66 311 GLU A O 1
ATOM 2485 N N . ALA A 1 312 ? 7.415 -7.128 -37.840 1.00 30.67 312 ALA A N 1
ATOM 2486 C CA . ALA A 1 312 ? 8.234 -8.317 -37.760 1.00 30.67 312 ALA A CA 1
ATOM 2487 C C . ALA A 1 312 ? 7.874 -9.063 -36.472 1.00 30.67 312 ALA A C 1
ATOM 2489 O O . ALA A 1 312 ? 8.223 -8.657 -35.360 1.00 30.67 312 ALA A O 1
ATOM 2490 N N . SER A 1 313 ? 7.119 -10.140 -36.653 1.00 35.75 313 SER A N 1
ATOM 2491 C CA . SER A 1 313 ? 6.732 -11.066 -35.617 1.00 35.75 313 SER A CA 1
ATOM 2492 C C . SER A 1 313 ? 7.985 -11.500 -34.883 1.00 35.75 313 SER A C 1
ATOM 2494 O O . SER A 1 313 ? 8.900 -12.090 -35.464 1.00 35.75 313 SER A O 1
ATOM 2496 N N . VAL A 1 314 ? 8.003 -11.249 -33.577 1.00 34.78 314 VAL A N 1
ATOM 2497 C CA . VAL A 1 314 ? 8.804 -12.037 -32.649 1.00 34.78 314 VAL A CA 1
ATOM 2498 C C . VAL A 1 314 ? 8.251 -13.459 -32.737 1.00 34.78 314 VAL A C 1
ATOM 2500 O O . VAL A 1 314 ? 7.382 -13.859 -31.966 1.00 34.78 314 VAL A O 1
ATOM 2503 N N . HIS A 1 315 ? 8.690 -14.201 -33.754 1.00 45.34 315 HIS A N 1
ATOM 2504 C CA . HIS A 1 315 ? 8.520 -15.638 -33.833 1.00 45.34 315 HIS A CA 1
ATOM 2505 C C . HIS A 1 315 ? 9.166 -16.196 -32.575 1.00 45.34 315 HIS A C 1
ATOM 2507 O O . HIS A 1 315 ? 10.380 -16.086 -32.398 1.00 45.34 315 HIS A O 1
ATOM 2513 N N . SER A 1 316 ? 8.353 -16.727 -31.665 1.00 55.47 316 SER A N 1
ATOM 2514 C CA . SER A 1 316 ? 8.905 -17.436 -30.523 1.00 55.47 316 SER A CA 1
ATOM 2515 C C . SER A 1 316 ? 9.650 -18.663 -31.055 1.00 55.47 316 SER A C 1
ATOM 2517 O O . SER A 1 316 ? 9.175 -19.295 -31.999 1.00 55.47 316 SER A O 1
ATOM 2519 N N . ASP A 1 317 ? 10.792 -19.030 -30.469 1.00 63.03 317 ASP A N 1
ATOM 2520 C CA . ASP A 1 317 ? 11.522 -20.257 -30.844 1.00 63.03 317 ASP A CA 1
ATOM 2521 C C . ASP A 1 317 ? 10.597 -21.496 -30.866 1.00 63.03 317 ASP A C 1
ATOM 2523 O O . ASP A 1 317 ? 10.809 -22.443 -31.618 1.00 63.03 317 ASP A O 1
ATOM 2527 N N . ALA A 1 318 ? 9.512 -21.467 -30.082 1.00 74.25 318 ALA A N 1
ATOM 2528 C CA . ALA A 1 318 ? 8.474 -22.490 -30.076 1.00 74.25 318 ALA A CA 1
ATOM 2529 C C . ALA A 1 318 ? 7.662 -22.560 -31.387 1.00 74.25 318 ALA A C 1
ATOM 2531 O O . ALA A 1 318 ? 7.348 -23.662 -31.830 1.00 74.25 318 ALA A O 1
ATOM 2532 N N . ASP A 1 319 ? 7.343 -21.435 -32.034 1.00 82.25 319 ASP A N 1
ATOM 2533 C CA . ASP A 1 319 ? 6.601 -21.433 -33.305 1.00 82.25 319 ASP A CA 1
ATOM 2534 C C . ASP A 1 319 ? 7.455 -21.970 -34.458 1.00 82.25 319 ASP A C 1
ATOM 2536 O O . ASP A 1 319 ? 6.961 -22.742 -35.275 1.00 82.25 319 ASP A O 1
ATOM 2540 N N . GLN A 1 320 ? 8.753 -21.645 -34.477 1.00 83.06 320 GLN A N 1
ATOM 2541 C CA . GLN A 1 320 ? 9.687 -22.152 -35.492 1.00 83.06 320 GLN A CA 1
ATOM 2542 C C . GLN A 1 320 ? 9.772 -23.684 -35.470 1.00 83.06 320 GLN A C 1
ATOM 2544 O O . GLN A 1 320 ? 9.857 -24.324 -36.515 1.00 83.06 320 GLN A O 1
ATOM 2549 N N . THR A 1 321 ? 9.702 -24.297 -34.281 1.00 85.38 321 THR A N 1
ATOM 2550 C CA . THR A 1 321 ? 9.681 -25.766 -34.171 1.00 85.38 321 THR A CA 1
ATOM 2551 C C . THR A 1 321 ? 8.391 -26.398 -34.695 1.00 85.38 321 THR A C 1
ATOM 2553 O O . THR A 1 321 ? 8.415 -27.548 -35.126 1.00 85.38 321 THR A O 1
ATOM 2556 N N . LEU A 1 322 ? 7.276 -25.663 -34.677 1.00 92.19 322 LEU A N 1
ATOM 2557 C CA . LEU A 1 322 ? 5.983 -26.137 -35.172 1.00 92.19 322 LEU A CA 1
ATOM 2558 C C . LEU A 1 322 ? 5.839 -25.937 -36.681 1.00 92.19 322 LEU A C 1
ATOM 2560 O O . LEU A 1 322 ? 5.201 -26.761 -37.326 1.00 92.19 322 LEU A O 1
ATOM 2564 N N . ASP A 1 323 ? 6.485 -24.912 -37.246 1.00 92.75 323 ASP A N 1
ATOM 2565 C CA . ASP A 1 323 ? 6.515 -24.664 -38.694 1.00 92.75 323 ASP A CA 1
ATOM 2566 C C . ASP A 1 323 ? 6.989 -25.894 -39.480 1.00 92.75 323 ASP A C 1
ATOM 2568 O O . ASP A 1 323 ? 6.437 -26.211 -40.529 1.00 92.75 323 ASP A O 1
ATOM 2572 N N . ALA A 1 324 ? 7.960 -26.635 -38.940 1.00 91.06 324 ALA A N 1
ATOM 2573 C CA . ALA A 1 324 ? 8.485 -27.852 -39.558 1.00 91.06 324 ALA A CA 1
ATOM 2574 C C . ALA A 1 324 ? 7.490 -29.031 -39.588 1.00 91.06 324 ALA A C 1
ATOM 2576 O O . ALA A 1 324 ? 7.753 -30.025 -40.262 1.00 91.06 324 ALA A O 1
ATOM 2577 N N . LEU A 1 325 ? 6.383 -28.957 -38.841 1.00 93.94 325 LEU A N 1
ATOM 2578 C CA . LEU A 1 325 ? 5.368 -30.012 -38.754 1.00 93.94 325 LEU A CA 1
ATOM 2579 C C . LEU A 1 325 ? 4.146 -29.740 -39.637 1.00 93.94 325 LEU A C 1
ATOM 2581 O O . LEU A 1 325 ? 3.288 -30.611 -39.755 1.00 93.94 325 LEU A O 1
ATOM 2585 N N . VAL A 1 326 ? 4.043 -28.538 -40.202 1.00 95.88 326 VAL A N 1
ATOM 2586 C CA . VAL A 1 326 ? 2.885 -28.091 -40.974 1.00 95.88 326 VAL A CA 1
ATOM 2587 C C . VAL A 1 326 ? 2.837 -28.788 -42.331 1.00 95.88 326 VAL A C 1
ATOM 2589 O O . VAL A 1 326 ? 3.763 -28.669 -43.130 1.00 95.88 326 VAL A O 1
ATOM 2592 N N . ASP A 1 327 ? 1.709 -29.430 -42.620 1.00 95.31 327 ASP A N 1
ATOM 2593 C CA . ASP A 1 327 ? 1.370 -29.970 -43.934 1.00 95.31 327 ASP A CA 1
ATOM 2594 C C . ASP A 1 327 ? 0.120 -29.255 -44.467 1.00 95.31 327 ASP A C 1
ATOM 2596 O O . ASP A 1 327 ? -1.023 -29.572 -44.123 1.00 95.31 327 ASP A O 1
ATOM 2600 N N . MET A 1 328 ? 0.354 -28.219 -45.278 1.00 93.94 328 MET A N 1
ATOM 2601 C CA . MET A 1 328 ? -0.721 -27.414 -45.861 1.00 93.94 328 MET A CA 1
ATOM 2602 C C . MET A 1 328 ? -1.444 -28.120 -47.006 1.00 93.94 328 MET A C 1
ATOM 2604 O O . MET A 1 328 ? -2.585 -27.756 -47.288 1.00 93.94 328 MET A O 1
ATOM 2608 N N . ASP A 1 329 ? -0.812 -29.084 -47.674 1.00 92.69 329 ASP A N 1
ATOM 2609 C CA . ASP A 1 329 ? -1.450 -29.819 -48.767 1.00 92.69 329 ASP A CA 1
ATOM 2610 C C . ASP A 1 329 ? -2.517 -30.757 -48.188 1.00 92.69 329 ASP A C 1
ATOM 2612 O O . ASP A 1 329 ? -3.671 -30.742 -48.627 1.00 92.69 329 ASP A O 1
ATOM 2616 N N . GLU A 1 330 ? -2.182 -31.463 -47.104 1.00 91.81 330 GLU A N 1
ATOM 2617 C CA . GLU A 1 330 ? -3.135 -32.280 -46.353 1.00 91.81 330 GLU A CA 1
ATOM 2618 C C . GLU A 1 330 ? -4.214 -31.421 -45.673 1.00 91.81 330 GLU A C 1
ATOM 2620 O O . GLU A 1 330 ? -5.403 -31.750 -45.730 1.00 91.81 330 GLU A O 1
ATOM 2625 N N . ALA A 1 331 ? -3.834 -30.281 -45.082 1.00 93.25 331 ALA A N 1
ATOM 2626 C CA . ALA A 1 331 ? -4.781 -29.362 -44.451 1.00 93.25 331 ALA A CA 1
ATOM 2627 C C . ALA A 1 331 ? -5.836 -28.841 -45.441 1.00 93.25 331 ALA A C 1
ATOM 2629 O O . ALA A 1 331 ? -7.028 -28.833 -45.129 1.00 93.25 331 ALA A O 1
ATOM 2630 N N . ARG A 1 332 ? -5.416 -28.446 -46.653 1.00 90.75 332 ARG A N 1
ATOM 2631 C CA . ARG A 1 332 ? -6.322 -27.988 -47.723 1.00 90.75 332 ARG A CA 1
ATOM 2632 C C . ARG A 1 332 ? -7.203 -29.109 -48.264 1.00 90.75 332 ARG A C 1
ATOM 2634 O O . ARG A 1 332 ? -8.319 -28.830 -48.685 1.00 90.75 332 ARG A O 1
ATOM 2641 N N . SER A 1 333 ? -6.715 -30.349 -48.255 1.00 91.38 333 SER A N 1
ATOM 2642 C CA . SER A 1 333 ? -7.501 -31.520 -48.650 1.00 91.38 333 SER A CA 1
ATOM 2643 C C . SER A 1 333 ? -8.602 -31.846 -47.639 1.00 91.38 333 SER A C 1
ATOM 2645 O O . SER A 1 333 ? -9.662 -32.311 -48.043 1.00 91.38 333 SER A O 1
ATOM 2647 N N . ARG A 1 334 ? -8.356 -31.644 -46.336 1.00 91.19 334 ARG A N 1
ATOM 2648 C CA . ARG A 1 334 ? -9.281 -32.068 -45.270 1.00 91.19 334 ARG A CA 1
ATOM 2649 C C . ARG A 1 334 ? -10.182 -30.960 -44.728 1.00 91.19 334 ARG A C 1
ATOM 2651 O O . ARG A 1 334 ? -11.284 -31.264 -44.286 1.00 91.19 334 ARG A O 1
ATOM 2658 N N . LEU A 1 335 ? -9.715 -29.707 -44.721 1.00 92.31 335 LEU A N 1
ATOM 2659 C CA . LEU A 1 335 ? -10.429 -28.530 -44.196 1.00 92.31 335 LEU A CA 1
ATOM 2660 C C . LEU A 1 335 ? -11.056 -28.753 -42.805 1.00 92.31 335 LEU A C 1
ATOM 2662 O O . LEU A 1 335 ? -12.199 -28.376 -42.542 1.00 92.31 335 LEU A O 1
ATOM 2666 N N . VAL A 1 336 ? -10.308 -29.389 -41.899 1.00 94.00 336 VAL A N 1
ATOM 2667 C CA . VAL A 1 336 ? -10.777 -29.689 -40.539 1.00 94.00 336 VAL A CA 1
ATOM 2668 C C . VAL A 1 336 ? -10.496 -28.506 -39.623 1.00 94.00 336 VAL A C 1
ATOM 2670 O O . VAL A 1 336 ? -9.340 -28.156 -39.394 1.00 94.00 336 VAL A O 1
ATOM 2673 N N . TYR A 1 337 ? -11.554 -27.930 -39.056 1.00 94.06 337 TYR A N 1
ATOM 2674 C CA . TYR A 1 337 ? -11.469 -26.826 -38.104 1.00 94.06 337 TYR A CA 1
ATOM 2675 C C . TYR A 1 337 ? -11.766 -27.282 -36.677 1.00 94.06 337 TYR A C 1
ATOM 2677 O O . TYR A 1 337 ? -12.702 -28.046 -36.440 1.00 94.06 337 TYR A O 1
ATOM 2685 N N . PHE A 1 338 ? -11.004 -26.772 -35.710 1.00 92.56 338 PHE A N 1
ATOM 2686 C CA . PHE A 1 338 ? -11.284 -27.008 -34.295 1.00 92.56 338 PHE A CA 1
ATOM 2687 C C . PHE A 1 338 ? -12.514 -26.215 -33.843 1.00 92.56 338 PHE A C 1
ATOM 2689 O O . PHE A 1 338 ? -12.519 -24.981 -33.908 1.00 92.56 338 PHE A O 1
ATOM 2696 N N . LEU A 1 339 ? -13.542 -26.912 -33.349 1.00 85.31 339 LEU A N 1
ATOM 2697 C CA . LEU A 1 339 ? -14.799 -26.313 -32.905 1.00 85.31 339 LEU A CA 1
ATOM 2698 C C . LEU A 1 339 ? -15.287 -26.930 -31.576 1.00 85.31 339 LEU A C 1
ATOM 2700 O O . LEU A 1 339 ? -15.335 -28.155 -31.469 1.00 85.31 339 LEU A O 1
ATOM 2704 N N . PRO A 1 340 ? -15.727 -26.109 -30.598 1.00 84.38 340 PRO A N 1
ATOM 2705 C CA . PRO A 1 340 ? -15.644 -24.645 -30.578 1.00 84.38 340 PRO A CA 1
ATOM 2706 C C . PRO A 1 340 ? -14.198 -24.160 -30.349 1.00 84.38 340 PRO A C 1
ATOM 2708 O O . PRO A 1 340 ? -13.442 -24.819 -29.635 1.00 84.38 340 PRO A O 1
ATOM 2711 N N . PRO A 1 341 ? -13.790 -23.014 -30.925 1.00 83.38 341 PRO A N 1
ATOM 2712 C CA . PRO A 1 341 ? -12.435 -22.507 -30.744 1.00 83.38 341 PRO A CA 1
ATOM 2713 C C . PRO A 1 341 ? -12.198 -22.106 -29.275 1.00 83.38 341 PRO A C 1
ATOM 2715 O O . PRO A 1 341 ? -13.048 -21.434 -28.689 1.00 83.38 341 PRO A O 1
ATOM 2718 N N . PRO A 1 342 ? -11.055 -22.473 -28.669 1.00 86.44 342 PRO A N 1
ATOM 2719 C CA . PRO A 1 342 ? -10.735 -22.058 -27.312 1.00 86.44 342 PRO A CA 1
ATOM 2720 C C . PRO A 1 342 ? -10.331 -20.580 -27.290 1.00 86.44 342 PRO A C 1
ATOM 2722 O O . PRO A 1 342 ? -9.470 -20.146 -28.059 1.00 86.44 342 PRO A O 1
ATOM 2725 N N . ASP A 1 343 ? -10.902 -19.809 -26.363 1.00 83.06 343 ASP A N 1
ATOM 2726 C CA . ASP A 1 343 ? -10.509 -18.407 -26.173 1.00 83.06 343 ASP A CA 1
ATOM 2727 C C . ASP A 1 343 ? -9.129 -18.292 -25.514 1.00 83.06 343 ASP A C 1
ATOM 2729 O O . ASP A 1 343 ? -8.348 -17.394 -25.838 1.00 83.06 343 ASP A O 1
ATOM 2733 N N . HIS A 1 344 ? -8.819 -19.207 -24.589 1.00 89.12 344 HIS A N 1
ATOM 2734 C CA . HIS A 1 344 ? -7.632 -19.150 -23.742 1.00 89.12 344 HIS A CA 1
ATOM 2735 C C . HIS A 1 344 ? -6.867 -20.476 -23.731 1.00 89.12 344 HIS A C 1
ATOM 2737 O O . HIS A 1 344 ? -7.456 -21.546 -23.814 1.00 89.12 344 HIS A O 1
ATOM 2743 N N . CYS A 1 345 ? -5.551 -20.394 -23.543 1.00 90.19 345 CYS A N 1
ATOM 2744 C CA . CYS A 1 345 ? -4.697 -21.540 -23.254 1.00 90.19 345 CYS A CA 1
ATOM 2745 C C . CYS A 1 345 ? -5.078 -22.140 -21.894 1.00 90.19 345 CYS A C 1
ATOM 2747 O O . CYS A 1 345 ? -5.096 -21.428 -20.888 1.00 90.19 345 CYS A O 1
ATOM 2749 N N . ASP A 1 346 ? -5.292 -23.449 -21.825 1.00 90.19 346 ASP A N 1
ATOM 2750 C CA . ASP A 1 346 ? -5.694 -24.124 -20.587 1.00 90.19 346 ASP A CA 1
ATOM 2751 C C . ASP A 1 346 ? -4.607 -24.084 -19.508 1.00 90.19 346 ASP A C 1
ATOM 2753 O O . ASP A 1 346 ? -4.907 -24.108 -18.315 1.00 90.19 346 ASP A O 1
ATOM 2757 N N . LEU A 1 347 ? -3.335 -23.972 -19.910 1.00 84.94 347 LEU A N 1
ATOM 2758 C CA . LEU A 1 347 ? -2.206 -24.008 -18.979 1.00 84.94 347 LEU A CA 1
ATOM 2759 C C . LEU A 1 347 ? -1.793 -22.631 -18.456 1.00 84.94 347 LEU A C 1
ATOM 2761 O O . LEU A 1 347 ? -1.440 -22.510 -17.286 1.00 84.94 347 LEU A O 1
ATOM 2765 N N . CYS A 1 348 ? -1.796 -21.601 -19.305 1.00 80.06 348 CYS A N 1
ATOM 2766 C CA . CYS A 1 348 ? -1.343 -20.258 -18.917 1.00 80.06 348 CYS A CA 1
ATOM 2767 C C . CYS A 1 348 ? -2.438 -19.192 -18.969 1.00 80.06 348 CYS A C 1
ATOM 2769 O O . CYS A 1 348 ? -2.159 -18.034 -18.674 1.00 80.06 348 CYS A O 1
ATOM 2771 N N . ARG A 1 349 ? -3.658 -19.559 -19.381 1.00 84.88 349 ARG A N 1
ATOM 2772 C CA . ARG A 1 349 ? -4.837 -18.683 -19.461 1.00 84.88 349 ARG A CA 1
ATOM 2773 C C . ARG A 1 349 ? -4.647 -17.445 -20.345 1.00 84.88 349 ARG A C 1
ATOM 2775 O O . ARG A 1 349 ? -5.414 -16.499 -20.228 1.00 84.88 349 ARG A O 1
ATOM 2782 N N . ARG A 1 350 ? -3.656 -17.442 -21.246 1.00 79.19 350 ARG A N 1
ATOM 2783 C CA . ARG A 1 350 ? -3.480 -16.370 -22.239 1.00 79.19 350 ARG A CA 1
ATOM 2784 C C . ARG A 1 350 ? -4.452 -16.555 -23.396 1.00 79.19 350 ARG A C 1
ATOM 2786 O O . ARG A 1 350 ? -4.766 -17.694 -23.727 1.00 79.19 350 ARG A O 1
ATOM 2793 N N . LEU A 1 351 ? -4.851 -15.461 -24.031 1.00 78.94 351 LEU A N 1
ATOM 2794 C CA . LEU A 1 351 ? -5.713 -15.479 -25.210 1.00 78.94 351 LEU A CA 1
ATOM 2795 C C . LEU A 1 351 ? -5.025 -16.172 -26.394 1.00 78.94 351 LEU A C 1
ATOM 2797 O O . LEU A 1 351 ? -3.898 -15.815 -26.730 1.00 78.94 351 LEU A O 1
ATOM 2801 N N . LEU A 1 352 ? -5.706 -17.131 -27.024 1.00 83.62 352 LEU A N 1
ATOM 2802 C CA . LEU A 1 352 ? -5.171 -17.884 -28.165 1.00 83.62 352 LEU A CA 1
ATOM 2803 C C . LEU A 1 352 ? -5.462 -17.215 -29.508 1.00 83.62 352 LEU A C 1
ATOM 2805 O O . LEU A 1 352 ? -4.724 -17.437 -30.455 1.00 83.62 352 LEU A O 1
ATOM 2809 N N . TYR A 1 353 ? -6.489 -16.368 -29.621 1.00 78.31 353 TYR A N 1
ATOM 2810 C CA . TYR A 1 353 ? -6.907 -15.808 -30.918 1.00 78.31 353 TYR A CA 1
ATOM 2811 C C . TYR A 1 353 ? -5.842 -14.951 -31.630 1.00 78.31 353 TYR A C 1
ATOM 2813 O O . TYR A 1 353 ? -5.996 -14.659 -32.814 1.00 78.31 353 TYR A O 1
ATOM 2821 N N . ARG A 1 354 ? -4.794 -14.522 -30.910 1.00 70.44 354 ARG A N 1
ATOM 2822 C CA . ARG A 1 354 ? -3.645 -13.774 -31.451 1.00 70.44 354 ARG A CA 1
ATOM 2823 C C . ARG A 1 354 ? -2.444 -14.665 -31.784 1.00 70.44 354 ARG A C 1
ATOM 2825 O O . ARG A 1 354 ? -1.438 -14.155 -32.265 1.00 70.44 354 ARG A O 1
ATOM 2832 N N . ASP A 1 355 ? -2.526 -15.959 -31.497 1.00 84.88 355 ASP A N 1
ATOM 2833 C CA . ASP A 1 355 ? -1.426 -16.895 -31.688 1.00 84.88 355 ASP A CA 1
ATOM 2834 C C . ASP A 1 355 ? -1.441 -17.472 -33.105 1.00 84.88 355 ASP A C 1
ATOM 2836 O O . ASP A 1 355 ? -2.499 -17.727 -33.678 1.00 84.88 355 ASP A O 1
ATOM 2840 N N . LYS A 1 356 ? -0.247 -17.710 -33.663 1.00 92.81 356 LYS A N 1
ATOM 2841 C CA . LYS A 1 356 ? -0.087 -18.397 -34.954 1.00 92.81 356 LYS A CA 1
ATOM 2842 C C . LYS A 1 356 ? -0.622 -19.828 -34.874 1.00 92.81 356 LYS A C 1
ATOM 2844 O O . LYS A 1 356 ? -1.329 -20.274 -35.774 1.00 92.81 356 LYS A O 1
ATOM 2849 N N . TYR A 1 357 ? -0.300 -20.516 -33.778 1.00 95.56 357 TYR A N 1
ATOM 2850 C CA . TYR A 1 357 ? -0.654 -21.908 -33.548 1.00 95.56 357 TYR A CA 1
ATOM 2851 C C . TYR A 1 357 ? -1.437 -22.116 -32.255 1.00 95.56 357 TYR A C 1
ATOM 2853 O O . TYR A 1 357 ? -1.174 -21.486 -31.229 1.00 95.56 357 TYR A O 1
ATOM 2861 N N . MET A 1 358 ? -2.338 -23.090 -32.304 1.00 96.06 358 MET A N 1
ATOM 2862 C CA . MET A 1 358 ? -2.987 -23.706 -31.154 1.00 96.06 358 MET A CA 1
ATOM 2863 C C . MET A 1 358 ? -2.762 -25.214 -31.232 1.00 96.06 358 MET A C 1
ATOM 2865 O O . MET A 1 358 ? -2.783 -25.799 -32.315 1.00 96.06 358 MET A O 1
ATOM 2869 N N . ILE A 1 359 ? -2.497 -25.842 -30.090 1.00 97.12 359 ILE A N 1
ATOM 2870 C CA . ILE A 1 359 ? -2.295 -27.283 -30.004 1.00 97.12 359 ILE A CA 1
ATOM 2871 C C . ILE A 1 359 ? -3.361 -27.862 -29.091 1.00 97.12 359 ILE A C 1
ATOM 2873 O O . ILE A 1 359 ? -3.383 -27.520 -27.913 1.00 97.12 359 ILE A O 1
ATOM 2877 N N . ASP A 1 360 ? -4.175 -28.777 -29.602 1.00 96.94 360 ASP A N 1
ATOM 2878 C CA . ASP A 1 360 ? -4.988 -29.653 -28.760 1.00 96.94 360 ASP A CA 1
ATOM 2879 C C . ASP A 1 360 ? -4.222 -30.959 -28.560 1.00 96.94 360 ASP A C 1
ATOM 2881 O O . ASP A 1 360 ? -3.962 -31.688 -29.518 1.00 96.94 360 ASP A O 1
ATOM 2885 N N . GLY A 1 361 ? -3.757 -31.233 -27.343 1.00 95.00 361 GLY A N 1
ATOM 2886 C CA . GL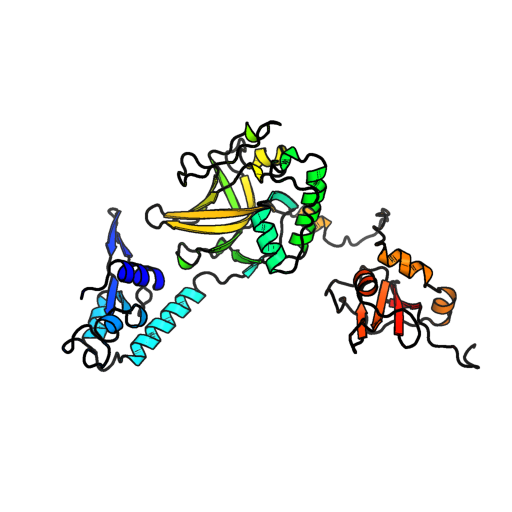Y A 1 361 ? -2.893 -32.389 -27.133 1.00 95.00 361 GLY A CA 1
ATOM 2887 C C . GLY A 1 361 ? -2.680 -32.799 -25.689 1.00 95.00 361 GLY A C 1
ATOM 2888 O O . GLY A 1 361 ? -2.999 -32.084 -24.737 1.00 95.00 361 GLY A O 1
ATOM 2889 N N . GLY A 1 362 ? -2.091 -33.983 -25.525 1.00 93.12 362 GLY A N 1
ATOM 2890 C CA . GLY A 1 362 ? -1.764 -34.526 -24.212 1.00 93.12 362 GLY A CA 1
ATOM 2891 C C . GLY A 1 362 ? -0.655 -33.744 -23.502 1.00 93.12 362 GLY A C 1
ATOM 2892 O O . GLY A 1 362 ? 0.336 -33.327 -24.111 1.00 93.12 362 GLY A O 1
ATOM 2893 N N . VAL A 1 363 ? -0.773 -33.617 -22.180 1.00 91.31 363 VAL A N 1
ATOM 2894 C CA . VAL A 1 363 ? 0.239 -32.979 -21.323 1.00 91.31 363 VAL A CA 1
ATOM 2895 C C . VAL A 1 363 ? 1.221 -34.033 -20.771 1.00 91.31 363 VAL A C 1
ATOM 2897 O O . VAL A 1 363 ? 0.841 -35.155 -20.409 1.00 91.31 363 VAL A O 1
ATOM 2900 N N . LYS A 1 364 ? 2.525 -33.716 -20.739 1.00 88.00 364 LYS A N 1
ATOM 2901 C CA . LYS A 1 364 ? 3.577 -34.568 -20.151 1.00 88.00 364 LYS A CA 1
ATOM 2902 C C . LYS A 1 364 ? 3.250 -34.840 -18.682 1.00 88.00 364 LYS A C 1
ATOM 2904 O O . LYS A 1 364 ? 2.898 -33.924 -17.945 1.00 88.00 364 LYS A O 1
ATOM 2909 N N . SER A 1 365 ? 3.386 -36.096 -18.264 1.00 80.50 365 SER A N 1
ATOM 2910 C CA . SER A 1 365 ? 3.159 -36.529 -16.875 1.00 80.50 365 SER A CA 1
ATOM 2911 C C . SER A 1 365 ? 1.744 -36.274 -16.325 1.00 80.50 365 SER A C 1
ATOM 2913 O O . SER A 1 365 ? 1.547 -36.331 -15.115 1.00 80.50 365 SER A O 1
ATOM 2915 N N . ALA A 1 366 ? 0.756 -36.028 -17.191 1.00 78.31 366 ALA A N 1
ATOM 2916 C CA . ALA A 1 366 ? -0.651 -35.898 -16.821 1.00 78.31 366 ALA A CA 1
ATOM 2917 C C . ALA A 1 366 ? -1.547 -36.764 -17.722 1.00 78.31 366 ALA A C 1
ATOM 2919 O O . ALA A 1 366 ? -1.169 -37.120 -18.837 1.00 78.31 366 ALA A O 1
ATOM 2920 N N . SER A 1 367 ? -2.736 -37.128 -17.243 1.00 80.62 367 SER A N 1
ATOM 2921 C CA . SER A 1 367 ? -3.701 -37.950 -17.992 1.00 80.62 367 SER A CA 1
ATOM 2922 C C . SER A 1 367 ? -4.708 -37.138 -18.816 1.00 80.62 367 SER A C 1
ATOM 2924 O O . SER A 1 367 ? -5.521 -37.736 -19.514 1.00 80.62 367 SER A O 1
ATOM 2926 N N . TYR A 1 368 ? -4.664 -35.803 -18.752 1.00 83.62 368 TYR A N 1
ATOM 2927 C CA . TYR A 1 368 ? -5.615 -34.923 -19.432 1.00 83.62 368 TYR A CA 1
ATOM 2928 C C . TYR A 1 368 ? -5.054 -34.308 -20.725 1.00 83.62 368 TYR A C 1
ATOM 2930 O O . TYR A 1 368 ? -3.837 -34.231 -20.934 1.00 83.62 368 TYR A O 1
ATOM 2938 N N . TRP A 1 369 ? -5.982 -33.874 -21.577 1.00 93.19 369 TRP A N 1
ATOM 2939 C CA . TRP A 1 369 ? -5.749 -33.097 -22.794 1.00 93.19 369 TRP A CA 1
ATOM 2940 C C . TRP A 1 369 ? -5.963 -31.609 -22.523 1.00 93.19 369 TRP A C 1
ATOM 2942 O O . TRP A 1 369 ? -6.731 -31.252 -21.630 1.00 93.19 369 TRP A O 1
ATOM 2952 N N . ALA A 1 370 ? -5.260 -30.760 -23.265 1.00 93.44 370 ALA A N 1
ATOM 2953 C CA . ALA A 1 370 ? -5.329 -29.315 -23.115 1.00 93.44 370 ALA A CA 1
ATOM 2954 C C . ALA A 1 370 ? -5.165 -28.610 -24.464 1.00 93.44 370 ALA A C 1
ATOM 2956 O O . ALA A 1 370 ? -4.301 -28.985 -25.261 1.00 93.44 370 ALA A O 1
ATOM 2957 N N . CYS A 1 371 ? -5.910 -27.522 -24.640 1.00 96.25 371 CYS A N 1
ATOM 2958 C CA . CYS A 1 371 ? -5.674 -26.514 -25.661 1.00 96.25 371 CYS A CA 1
ATOM 2959 C C . CYS A 1 371 ? -4.540 -25.589 -2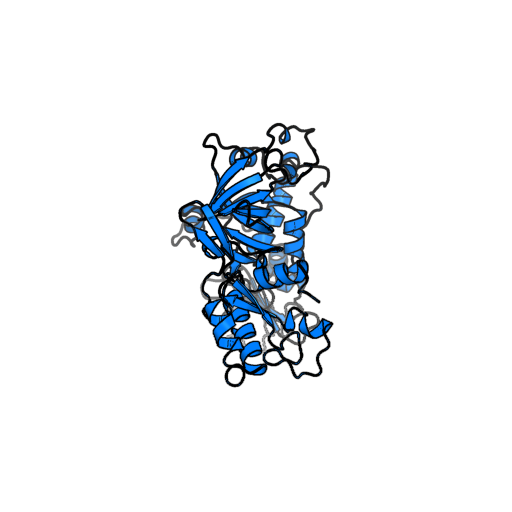5.199 1.00 96.25 371 CYS A C 1
ATOM 2961 O O . CYS A 1 371 ? -4.659 -24.832 -24.231 1.00 96.25 371 CYS A O 1
ATOM 2963 N N . MET A 1 372 ? -3.399 -25.662 -25.871 1.00 95.69 372 MET A N 1
ATOM 2964 C CA . MET A 1 372 ? -2.151 -25.019 -25.475 1.00 95.69 372 MET A CA 1
ATOM 2965 C C . MET A 1 372 ? -1.676 -24.022 -26.531 1.00 95.69 372 MET A C 1
ATOM 2967 O O . MET A 1 372 ? -1.766 -24.275 -27.729 1.00 95.69 372 MET A O 1
ATOM 2971 N N . CYS A 1 373 ? -1.081 -22.913 -26.082 1.00 94.56 373 CYS A N 1
ATOM 2972 C CA . CYS A 1 373 ? -0.252 -22.077 -26.953 1.00 94.56 373 CYS A CA 1
ATOM 2973 C C . CYS A 1 373 ? 1.102 -22.755 -27.230 1.00 94.56 373 CYS A C 1
ATOM 2975 O O . CYS A 1 373 ? 1.551 -23.594 -26.437 1.00 94.56 373 CYS A O 1
ATOM 2977 N N . SER A 1 374 ? 1.808 -22.332 -28.283 1.00 92.94 374 SER A N 1
ATOM 2978 C CA . SER A 1 374 ? 3.109 -22.892 -28.695 1.00 92.94 374 SER A CA 1
ATOM 2979 C C . SER A 1 374 ? 4.122 -22.994 -27.550 1.00 92.94 374 SER A C 1
ATOM 2981 O O . SER A 1 374 ? 4.789 -24.014 -27.389 1.00 92.94 374 SER A O 1
ATOM 2983 N N . LYS A 1 375 ? 4.194 -21.981 -26.674 1.00 90.31 375 LYS A N 1
ATOM 2984 C CA . LYS A 1 375 ? 5.099 -21.971 -25.508 1.00 90.31 375 LYS A CA 1
ATOM 2985 C C . LYS A 1 375 ? 4.737 -23.037 -24.464 1.00 90.31 375 LYS A C 1
ATOM 2987 O O . LYS A 1 375 ? 5.613 -23.722 -23.926 1.00 90.31 375 LYS A O 1
ATOM 2992 N N . CYS A 1 376 ? 3.450 -23.172 -24.149 1.00 89.88 376 CYS A N 1
ATOM 2993 C CA . CYS A 1 376 ? 2.957 -24.184 -23.216 1.00 89.88 376 CYS A CA 1
ATOM 2994 C C . CYS A 1 376 ? 3.152 -25.594 -23.778 1.00 89.88 376 CYS A C 1
ATOM 2996 O O . CYS A 1 376 ? 3.587 -26.481 -23.045 1.00 89.88 376 CYS A O 1
ATOM 2998 N N . PHE A 1 377 ? 2.931 -25.777 -25.080 1.00 94.38 377 PHE A N 1
ATOM 2999 C CA . PHE A 1 377 ? 3.208 -27.035 -25.757 1.00 94.38 377 PHE A CA 1
ATOM 3000 C C . PHE A 1 377 ? 4.706 -27.376 -25.757 1.00 94.38 377 PHE A C 1
ATOM 3002 O O . PHE A 1 377 ? 5.080 -28.472 -25.355 1.00 94.38 377 PHE A O 1
ATOM 3009 N N . HIS A 1 378 ? 5.587 -26.437 -26.104 1.00 90.12 378 HIS A N 1
ATOM 3010 C CA . HIS A 1 378 ? 7.033 -26.685 -26.122 1.00 90.12 378 HIS A CA 1
ATOM 3011 C C . HIS A 1 378 ? 7.563 -27.153 -24.753 1.00 90.12 378 HIS A C 1
ATOM 3013 O O . HIS A 1 378 ? 8.384 -28.064 -24.64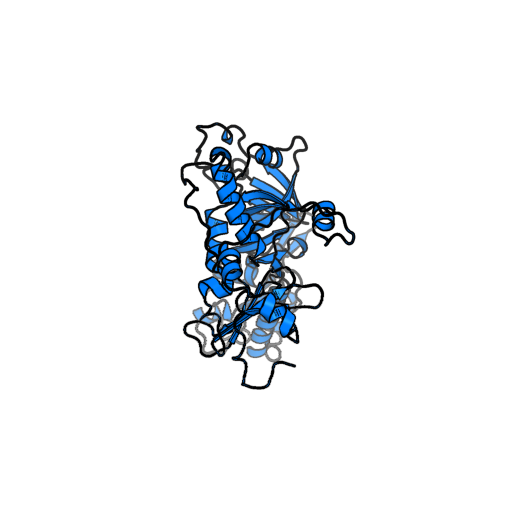9 1.00 90.12 378 HIS A O 1
ATOM 3019 N N . THR A 1 379 ? 7.046 -26.565 -23.672 1.00 85.88 379 THR A N 1
ATOM 3020 C CA . THR A 1 379 ? 7.474 -26.893 -22.305 1.00 85.88 379 THR A CA 1
ATOM 3021 C C . THR A 1 379 ? 6.807 -28.152 -21.743 1.00 85.88 379 THR A C 1
ATOM 3023 O O . THR A 1 379 ? 7.465 -28.941 -21.061 1.00 85.88 379 THR A O 1
ATOM 3026 N N . ARG A 1 380 ? 5.511 -28.364 -22.009 1.00 89.00 380 ARG A N 1
ATOM 3027 C CA . ARG A 1 380 ? 4.684 -29.369 -21.313 1.00 89.00 380 ARG A CA 1
ATOM 3028 C C . ARG A 1 380 ? 3.912 -30.324 -22.227 1.00 89.00 380 ARG A C 1
ATOM 3030 O O . ARG A 1 380 ? 3.279 -31.235 -21.710 1.00 89.00 380 ARG A O 1
ATOM 3037 N N . GLY A 1 381 ? 3.958 -30.166 -23.543 1.00 90.38 381 GLY A N 1
ATOM 3038 C CA . GLY A 1 381 ? 3.219 -30.980 -24.513 1.00 90.38 381 GLY A CA 1
ATOM 3039 C C . GLY A 1 381 ? 3.866 -32.337 -24.790 1.00 90.38 381 GLY A C 1
ATOM 3040 O O . GLY A 1 381 ? 5.088 -32.467 -24.802 1.00 90.38 381 GLY A O 1
ATOM 3041 N N . ARG A 1 382 ? 3.053 -33.377 -24.993 1.00 90.88 382 ARG A N 1
ATOM 3042 C CA . ARG A 1 382 ? 3.526 -34.757 -25.193 1.00 90.88 382 ARG A CA 1
ATOM 3043 C C . ARG A 1 382 ? 4.098 -35.013 -26.593 1.00 90.88 382 ARG A C 1
ATOM 3045 O O . ARG A 1 382 ? 5.017 -35.816 -26.714 1.00 90.88 382 ARG A O 1
ATOM 3052 N N . GLY A 1 383 ? 3.581 -34.333 -27.615 1.00 92.75 383 GLY A N 1
ATOM 3053 C CA . GLY A 1 383 ? 3.982 -34.474 -29.019 1.00 92.75 383 GLY A CA 1
ATOM 3054 C C . GLY A 1 383 ? 2.828 -34.152 -29.975 1.00 92.75 383 GLY A C 1
ATOM 3055 O O . GLY A 1 383 ? 1.700 -33.964 -29.524 1.00 92.75 383 GLY A O 1
ATOM 3056 N N . ILE A 1 384 ? 3.114 -34.097 -31.279 1.00 96.31 384 ILE A N 1
ATOM 3057 C CA . ILE A 1 384 ? 2.112 -33.961 -32.349 1.00 96.31 384 ILE A CA 1
ATOM 3058 C C . ILE A 1 384 ? 2.031 -35.284 -33.115 1.00 96.31 384 ILE A C 1
ATOM 3060 O O . ILE A 1 384 ? 3.055 -35.861 -33.471 1.00 96.31 384 ILE A O 1
ATOM 3064 N N . GLY A 1 385 ? 0.815 -35.770 -33.345 1.00 93.69 385 GLY A N 1
ATOM 3065 C CA . GLY A 1 385 ? 0.535 -37.049 -33.992 1.00 93.69 385 GLY A CA 1
ATOM 3066 C C . GLY A 1 385 ? -0.875 -37.546 -33.679 1.00 93.69 385 GLY A C 1
ATOM 3067 O O . GLY A 1 385 ? -1.475 -37.145 -32.675 1.00 93.69 385 GLY A O 1
ATOM 3068 N N . TRP A 1 386 ? -1.406 -38.446 -34.510 1.00 91.81 386 TRP A N 1
ATOM 3069 C CA . TRP A 1 386 ? -2.704 -39.072 -34.248 1.00 91.81 386 TRP A CA 1
ATOM 3070 C C . TRP A 1 386 ? -2.711 -39.759 -32.875 1.00 91.81 386 TRP A C 1
ATOM 3072 O O . TRP A 1 386 ? -1.780 -40.484 -32.524 1.00 91.81 386 TRP A O 1
ATOM 3082 N N . GLY A 1 387 ? -3.729 -39.470 -32.062 1.00 87.25 387 GLY A N 1
ATOM 3083 C CA . GLY A 1 387 ? -3.831 -39.967 -30.684 1.00 87.25 387 GLY A CA 1
ATOM 3084 C C . GLY A 1 387 ? -2.856 -39.339 -29.674 1.00 87.25 387 GLY A C 1
ATOM 3085 O O . GLY A 1 387 ? -2.844 -39.759 -28.520 1.00 87.25 387 GLY A O 1
ATOM 3086 N N . THR A 1 388 ? -2.055 -38.341 -30.072 1.00 92.25 388 THR A N 1
ATOM 3087 C CA . THR A 1 388 ? -1.076 -37.667 -29.193 1.00 92.25 388 THR A CA 1
ATOM 3088 C C . THR A 1 388 ? -1.314 -36.156 -29.090 1.00 92.25 388 THR A C 1
ATOM 3090 O O . THR A 1 388 ? -1.327 -35.620 -27.979 1.00 92.25 388 THR A O 1
ATOM 3093 N N . GLY A 1 389 ? -1.522 -35.481 -30.224 1.00 95.94 389 GLY A N 1
ATOM 3094 C CA . GLY A 1 389 ? -1.844 -34.055 -30.284 1.00 95.94 389 GLY A CA 1
ATOM 3095 C C . GLY A 1 389 ? -1.986 -33.545 -31.719 1.00 95.94 389 GLY A C 1
ATOM 3096 O O . GLY A 1 389 ? -1.325 -34.047 -32.630 1.00 95.94 389 GLY A O 1
ATOM 3097 N N . GLN A 1 390 ? -2.853 -32.560 -31.920 1.00 97.62 390 GLN A N 1
ATOM 3098 C CA . GLN A 1 390 ? -3.149 -31.933 -33.205 1.00 97.62 390 GLN A CA 1
ATOM 3099 C C . GLN A 1 390 ? -2.691 -30.475 -33.197 1.00 97.62 390 GLN A C 1
ATOM 3101 O O . GLN A 1 390 ? -2.942 -29.739 -32.242 1.00 97.62 390 GLN A O 1
ATOM 3106 N N . LEU A 1 391 ? -2.017 -30.069 -34.272 1.00 97.81 391 LEU A N 1
ATOM 3107 C CA . LEU A 1 391 ? -1.574 -28.694 -34.479 1.00 97.81 391 LEU A CA 1
ATOM 3108 C C . LEU A 1 391 ? -2.586 -27.976 -35.361 1.00 97.81 391 LEU A C 1
ATOM 3110 O O . LEU A 1 391 ? -2.921 -28.472 -36.439 1.00 97.81 391 LEU A O 1
ATOM 3114 N N . TYR A 1 392 ? -3.006 -26.795 -34.929 1.00 97.62 392 TYR A N 1
ATOM 3115 C CA . TYR A 1 392 ? -3.917 -25.943 -35.668 1.00 97.62 392 TYR A CA 1
ATOM 3116 C C . TYR A 1 392 ? -3.270 -24.595 -35.969 1.00 97.62 392 TYR A C 1
ATOM 3118 O O . TYR A 1 392 ? -2.732 -23.947 -35.071 1.00 97.62 392 TYR A O 1
ATOM 3126 N N . LEU A 1 393 ? -3.344 -24.170 -37.227 1.00 96.00 393 LEU A N 1
ATOM 3127 C CA . LEU A 1 393 ? -2.922 -22.858 -37.704 1.00 96.00 393 LEU A CA 1
ATOM 3128 C C . LEU A 1 393 ? -4.126 -21.913 -37.709 1.00 96.00 393 LEU A C 1
ATOM 3130 O O . LEU A 1 393 ? -5.227 -22.305 -38.103 1.00 96.00 393 LEU A O 1
ATOM 3134 N N . ARG A 1 394 ? -3.924 -20.667 -37.278 1.00 92.06 394 ARG A N 1
ATOM 3135 C CA . ARG A 1 394 ? -4.967 -19.641 -37.347 1.00 92.06 394 ARG A CA 1
ATOM 3136 C C . ARG A 1 394 ? -5.149 -19.150 -38.785 1.00 92.06 394 ARG A C 1
ATOM 3138 O O . ARG A 1 394 ? -4.196 -18.658 -39.385 1.00 92.06 394 ARG A O 1
ATOM 3145 N N . ASP A 1 395 ? -6.374 -19.207 -39.293 1.00 87.06 395 ASP A N 1
ATOM 3146 C CA . ASP A 1 395 ? -6.791 -18.551 -40.536 1.00 87.06 395 ASP A CA 1
ATOM 3147 C C . ASP A 1 395 ? -8.062 -17.695 -40.324 1.00 87.06 395 ASP A C 1
ATOM 3149 O O . ASP A 1 395 ? -8.499 -17.470 -39.191 1.00 87.06 395 ASP A O 1
ATOM 3153 N N . GLU A 1 396 ? -8.640 -17.176 -41.413 1.00 82.75 396 GLU A N 1
ATOM 3154 C CA . GLU A 1 396 ? -9.845 -16.331 -41.377 1.00 82.75 396 GLU A CA 1
ATOM 3155 C C . GLU A 1 396 ? -11.105 -17.064 -40.876 1.00 82.75 396 GLU A C 1
ATOM 3157 O O . GLU A 1 396 ? -12.011 -16.422 -40.343 1.00 82.75 396 GLU A O 1
ATOM 3162 N N . GLN A 1 397 ? -11.173 -18.390 -41.023 1.00 82.31 397 GLN A N 1
ATOM 3163 C CA . GLN A 1 397 ? -12.325 -19.217 -40.643 1.00 82.31 397 GLN A CA 1
ATOM 3164 C C . GLN A 1 397 ? -12.182 -19.795 -39.230 1.00 82.31 397 GLN A C 1
ATOM 3166 O O . GLN A 1 397 ? -13.183 -20.073 -38.569 1.00 82.31 397 GLN A O 1
ATOM 3171 N N . GLY A 1 398 ? -10.955 -19.940 -38.727 1.00 88.94 398 GLY A N 1
ATOM 3172 C CA . GLY A 1 398 ? -10.706 -20.394 -37.369 1.00 88.94 398 GLY A CA 1
ATOM 3173 C C . GLY A 1 398 ? -9.357 -21.080 -37.198 1.00 88.94 398 GLY A C 1
ATOM 3174 O O . GLY A 1 398 ? -8.317 -20.571 -37.599 1.00 88.94 398 GLY A O 1
ATOM 3175 N N . TRP A 1 399 ? -9.373 -22.212 -36.500 1.00 95.94 399 TRP A N 1
ATOM 3176 C CA . TRP A 1 399 ? -8.198 -23.036 -36.229 1.00 95.94 399 TRP A CA 1
ATOM 3177 C C . TRP A 1 399 ? -8.188 -24.225 -37.187 1.00 95.94 399 TRP A C 1
ATOM 3179 O O . TRP A 1 399 ? -8.856 -25.219 -36.912 1.00 95.94 399 TRP A O 1
ATOM 3189 N N . LEU A 1 400 ? -7.469 -24.111 -38.306 1.00 96.69 400 LEU A N 1
ATOM 3190 C CA . LEU A 1 400 ? -7.347 -25.157 -39.324 1.00 96.69 400 LEU A CA 1
ATOM 3191 C C . LEU A 1 400 ? -6.312 -26.195 -38.891 1.00 96.69 400 LEU A C 1
ATOM 3193 O O . LEU A 1 400 ? -5.183 -25.836 -38.563 1.00 96.69 400 LEU A O 1
ATOM 3197 N N . GLN A 1 401 ? -6.663 -27.478 -38.912 1.00 97.44 401 GLN A N 1
ATOM 3198 C CA . GLN A 1 401 ? -5.730 -28.554 -38.602 1.00 97.44 401 GLN A CA 1
ATOM 3199 C C . GLN A 1 401 ? -4.639 -28.633 -39.671 1.00 97.44 401 GLN A C 1
ATOM 3201 O O . GLN A 1 401 ? -4.930 -28.833 -40.847 1.00 97.44 401 GLN A O 1
ATOM 3206 N N . VAL A 1 402 ? -3.383 -28.522 -39.245 1.00 97.38 402 VAL A N 1
ATOM 3207 C CA . VAL A 1 402 ? -2.207 -28.533 -40.128 1.00 97.38 402 VAL A CA 1
ATOM 3208 C C . VAL A 1 402 ? -1.188 -29.616 -39.787 1.00 97.38 402 VAL A C 1
ATOM 3210 O O . VAL A 1 402 ? -0.248 -29.818 -40.546 1.00 97.38 402 VAL A O 1
ATOM 3213 N N . ALA A 1 403 ? -1.350 -30.321 -38.662 1.00 97.00 403 ALA A N 1
ATOM 3214 C CA . ALA A 1 403 ? -0.563 -31.511 -38.345 1.00 97.00 403 ALA A CA 1
ATOM 3215 C C . ALA A 1 403 ? -1.279 -32.426 -37.338 1.00 97.00 403 ALA A C 1
ATOM 3217 O O . ALA A 1 403 ? -2.260 -32.049 -36.689 1.00 97.00 403 ALA A O 1
ATOM 3218 N N . GLY A 1 404 ? -0.758 -33.644 -37.168 1.00 95.62 404 GLY A N 1
ATOM 3219 C CA . GLY A 1 404 ? -1.338 -34.640 -36.259 1.00 95.62 404 GLY A CA 1
ATOM 3220 C C . GLY A 1 404 ? -2.620 -35.288 -36.793 1.00 95.62 404 GLY A C 1
ATOM 3221 O O . GLY A 1 404 ? -3.452 -35.739 -36.002 1.00 95.62 404 GLY A O 1
ATOM 3222 N N . PHE A 1 405 ? -2.774 -35.309 -38.120 1.00 94.19 405 PHE A N 1
ATOM 3223 C CA . PHE A 1 405 ? -3.910 -35.884 -38.838 1.00 94.19 405 PHE A CA 1
ATOM 3224 C C . PHE A 1 405 ? -4.143 -37.354 -38.490 1.00 94.19 405 PHE A C 1
ATOM 3226 O O . PHE A 1 405 ? -3.198 -38.106 -38.248 1.00 94.19 405 PHE A O 1
ATOM 3233 N N . ASN A 1 406 ? -5.404 -37.789 -38.529 1.00 88.25 406 ASN A N 1
ATOM 3234 C CA . ASN A 1 406 ? -5.722 -39.213 -38.515 1.00 88.25 406 ASN A CA 1
ATOM 3235 C C . ASN A 1 406 ? -5.210 -39.907 -39.793 1.00 88.25 406 ASN A C 1
ATOM 3237 O O . ASN A 1 406 ? -5.191 -39.278 -40.857 1.00 88.25 406 ASN A O 1
ATOM 3241 N N . PRO A 1 407 ? -4.824 -41.194 -39.724 1.00 86.88 407 PRO A N 1
ATOM 3242 C CA . PRO A 1 407 ? -4.498 -41.979 -40.910 1.00 86.88 407 PRO A CA 1
ATOM 3243 C C . PRO A 1 407 ? -5.649 -41.938 -41.922 1.00 86.88 407 PRO A C 1
ATOM 3245 O O . PRO A 1 407 ? -6.809 -42.026 -41.515 1.00 86.88 407 PRO A O 1
ATOM 3248 N N . ARG A 1 408 ? -5.335 -41.817 -43.220 1.00 78.50 408 ARG A N 1
ATOM 3249 C CA . ARG A 1 408 ? -6.328 -42.032 -44.282 1.00 78.50 408 ARG A CA 1
ATOM 3250 C C . ARG A 1 408 ? -6.669 -43.520 -44.319 1.00 78.50 408 ARG A C 1
ATOM 3252 O O . ARG A 1 408 ? -5.761 -44.355 -44.379 1.00 78.50 408 ARG A O 1
ATOM 3259 N N . PHE A 1 409 ? -7.952 -43.862 -44.269 1.00 68.44 409 PHE A N 1
ATOM 3260 C CA . PHE A 1 409 ? -8.383 -45.241 -44.487 1.00 68.44 409 PHE A CA 1
ATOM 3261 C C . PHE A 1 409 ? -8.544 -45.495 -45.997 1.00 68.44 409 PHE A C 1
ATOM 3263 O O . PHE A 1 409 ? -8.876 -44.568 -46.737 1.00 68.44 409 PHE A O 1
ATOM 3270 N N . PRO A 1 410 ? -8.299 -46.722 -46.500 1.00 52.25 410 PRO A N 1
ATOM 3271 C CA . PRO A 1 410 ? -8.457 -47.008 -47.924 1.00 52.25 410 PRO A CA 1
ATOM 3272 C C . PRO A 1 410 ? -9.906 -46.742 -48.366 1.00 52.25 410 PRO A C 1
ATOM 3274 O O . PRO A 1 410 ? -10.811 -47.454 -47.933 1.00 52.25 410 PRO A O 1
ATOM 3277 N N . GLY A 1 411 ? -10.114 -45.732 -49.220 1.00 60.00 411 GLY A N 1
ATOM 3278 C CA . GLY A 1 411 ? -11.423 -45.382 -49.794 1.00 60.00 411 GLY A CA 1
ATOM 3279 C C . GLY A 1 411 ? -11.910 -43.940 -49.581 1.00 60.00 411 GLY A C 1
ATOM 3280 O O . GLY A 1 411 ? -12.995 -43.628 -50.056 1.00 60.00 411 GLY A O 1
ATOM 3281 N N . GLU A 1 412 ? -11.148 -43.075 -48.901 1.00 55.78 412 GLU A N 1
ATOM 3282 C CA . GLU A 1 412 ? -11.558 -41.684 -48.598 1.00 55.78 412 GLU A CA 1
ATOM 3283 C C . GLU A 1 412 ? -11.078 -40.615 -49.603 1.00 55.78 412 GLU A C 1
ATOM 3285 O O . GLU A 1 412 ? -11.378 -39.440 -49.416 1.00 55.78 412 GLU A O 1
ATOM 3290 N N . ASP A 1 413 ? -10.394 -40.991 -50.688 1.00 51.47 413 ASP A N 1
ATOM 3291 C CA . ASP A 1 413 ? -10.036 -40.044 -51.754 1.00 51.47 413 ASP A CA 1
ATOM 3292 C C . ASP A 1 413 ? -11.170 -39.959 -52.794 1.00 51.47 413 ASP A C 1
ATOM 3294 O O . ASP A 1 413 ? -11.172 -40.703 -53.780 1.00 51.47 413 ASP A O 1
ATOM 3298 N N . VAL A 1 414 ? -12.140 -39.064 -52.566 1.00 42.75 414 VAL A N 1
ATOM 3299 C CA . VAL A 1 414 ? -13.075 -38.561 -53.595 1.00 42.75 414 VAL A CA 1
ATOM 3300 C C . VAL A 1 414 ? -13.122 -37.044 -53.564 1.00 42.75 414 VAL A C 1
ATOM 3302 O O . VAL A 1 414 ? -13.416 -36.493 -52.480 1.00 42.75 414 VAL A O 1
#